Protein AF-A0A7S3FPW0-F1 (afdb_monomer_lite)

Structure (mmCIF, N/CA/C/O backbone):
data_AF-A0A7S3FPW0-F1
#
_entry.id   AF-A0A7S3FPW0-F1
#
loop_
_atom_site.group_PDB
_atom_site.id
_atom_site.type_symbol
_atom_site.label_atom_id
_atom_site.label_alt_id
_atom_site.label_comp_id
_atom_site.label_asym_id
_atom_site.label_entity_id
_atom_site.label_seq_id
_atom_site.pdbx_PDB_ins_code
_atom_site.Cartn_x
_atom_site.Cartn_y
_atom_site.Cartn_z
_atom_site.occupancy
_atom_site.B_iso_or_equiv
_atom_site.auth_seq_id
_atom_site.auth_comp_id
_atom_site.auth_asym_id
_atom_site.auth_atom_id
_atom_site.pdbx_PDB_model_num
ATOM 1 N N . TRP A 1 1 ? -40.148 29.486 -13.401 1.00 25.66 1 TRP A N 1
ATOM 2 C CA . TRP A 1 1 ? -40.413 29.882 -14.783 1.00 25.66 1 TRP A CA 1
ATOM 3 C C . TRP A 1 1 ? -39.423 30.969 -15.168 1.00 25.66 1 TRP A C 1
ATOM 5 O O . TRP A 1 1 ? -39.674 32.120 -14.858 1.00 25.66 1 TRP A O 1
ATOM 15 N N . ASP A 1 2 ? -38.256 30.747 -15.754 1.00 25.94 2 ASP A N 1
ATOM 16 C CA . ASP A 1 2 ? -37.460 29.571 -16.130 1.00 25.94 2 ASP A CA 1
ATOM 17 C C . ASP A 1 2 ? -36.086 30.147 -16.539 1.00 25.94 2 ASP A C 1
ATOM 19 O O . ASP A 1 2 ? -36.022 31.227 -17.115 1.00 25.94 2 ASP A O 1
ATOM 23 N N . ALA A 1 3 ? -34.987 29.637 -15.981 1.00 26.17 3 ALA A N 1
ATOM 24 C CA . ALA A 1 3 ? -34.073 28.662 -16.592 1.00 26.17 3 ALA A CA 1
ATOM 25 C C . ALA A 1 3 ? -32.893 29.304 -17.351 1.00 26.17 3 ALA A C 1
ATOM 27 O O . ALA A 1 3 ? -33.065 29.898 -18.405 1.00 26.17 3 ALA A O 1
ATOM 28 N N . MET A 1 4 ? -31.687 29.109 -16.806 1.00 25.75 4 MET A N 1
ATOM 29 C CA . MET A 1 4 ? -30.391 28.993 -17.502 1.00 25.75 4 MET A CA 1
ATOM 30 C C . MET A 1 4 ? -29.373 28.514 -16.446 1.00 25.75 4 MET A C 1
ATOM 32 O O . MET A 1 4 ? -28.871 29.293 -15.644 1.00 25.75 4 MET A O 1
ATOM 36 N N . VAL A 1 5 ? -29.358 27.215 -16.130 1.00 27.05 5 VAL A N 1
ATOM 37 C CA . VAL A 1 5 ? -28.437 26.193 -16.674 1.00 27.05 5 VAL A CA 1
ATOM 38 C C . VAL A 1 5 ? -26.967 26.600 -16.514 1.00 27.05 5 VAL A C 1
ATOM 40 O O . VAL A 1 5 ? -26.368 27.205 -17.394 1.00 27.05 5 VAL A O 1
ATOM 43 N N . THR A 1 6 ? -26.385 26.231 -15.370 1.00 28.00 6 THR A N 1
ATOM 44 C CA . THR A 1 6 ? -24.937 26.054 -15.203 1.00 28.00 6 THR A CA 1
ATOM 45 C C . THR A 1 6 ? -24.653 24.558 -15.155 1.00 28.00 6 THR A C 1
ATOM 47 O O . THR A 1 6 ? -25.131 23.827 -14.286 1.00 28.00 6 THR A O 1
ATOM 50 N N . GLU A 1 7 ? -23.910 24.107 -16.155 1.00 23.09 7 GLU A N 1
ATOM 51 C CA . GLU A 1 7 ? -23.507 22.730 -16.396 1.00 23.09 7 GLU A CA 1
ATOM 52 C C . GLU A 1 7 ? -22.502 22.300 -15.311 1.00 23.09 7 GLU A C 1
ATOM 54 O O . GLU A 1 7 ? -21.325 22.660 -15.324 1.00 23.09 7 GLU A O 1
ATOM 59 N N . ARG A 1 8 ? -22.989 21.576 -14.297 1.00 26.23 8 ARG A N 1
ATOM 60 C CA . ARG A 1 8 ? -22.142 20.864 -13.333 1.00 26.23 8 ARG A CA 1
ATOM 61 C C . ARG A 1 8 ? -21.593 19.615 -14.010 1.00 26.23 8 ARG A C 1
ATOM 63 O O . ARG A 1 8 ? -22.368 18.787 -14.480 1.00 26.23 8 ARG A O 1
ATOM 70 N N . ALA A 1 9 ? -20.272 19.460 -13.978 1.00 23.00 9 ALA A N 1
ATOM 71 C CA . ALA A 1 9 ? -19.577 18.239 -14.361 1.00 23.00 9 ALA A CA 1
ATOM 72 C C . ALA A 1 9 ? -20.197 17.019 -13.653 1.00 23.00 9 ALA A C 1
ATOM 74 O O . ALA A 1 9 ? -20.077 16.845 -12.438 1.00 23.00 9 ALA A O 1
ATOM 75 N N . SER A 1 10 ? -20.897 16.191 -14.424 1.00 21.83 10 SER A N 1
ATOM 76 C CA . SER A 1 10 ? -21.488 14.939 -13.978 1.00 21.83 10 SER A CA 1
ATOM 77 C C . SER A 1 10 ? -20.425 13.842 -13.979 1.00 21.83 10 SER A C 1
ATOM 79 O O . SER A 1 10 ? -20.046 13.340 -15.035 1.00 21.83 10 SER A O 1
ATOM 81 N N . TYR A 1 11 ? -19.964 13.443 -12.797 1.00 25.41 11 TYR A N 1
ATOM 82 C CA . TYR A 1 11 ? -19.362 12.122 -12.614 1.00 25.41 11 TYR A CA 1
ATOM 83 C C . TYR A 1 11 ? -20.480 11.067 -12.552 1.00 25.41 11 TYR A C 1
ATOM 85 O O . TYR A 1 11 ? -21.572 11.369 -12.055 1.00 25.41 11 TYR A O 1
ATOM 93 N N . PRO A 1 12 ? -20.255 9.847 -13.072 1.00 26.66 12 PRO A N 1
ATOM 94 C CA . PRO A 1 12 ? -21.314 8.864 -13.244 1.00 26.66 12 PRO A CA 1
ATOM 95 C C . PRO A 1 12 ? -21.908 8.444 -11.895 1.00 26.66 12 PRO A C 1
ATOM 97 O O . PRO A 1 12 ? -21.265 7.802 -11.066 1.00 26.66 12 PRO A O 1
ATOM 100 N N . LYS A 1 13 ? -23.184 8.796 -11.702 1.00 32.50 13 LYS A N 1
ATOM 101 C CA . LYS A 1 13 ? -24.077 8.181 -10.718 1.00 32.50 13 LYS A CA 1
ATOM 102 C C . LYS A 1 13 ? -24.238 6.711 -11.099 1.00 32.50 13 LYS A C 1
ATOM 104 O O . LYS A 1 13 ? -24.904 6.404 -12.082 1.00 32.50 13 LYS A O 1
ATOM 109 N N . GLY A 1 14 ? -23.635 5.814 -10.326 1.00 27.70 14 GLY A N 1
ATOM 110 C CA . GLY A 1 14 ? -23.633 4.398 -10.675 1.00 27.70 14 GLY A CA 1
ATOM 111 C C . GLY A 1 14 ? -23.159 3.466 -9.571 1.00 27.70 14 GLY A C 1
ATOM 112 O O . GLY A 1 14 ? -22.265 2.671 -9.806 1.00 27.70 14 GLY A O 1
ATOM 113 N N . ARG A 1 15 ? -23.769 3.537 -8.386 1.00 30.89 15 ARG A N 1
ATOM 114 C CA . ARG A 1 15 ? -24.087 2.358 -7.561 1.00 30.89 15 ARG A CA 1
ATOM 115 C C . ARG A 1 15 ? -25.193 2.766 -6.595 1.00 30.89 15 ARG A C 1
ATOM 117 O O . ARG A 1 15 ? -24.983 3.555 -5.679 1.00 30.89 15 ARG A O 1
ATOM 124 N N . ARG A 1 16 ? -26.401 2.251 -6.841 1.00 27.38 16 ARG A N 1
ATOM 125 C CA . ARG A 1 16 ? -27.416 2.131 -5.794 1.00 27.38 16 ARG A CA 1
ATOM 126 C C . ARG A 1 16 ? -26.731 1.385 -4.646 1.00 27.38 16 ARG A C 1
ATOM 128 O O . ARG A 1 16 ? -26.335 0.241 -4.853 1.00 27.38 16 ARG A O 1
ATOM 135 N N . ARG A 1 17 ? -26.561 2.037 -3.488 1.00 31.81 17 ARG A N 1
ATOM 136 C CA . ARG A 1 17 ? -26.406 1.347 -2.201 1.00 31.81 17 ARG A CA 1
ATOM 137 C C . ARG A 1 17 ? -27.563 0.347 -2.160 1.00 31.81 17 ARG A C 1
ATOM 139 O O . ARG A 1 17 ? -28.714 0.759 -2.031 1.00 31.81 17 ARG A O 1
ATOM 146 N N . GLN A 1 18 ? -27.292 -0.932 -2.412 1.00 26.62 18 GLN A N 1
ATOM 147 C CA . GLN A 1 18 ? -28.227 -1.967 -2.005 1.00 26.62 18 GLN A CA 1
ATOM 148 C C . GLN A 1 18 ? -28.323 -1.818 -0.493 1.00 26.62 18 GLN A C 1
ATOM 150 O O . GLN A 1 18 ? -27.317 -1.822 0.211 1.00 26.62 18 GLN A O 1
ATOM 155 N N . SER A 1 19 ? -29.534 -1.518 -0.054 1.00 30.84 19 SER A N 1
ATOM 156 C CA . SER A 1 19 ? -29.924 -1.268 1.317 1.00 30.84 19 SER A CA 1
ATOM 157 C C . SER A 1 19 ? -29.624 -2.489 2.181 1.00 30.84 19 SER A C 1
ATOM 159 O O . SER A 1 19 ? -30.445 -3.396 2.287 1.00 30.84 19 SER A O 1
ATOM 161 N N . LEU A 1 20 ? -28.459 -2.486 2.812 1.00 30.64 20 LEU A N 1
ATOM 162 C CA . LEU A 1 20 ? -28.304 -3.013 4.154 1.00 30.64 20 LEU A CA 1
ATOM 163 C C . LEU A 1 20 ? -28.257 -1.775 5.048 1.00 30.64 20 LEU A C 1
ATOM 165 O O . LEU A 1 20 ? -27.231 -1.115 5.169 1.00 30.64 20 LEU A O 1
ATOM 169 N N . GLN A 1 21 ? -29.415 -1.386 5.583 1.00 33.88 21 GLN A N 1
ATOM 170 C CA . GLN A 1 21 ? -29.450 -0.586 6.803 1.00 33.88 21 GLN A CA 1
ATOM 171 C C . GLN A 1 21 ? -28.921 -1.488 7.922 1.00 33.88 21 GLN A C 1
ATOM 173 O O . GLN A 1 21 ? -29.691 -2.119 8.634 1.00 33.88 21 GLN A O 1
ATOM 178 N N . SER A 1 22 ? -27.602 -1.604 8.030 1.00 35.34 22 SER A N 1
ATOM 179 C CA . SER A 1 22 ? -26.949 -1.924 9.290 1.00 35.34 22 SER A CA 1
ATOM 180 C C . SER A 1 22 ? -26.510 -0.580 9.855 1.00 35.34 22 SER A C 1
ATOM 182 O O . SER A 1 22 ? -25.510 -0.005 9.433 1.00 35.34 22 SER A O 1
ATOM 184 N N . GLU A 1 23 ? -27.350 -0.000 10.708 1.00 46.28 23 GLU A N 1
ATOM 185 C CA . GLU A 1 23 ? -27.013 1.177 11.511 1.00 46.28 23 GLU A CA 1
ATOM 186 C C . GLU A 1 23 ? -25.737 0.847 12.319 1.00 46.28 23 GLU A C 1
ATOM 188 O O . GLU A 1 23 ? -25.793 0.116 13.311 1.00 46.28 23 GLU A O 1
ATOM 193 N N . LEU A 1 24 ? -24.586 1.315 11.824 1.00 42.94 24 LEU A N 1
ATOM 194 C CA . LEU A 1 24 ? -23.257 1.121 12.409 1.00 42.94 24 LEU A CA 1
ATOM 195 C C . LEU A 1 24 ? -23.232 1.601 13.875 1.00 42.94 24 LEU A C 1
ATOM 197 O O . LEU A 1 24 ? -23.896 2.589 14.192 1.00 42.94 24 LEU A O 1
ATOM 201 N N . PRO A 1 25 ? -22.466 0.953 14.772 1.00 53.03 25 PRO A N 1
ATOM 202 C CA . PRO A 1 25 ? -22.336 1.403 16.150 1.00 53.03 25 PRO A CA 1
ATOM 203 C C . PRO A 1 25 ? -21.715 2.801 16.201 1.00 53.03 25 PRO A C 1
ATOM 205 O O . PRO A 1 25 ? -20.728 3.102 15.523 1.00 53.03 25 PRO A O 1
ATOM 208 N N . ASN A 1 26 ? -22.305 3.655 17.030 1.00 73.12 26 ASN A N 1
ATOM 209 C CA . ASN A 1 26 ? -21.812 5.000 17.273 1.00 73.12 26 ASN A CA 1
ATOM 210 C C . ASN A 1 26 ? -20.600 4.944 18.220 1.00 73.12 26 ASN A C 1
ATOM 212 O O . ASN A 1 26 ? -20.561 4.155 19.164 1.00 73.12 26 ASN A O 1
ATOM 216 N N . ALA A 1 27 ? -19.613 5.807 18.005 1.00 82.06 27 ALA A N 1
ATOM 217 C CA . ALA A 1 27 ? -18.572 6.088 18.987 1.00 82.06 27 ALA A CA 1
ATOM 218 C C . ALA A 1 27 ? -18.856 7.448 19.637 1.00 82.06 27 ALA A C 1
ATOM 220 O O . ALA A 1 27 ? -18.855 8.478 18.970 1.00 82.06 27 ALA A O 1
ATOM 221 N N . ALA A 1 28 ? -19.115 7.477 20.935 1.00 84.62 28 ALA A N 1
ATOM 222 C CA . ALA A 1 28 ? -19.264 8.707 21.697 1.00 84.62 28 ALA A CA 1
ATOM 223 C C . ALA A 1 28 ? -17.949 9.022 22.414 1.00 84.62 28 ALA A C 1
ATOM 225 O O . ALA A 1 28 ? -17.372 8.162 23.073 1.00 84.62 28 ALA A O 1
ATOM 226 N N . PHE A 1 29 ? -17.476 10.255 22.299 1.00 85.69 29 PHE A N 1
ATOM 227 C CA . PHE A 1 29 ? -16.233 10.711 22.901 1.00 85.69 29 PHE A CA 1
ATOM 228 C C . PHE A 1 29 ? -16.508 11.862 23.858 1.00 85.69 29 PHE A C 1
ATOM 230 O O . PHE A 1 29 ? -16.897 12.954 23.433 1.00 85.69 29 PHE A O 1
ATOM 237 N N . GLN A 1 30 ? -16.248 11.628 25.140 1.00 84.69 30 GLN A N 1
ATOM 238 C CA . GLN A 1 30 ? -16.103 12.698 26.110 1.00 84.69 30 GLN A CA 1
ATOM 239 C C . GLN A 1 30 ? -14.799 13.444 25.815 1.00 84.69 30 GLN A C 1
ATOM 241 O O . GLN A 1 30 ? -13.711 12.856 25.818 1.00 84.69 30 GLN A O 1
ATOM 246 N N . LEU A 1 31 ? -14.898 14.744 25.552 1.00 78.88 31 LEU A N 1
ATOM 247 C CA . LEU A 1 31 ? -13.739 15.552 25.184 1.00 78.88 31 LEU A CA 1
ATOM 248 C C . LEU A 1 31 ? -12.719 15.659 26.314 1.00 78.88 31 LEU A C 1
ATOM 250 O O . LEU A 1 31 ? -11.527 15.602 26.043 1.00 78.88 31 LEU A O 1
ATOM 254 N N . GLU A 1 32 ? -13.171 15.709 27.561 1.00 79.25 32 GLU A N 1
ATOM 255 C CA . GLU A 1 32 ? -12.318 15.706 28.750 1.00 79.25 32 GLU A CA 1
ATOM 256 C C . GLU A 1 32 ? -11.436 14.454 28.812 1.00 79.25 32 GLU A C 1
ATOM 258 O O . GLU A 1 32 ? -10.230 14.536 29.056 1.00 79.25 32 GLU A O 1
ATOM 263 N N . GLY A 1 33 ? -12.024 13.292 28.512 1.00 78.56 33 GLY A N 1
ATOM 264 C CA . GLY A 1 33 ? -11.294 12.033 28.431 1.00 78.56 33 GLY A CA 1
ATOM 265 C C . GLY A 1 33 ? -10.232 12.072 27.334 1.00 78.56 33 GLY A C 1
ATOM 266 O O . GLY A 1 33 ? -9.105 11.640 27.557 1.00 78.56 33 GLY A O 1
ATOM 267 N N . LEU A 1 34 ? -10.555 12.638 26.166 1.00 76.50 34 LEU A N 1
ATOM 268 C CA . LEU A 1 34 ? -9.601 12.791 25.063 1.00 76.50 34 LEU A CA 1
ATOM 269 C C . LEU A 1 34 ? -8.487 13.807 25.363 1.00 76.50 34 LEU A C 1
ATOM 271 O O . LEU A 1 34 ? -7.331 13.561 25.021 1.00 76.50 34 LEU A O 1
ATOM 275 N N . GLU A 1 35 ? -8.798 14.918 26.030 1.00 73.81 35 GLU A N 1
ATOM 276 C CA . GLU A 1 35 ? -7.812 15.924 26.443 1.00 73.81 35 GLU A CA 1
ATOM 277 C C . GLU A 1 35 ? -6.754 15.325 27.374 1.00 73.81 35 GLU A C 1
ATOM 279 O O . GLU A 1 35 ? -5.568 15.605 27.200 1.00 73.81 35 GLU A O 1
ATOM 284 N N . LYS A 1 36 ? -7.147 14.429 28.290 1.00 72.56 36 LYS A N 1
ATOM 285 C CA . LYS A 1 36 ? -6.207 13.705 29.164 1.00 72.56 36 LYS A CA 1
ATOM 286 C C . LYS A 1 36 ? -5.286 12.734 28.417 1.00 72.56 36 LYS A C 1
ATOM 288 O O . LYS A 1 36 ? -4.216 12.401 28.931 1.00 72.56 36 LYS A O 1
ATOM 293 N N . LEU A 1 37 ? -5.668 12.274 27.222 1.00 68.44 37 LEU A N 1
ATOM 294 C CA . LEU A 1 37 ? -4.840 11.382 26.400 1.00 68.44 37 LEU A CA 1
ATOM 295 C C . LEU A 1 37 ? -3.744 12.126 25.631 1.00 68.44 37 LEU A C 1
ATOM 297 O O . LEU A 1 37 ? -2.717 11.536 25.286 1.00 68.44 37 LEU A O 1
ATOM 301 N N . TRP A 1 38 ? -3.943 13.412 25.343 1.00 71.69 38 TRP A N 1
ATOM 302 C CA . TRP A 1 38 ? -3.069 14.169 24.454 1.00 71.69 38 TRP A CA 1
ATOM 303 C C . TRP A 1 38 ? -2.176 15.138 25.224 1.00 71.69 38 TRP A C 1
ATOM 305 O O . TRP A 1 38 ? -2.640 16.040 25.913 1.00 71.69 38 TRP A O 1
ATOM 315 N N . LYS A 1 39 ? -0.858 14.992 25.049 1.00 64.25 39 LYS A N 1
ATOM 316 C CA . LYS A 1 39 ? 0.133 15.902 25.639 1.00 64.25 39 LYS A CA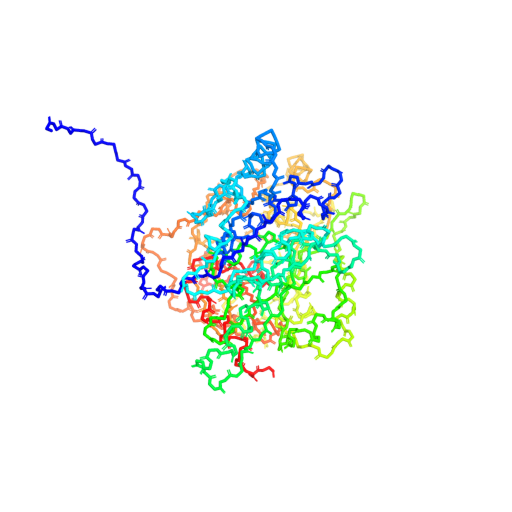 1
ATOM 317 C C . LYS A 1 39 ? -0.017 17.326 25.090 1.00 64.25 39 LYS A C 1
ATOM 319 O O . LYS A 1 39 ? -0.406 17.517 23.932 1.00 64.25 39 LYS A O 1
ATOM 324 N N . ASP A 1 40 ? 0.394 18.307 25.894 1.00 65.31 40 ASP A N 1
ATOM 325 C CA . ASP A 1 40 ? 0.388 19.724 25.525 1.00 65.31 40 ASP A CA 1
ATOM 326 C C . ASP A 1 40 ? 1.024 19.978 24.150 1.00 65.31 40 ASP A C 1
ATOM 328 O O . ASP A 1 40 ? 2.186 19.655 23.896 1.00 65.31 40 ASP A O 1
ATOM 332 N N . GLY A 1 41 ? 0.233 20.554 23.239 1.00 68.19 41 GLY A N 1
ATOM 333 C CA . GLY A 1 41 ? 0.647 20.927 21.887 1.00 68.19 41 GLY A CA 1
ATOM 334 C C . GLY A 1 41 ? 0.382 19.875 20.803 1.00 68.19 41 GLY A C 1
ATOM 335 O O . GLY A 1 41 ? 0.596 20.171 19.624 1.00 68.19 41 GLY A O 1
ATOM 336 N N . GLN A 1 42 ? -0.102 18.674 21.150 1.00 73.69 42 GLN A N 1
ATOM 337 C CA . GLN A 1 42 ? -0.410 17.605 20.183 1.00 73.69 42 GLN A CA 1
ATOM 338 C C . GLN A 1 42 ? -1.910 17.403 19.920 1.00 73.69 42 GLN A C 1
ATOM 340 O O . GLN A 1 42 ? -2.259 16.761 18.928 1.00 73.69 42 GLN A O 1
ATOM 345 N N . GLN A 1 43 ? -2.792 18.015 20.720 1.00 77.25 43 GLN A N 1
ATOM 346 C CA . GLN A 1 43 ? -4.242 17.768 20.710 1.00 77.25 43 GLN A CA 1
ATOM 347 C C . GLN A 1 43 ? -4.868 17.887 19.313 1.00 77.25 43 GLN A C 1
ATOM 349 O O . GLN A 1 43 ? -5.558 16.986 18.851 1.00 77.25 43 GLN A O 1
ATOM 354 N N . VAL A 1 44 ? -4.575 18.974 18.588 1.00 78.06 44 VAL A N 1
ATOM 355 C CA . VAL A 1 44 ? -5.140 19.208 17.244 1.00 78.06 44 VAL A CA 1
ATOM 356 C C . VAL A 1 44 ? -4.702 18.131 16.249 1.00 78.06 44 VAL A C 1
ATOM 358 O O . VAL A 1 44 ? -5.479 17.750 15.378 1.00 78.06 44 VAL A O 1
ATOM 361 N N . ARG A 1 45 ? -3.457 17.649 16.350 1.00 80.75 45 ARG A N 1
ATOM 362 C CA . ARG A 1 45 ? -2.903 16.655 15.423 1.00 80.75 45 ARG A CA 1
ATOM 363 C C . ARG A 1 45 ? -3.502 15.277 15.675 1.00 80.75 45 ARG A C 1
ATOM 365 O O . ARG A 1 45 ? -3.916 14.629 14.718 1.00 80.75 45 ARG A O 1
ATOM 372 N N . GLU A 1 46 ? -3.543 14.853 16.934 1.00 81.31 46 GLU A N 1
ATOM 373 C CA . GLU A 1 46 ? -4.102 13.554 17.312 1.00 81.31 46 GLU A CA 1
ATOM 374 C C . GLU A 1 46 ? -5.607 13.503 17.040 1.00 81.31 46 GLU A C 1
ATOM 376 O O . GLU A 1 46 ? -6.079 12.559 16.408 1.00 81.31 46 GLU A O 1
ATOM 381 N N . LEU A 1 47 ? -6.343 14.569 17.383 1.00 82.06 47 LEU A N 1
ATOM 382 C CA . LEU A 1 47 ? -7.758 14.691 17.038 1.00 82.06 47 LEU A CA 1
ATOM 383 C C . LEU A 1 47 ? -7.972 14.669 15.520 1.00 82.06 47 LEU A C 1
ATOM 385 O O . LEU A 1 47 ? -8.871 13.988 15.044 1.00 82.06 47 LEU A O 1
ATOM 389 N N . ALA A 1 48 ? -7.138 15.359 14.734 1.00 81.69 48 ALA A N 1
ATOM 390 C CA . ALA A 1 48 ? -7.247 15.314 13.275 1.00 81.69 48 ALA A CA 1
ATOM 391 C C . ALA A 1 48 ? -7.011 13.900 12.716 1.00 81.69 48 ALA A C 1
ATOM 393 O O . ALA A 1 48 ? -7.706 13.503 11.783 1.00 81.69 48 ALA A O 1
ATOM 394 N N . SER A 1 49 ? -6.070 13.137 13.289 1.00 84.56 49 SER A N 1
ATOM 395 C CA . SER A 1 49 ? -5.832 11.738 12.908 1.00 84.56 49 SER A CA 1
ATOM 396 C C . SER A 1 49 ? -7.013 10.837 13.282 1.00 84.56 49 SER A C 1
ATOM 398 O O . SER A 1 49 ? -7.460 10.037 12.461 1.00 84.56 49 SER A O 1
ATOM 400 N N . LEU A 1 50 ? -7.573 11.014 14.486 1.00 86.19 50 LEU A N 1
ATOM 401 C CA . LEU A 1 50 ? -8.769 10.302 14.936 1.00 86.19 50 LEU A CA 1
ATOM 402 C C . LEU A 1 50 ? -9.962 10.580 14.011 1.00 86.19 50 LEU A C 1
ATOM 404 O O . LEU A 1 50 ? -10.574 9.637 13.522 1.00 86.19 50 LEU A O 1
ATOM 408 N N . LEU A 1 51 ? -10.257 11.851 13.718 1.00 83.12 51 LEU A N 1
ATOM 409 C CA . LEU A 1 51 ? -11.347 12.242 12.815 1.00 83.12 51 LEU A CA 1
ATOM 410 C C . LEU A 1 51 ? -11.146 11.689 11.397 1.00 83.12 51 LEU A C 1
ATOM 412 O O . LEU A 1 51 ? -12.103 11.218 10.783 1.00 83.12 51 LEU A O 1
ATOM 416 N N . GLU A 1 52 ? -9.910 11.715 10.878 1.00 84.44 52 GLU A N 1
ATOM 417 C CA . GLU A 1 52 ? -9.596 11.113 9.578 1.00 84.44 52 GLU A CA 1
ATOM 418 C C . GLU A 1 52 ? -9.865 9.604 9.584 1.00 84.44 52 GLU A C 1
ATOM 420 O O . GLU A 1 52 ? -10.488 9.093 8.653 1.00 84.44 52 GLU A O 1
ATOM 425 N N . GLY A 1 53 ? -9.430 8.900 10.631 1.00 86.50 53 GLY A N 1
ATOM 426 C CA . GLY A 1 53 ? -9.630 7.461 10.751 1.00 86.50 53 GLY A CA 1
ATOM 427 C C . GLY A 1 53 ? -11.094 7.071 10.944 1.00 86.50 53 GLY A C 1
ATOM 428 O O . GLY A 1 53 ? -11.558 6.174 10.248 1.00 86.50 53 GLY A O 1
ATOM 429 N N . LEU A 1 54 ? -11.850 7.777 11.795 1.00 85.75 54 LEU A N 1
ATOM 430 C CA . LEU A 1 54 ? -13.294 7.561 11.970 1.00 85.75 54 LEU A CA 1
ATOM 431 C C . LEU A 1 54 ? -14.021 7.649 10.624 1.00 85.75 54 LEU A C 1
ATOM 433 O O . LEU A 1 54 ? -14.726 6.723 10.235 1.00 85.75 54 LEU A O 1
ATOM 437 N N . GLY A 1 55 ? -13.749 8.705 9.854 1.00 81.56 55 GLY A N 1
ATOM 438 C CA . GLY A 1 55 ? -14.299 8.852 8.512 1.00 81.56 55 GLY A CA 1
ATOM 439 C C . GLY A 1 55 ? -13.837 7.789 7.519 1.00 81.56 55 GLY A C 1
ATOM 440 O O . GLY A 1 55 ? -14.614 7.348 6.677 1.00 81.56 55 GLY A O 1
ATOM 441 N N . ALA A 1 56 ? -12.575 7.366 7.601 1.00 84.88 56 ALA A N 1
ATOM 442 C CA . ALA A 1 56 ? -12.023 6.352 6.712 1.00 84.88 56 ALA A CA 1
ATOM 443 C C . ALA A 1 56 ? -12.595 4.951 6.959 1.00 84.88 56 ALA A C 1
ATOM 445 O O . ALA A 1 56 ? -12.746 4.191 6.004 1.00 84.88 56 ALA A O 1
ATOM 446 N N . TYR A 1 57 ? -12.903 4.624 8.214 1.00 86.12 57 TYR A N 1
ATOM 447 C CA . TYR A 1 57 ? -13.541 3.368 8.606 1.00 86.12 57 TYR A CA 1
ATOM 448 C C . TYR A 1 57 ? -15.074 3.430 8.566 1.00 86.12 57 TYR A C 1
ATOM 450 O O . TYR A 1 57 ? -15.714 2.418 8.827 1.00 86.12 57 TYR A O 1
ATOM 458 N N . GLY A 1 58 ? -15.666 4.587 8.242 1.00 80.75 58 GLY A N 1
ATOM 459 C CA . GLY A 1 58 ? -17.120 4.767 8.214 1.00 80.75 58 GLY A CA 1
ATOM 460 C C . GLY A 1 58 ? -17.771 4.778 9.600 1.00 80.75 58 GLY A C 1
ATOM 461 O O . GLY A 1 58 ? -18.963 4.524 9.710 1.00 80.75 58 GLY A O 1
ATOM 462 N N . VAL A 1 59 ? -17.013 5.059 10.661 1.00 80.19 59 VAL A N 1
ATOM 463 C CA . VAL A 1 59 ? -17.523 5.087 12.037 1.00 80.19 59 VAL A CA 1
ATOM 464 C C . VAL A 1 59 ? -18.240 6.410 12.289 1.00 80.19 59 VAL A C 1
ATOM 466 O O . VAL A 1 59 ? -17.641 7.484 12.180 1.00 80.19 59 VAL A O 1
ATOM 469 N N . THR A 1 60 ? -19.513 6.334 12.675 1.00 77.12 60 THR A N 1
ATOM 470 C CA . THR A 1 60 ? -20.270 7.506 13.132 1.00 77.12 60 THR A CA 1
ATOM 471 C C . THR A 1 60 ? -19.821 7.866 14.543 1.00 77.12 60 THR A C 1
ATOM 473 O O . THR A 1 60 ? -19.720 6.987 15.399 1.00 77.12 60 THR A O 1
ATOM 476 N N . ALA A 1 61 ? -19.526 9.143 14.799 1.00 77.94 61 ALA A N 1
ATOM 477 C CA . ALA A 1 61 ? -18.955 9.559 16.074 1.00 77.94 61 ALA A CA 1
ATOM 478 C C . ALA A 1 61 ? -19.534 10.864 16.619 1.00 77.94 61 ALA A C 1
ATOM 480 O O . ALA A 1 61 ? -19.626 11.851 15.903 1.00 77.94 61 ALA A O 1
ATOM 481 N N . SER A 1 62 ? -19.846 10.899 17.910 1.00 77.56 62 SER A N 1
ATOM 482 C CA . SER A 1 62 ? -20.322 12.094 18.614 1.00 77.56 62 SER A CA 1
ATOM 483 C C . SER A 1 62 ? -19.276 12.581 19.604 1.00 77.56 62 SER A C 1
ATOM 485 O O . SER A 1 62 ? -18.674 11.771 20.302 1.00 77.56 62 SER A O 1
ATOM 487 N N . PHE A 1 63 ? -19.066 13.894 19.687 1.00 78.56 63 PHE A N 1
ATOM 488 C CA . PHE A 1 63 ? -18.136 14.499 20.640 1.00 78.56 63 PHE A CA 1
ATOM 489 C C . PHE A 1 63 ? -18.919 15.397 21.587 1.00 78.56 63 PHE A C 1
ATOM 491 O O . PHE A 1 63 ? -19.630 16.296 21.143 1.00 78.56 63 PHE A O 1
ATOM 498 N N . PHE A 1 64 ? -18.782 15.176 22.888 1.00 75.81 64 PHE A N 1
ATOM 499 C CA . PHE A 1 64 ? -19.555 15.918 23.874 1.00 75.81 64 PHE A CA 1
ATOM 500 C C . PHE A 1 64 ? -18.703 16.346 25.066 1.00 75.81 64 PHE A C 1
ATOM 502 O O . PHE A 1 64 ? -17.650 15.774 25.346 1.00 75.81 64 PHE A O 1
ATOM 509 N N . CYS A 1 65 ? -19.189 17.378 25.748 1.00 76.19 65 CYS A N 1
ATOM 510 C CA . CYS A 1 65 ? -18.738 17.789 27.072 1.00 76.19 65 CYS A CA 1
ATOM 511 C C . CYS A 1 65 ? -19.823 17.397 28.073 1.00 76.19 65 CYS A C 1
ATOM 513 O O . CYS A 1 65 ? -21.009 17.567 27.771 1.00 76.19 65 CYS A O 1
ATOM 515 N N . TYR A 1 66 ? -19.432 16.911 29.247 1.00 74.81 66 TYR A N 1
ATOM 516 C CA . TYR A 1 66 ? -20.369 16.527 30.302 1.00 74.81 66 TYR A CA 1
ATOM 517 C C . TYR A 1 66 ? -20.274 17.482 31.493 1.00 74.81 66 TYR A C 1
ATOM 519 O O . TYR A 1 66 ? -19.191 17.722 32.011 1.00 74.81 66 TYR A O 1
ATOM 527 N N . ASP A 1 67 ? -21.418 18.035 31.910 1.00 73.44 67 ASP A N 1
ATOM 528 C CA . ASP A 1 67 ? -21.537 18.967 33.045 1.00 73.44 67 ASP A CA 1
ATOM 529 C C . ASP A 1 67 ? -20.587 20.186 32.986 1.00 73.44 67 ASP A C 1
ATOM 531 O O . ASP A 1 67 ? -19.904 20.528 33.952 1.00 73.44 67 ASP A O 1
ATOM 535 N N . ARG A 1 68 ? -20.534 20.860 31.828 1.00 71.81 68 ARG A N 1
ATOM 536 C CA . ARG A 1 68 ? -19.634 22.002 31.580 1.00 71.81 68 ARG A CA 1
ATOM 537 C C . ARG A 1 68 ? -20.348 23.318 31.313 1.00 71.81 68 ARG A C 1
ATOM 539 O O . ARG A 1 68 ? -21.535 23.361 30.996 1.00 71.81 68 ARG A O 1
ATOM 546 N N . THR A 1 69 ? -19.582 24.403 31.420 1.00 75.38 69 THR A N 1
ATOM 547 C CA . THR A 1 69 ? -20.047 25.754 31.094 1.00 75.38 69 THR A CA 1
ATOM 548 C C . THR A 1 69 ? -20.122 25.972 29.580 1.00 75.38 69 THR A C 1
ATOM 550 O O . THR A 1 69 ? -19.413 25.327 28.808 1.00 75.38 69 THR A O 1
ATOM 553 N N . ASP A 1 70 ? -20.909 26.954 29.135 1.00 71.69 70 ASP A N 1
ATOM 554 C CA . ASP A 1 70 ? -20.979 27.326 27.713 1.00 71.69 70 ASP A CA 1
ATOM 555 C C . ASP A 1 70 ? -19.609 27.715 27.124 1.00 71.69 70 ASP A C 1
ATOM 557 O O . ASP A 1 70 ? -19.342 27.475 25.944 1.00 71.69 70 ASP A O 1
ATOM 561 N N . GLY A 1 71 ? -18.718 28.295 27.937 1.00 71.06 71 GLY A N 1
ATOM 562 C CA . GLY A 1 71 ? -17.362 28.663 27.518 1.00 71.06 71 GLY A CA 1
ATOM 563 C C . GLY A 1 71 ? -16.472 27.448 27.233 1.00 71.06 71 GLY A C 1
ATOM 564 O O . GLY A 1 71 ? -15.733 27.439 26.244 1.00 71.06 71 GLY A O 1
ATOM 565 N N . ASP A 1 72 ? -16.581 26.397 28.050 1.00 69.94 72 ASP A N 1
ATOM 566 C CA . ASP A 1 72 ? -15.898 25.120 27.810 1.00 69.94 72 ASP A CA 1
ATOM 567 C C . ASP A 1 72 ? -16.378 24.491 26.494 1.00 69.94 72 ASP A C 1
ATOM 569 O O . ASP A 1 72 ? -15.568 24.116 25.645 1.00 69.94 72 ASP A O 1
ATOM 573 N N . VAL A 1 73 ? -17.698 24.468 26.272 1.00 71.12 73 VAL A N 1
ATOM 574 C CA . VAL A 1 73 ? -18.313 23.922 25.050 1.00 71.12 73 VAL A CA 1
ATOM 575 C C . VAL A 1 73 ? -17.848 24.681 23.802 1.00 71.12 73 VAL A C 1
ATOM 577 O O . VAL A 1 73 ? -17.548 24.077 22.769 1.00 71.12 73 VAL A O 1
ATOM 580 N N . GLN A 1 74 ? -17.743 26.011 23.871 1.00 73.50 74 GLN A N 1
ATOM 581 C CA . GLN A 1 74 ? -17.209 26.816 22.765 1.00 73.50 74 GLN A CA 1
ATOM 582 C C . GLN A 1 74 ? -15.738 26.498 22.471 1.00 73.50 74 GLN A C 1
ATOM 584 O O . GLN A 1 74 ? -15.341 26.425 21.304 1.00 73.50 74 GLN A O 1
ATOM 589 N N . THR A 1 75 ? -14.939 26.268 23.512 1.00 74.56 75 THR A N 1
ATOM 590 C CA . THR A 1 75 ? -13.517 25.925 23.387 1.00 74.56 75 THR A CA 1
ATOM 591 C C . THR A 1 75 ? -13.338 24.558 22.726 1.00 74.56 75 THR A C 1
ATOM 593 O O . THR A 1 75 ? -12.597 24.428 21.747 1.00 74.56 75 THR A O 1
ATOM 596 N N . ALA A 1 76 ? -14.106 23.570 23.180 1.00 72.31 76 ALA A N 1
ATOM 597 C CA . ALA A 1 76 ? -14.229 22.243 22.585 1.00 72.31 76 ALA A CA 1
ATOM 598 C C . ALA A 1 76 ? -14.605 22.294 21.092 1.00 72.31 76 ALA A C 1
ATOM 600 O O . ALA A 1 76 ? -13.925 21.714 20.237 1.00 72.31 76 ALA A O 1
ATOM 601 N N . ARG A 1 77 ? -15.649 23.057 20.744 1.00 74.44 77 ARG A N 1
ATOM 602 C CA . ARG A 1 77 ? -16.070 23.267 19.347 1.00 74.44 77 ARG A CA 1
ATOM 603 C C . ARG A 1 77 ? -14.964 23.871 18.493 1.00 74.44 77 ARG A C 1
ATOM 605 O O . ARG A 1 77 ? -14.768 23.444 17.352 1.00 74.44 77 ARG A O 1
ATOM 612 N N . ALA A 1 78 ? -14.227 24.845 19.025 1.00 77.56 78 ALA A N 1
ATOM 613 C CA . ALA A 1 78 ? -13.110 25.460 18.318 1.00 77.56 78 ALA A CA 1
ATOM 614 C C . ALA A 1 78 ? -11.968 24.459 18.077 1.00 77.56 78 ALA A C 1
ATOM 616 O O . ALA A 1 78 ? -11.387 24.449 16.989 1.00 77.56 78 ALA A O 1
ATOM 617 N N . LEU A 1 79 ? -11.668 23.590 19.049 1.00 76.62 79 LEU A N 1
ATOM 618 C CA . LEU A 1 79 ? -10.657 22.539 18.913 1.00 76.62 79 LEU A CA 1
ATOM 619 C C . LEU A 1 79 ? -11.017 21.550 17.796 1.00 76.62 79 LEU A C 1
ATOM 621 O O . LEU A 1 79 ? -10.204 21.328 16.893 1.00 76.62 79 LEU A O 1
ATOM 625 N N . ILE A 1 80 ? -12.246 21.023 17.808 1.00 75.75 80 ILE A N 1
ATOM 626 C CA . ILE A 1 80 ? -12.730 20.104 16.768 1.00 75.75 80 ILE A CA 1
ATOM 627 C C . ILE A 1 80 ? -12.731 20.790 15.403 1.00 75.75 80 ILE A C 1
ATOM 629 O O . ILE A 1 80 ? -12.220 20.234 14.434 1.00 75.75 80 ILE A O 1
ATOM 633 N N . SER A 1 81 ? -13.222 22.029 15.324 1.00 77.06 81 SER A N 1
ATOM 634 C CA . SER A 1 81 ? -13.246 22.798 14.072 1.00 77.06 81 SER A CA 1
ATOM 635 C C . SER A 1 81 ? -11.844 22.995 13.490 1.00 77.06 81 SER A C 1
ATOM 637 O O . SER A 1 81 ? -11.647 22.884 12.280 1.00 77.06 81 SER A O 1
ATOM 639 N N . ARG A 1 82 ? -10.840 23.245 14.342 1.00 78.25 82 ARG A N 1
ATOM 640 C CA . ARG A 1 82 ? -9.434 23.353 13.924 1.00 78.25 82 ARG A CA 1
ATOM 641 C C . ARG A 1 82 ? -8.877 22.020 13.429 1.00 78.25 82 ARG A C 1
ATOM 643 O O . ARG A 1 82 ? -8.177 22.011 12.420 1.00 78.25 82 ARG A O 1
ATOM 650 N N . ALA A 1 83 ? -9.189 20.911 14.096 1.00 76.19 83 ALA A N 1
ATOM 651 C CA . ALA A 1 83 ? -8.769 19.577 13.664 1.00 76.19 83 ALA A CA 1
ATOM 652 C C . ALA A 1 83 ? -9.446 19.153 12.342 1.00 76.19 83 ALA A C 1
ATOM 654 O O . ALA A 1 83 ? -8.801 18.609 11.442 1.00 76.19 83 ALA A O 1
ATOM 655 N N . ALA A 1 84 ? -10.724 19.497 12.169 1.00 72.94 84 ALA A N 1
ATOM 656 C CA . ALA A 1 84 ? -11.508 19.255 10.959 1.00 72.94 84 ALA A CA 1
ATOM 657 C C . ALA A 1 84 ? -11.154 20.196 9.786 1.00 72.94 84 ALA A C 1
ATOM 659 O O . ALA A 1 84 ? -11.624 20.009 8.665 1.00 72.94 84 ALA A O 1
ATOM 660 N N . ALA A 1 85 ? -10.305 21.208 9.997 1.00 69.69 85 ALA A N 1
ATOM 661 C CA . ALA A 1 85 ? -9.924 22.147 8.942 1.00 69.69 85 ALA A CA 1
ATOM 662 C C . ALA A 1 85 ? -8.955 21.552 7.899 1.00 69.69 85 ALA A C 1
ATOM 664 O O . ALA A 1 85 ? -8.762 22.155 6.840 1.00 69.69 85 ALA A O 1
ATOM 665 N N . SER A 1 86 ? -8.349 20.392 8.178 1.00 66.19 86 SER A N 1
ATOM 666 C CA . SER A 1 86 ? -7.425 19.710 7.266 1.00 66.19 86 SER A CA 1
ATOM 667 C C . SER A 1 86 ? -8.128 19.258 5.973 1.00 66.19 86 SER A C 1
ATOM 669 O O . SER A 1 86 ? -9.223 18.704 6.024 1.00 66.19 86 SER A O 1
ATOM 671 N N . PRO A 1 87 ? -7.507 19.394 4.786 1.00 61.72 87 PRO A N 1
ATOM 672 C CA . PRO A 1 87 ? -8.066 18.854 3.543 1.00 61.72 87 PRO A CA 1
ATOM 673 C C . PRO A 1 87 ? -8.388 17.355 3.624 1.00 61.72 87 PRO A C 1
ATOM 675 O O . PRO A 1 87 ? -9.366 16.905 3.039 1.00 61.72 87 PRO A O 1
ATOM 678 N N . LYS A 1 88 ? -7.601 16.594 4.399 1.00 60.34 88 LYS A N 1
ATOM 679 C CA . LYS A 1 88 ? -7.792 15.148 4.581 1.00 60.34 88 LYS A CA 1
ATOM 680 C C . LYS A 1 88 ? -9.078 14.789 5.325 1.00 60.34 88 LYS A C 1
ATOM 682 O O . LYS A 1 88 ? -9.613 13.709 5.106 1.00 60.34 88 LYS A O 1
ATOM 687 N N . THR A 1 89 ? -9.569 15.683 6.182 1.00 58.56 89 THR A N 1
ATOM 688 C CA . THR A 1 89 ? -10.820 15.501 6.927 1.00 58.56 89 THR A CA 1
ATOM 689 C C . THR A 1 89 ? -12.034 16.076 6.186 1.00 58.56 89 THR A C 1
ATOM 691 O O . THR A 1 89 ? -13.160 15.694 6.478 1.00 58.56 89 THR A O 1
ATOM 694 N N . ARG A 1 90 ? -11.825 16.932 5.172 1.00 50.16 90 ARG A N 1
ATOM 695 C CA . ARG A 1 90 ? -12.893 17.534 4.345 1.00 50.16 90 ARG A CA 1
ATOM 696 C C . ARG A 1 90 ? -13.425 16.642 3.222 1.00 50.16 90 ARG A C 1
ATOM 698 O O . ARG A 1 90 ? -14.524 16.886 2.741 1.00 50.16 90 ARG A O 1
ATOM 705 N N . GLU A 1 91 ? -12.665 15.640 2.785 1.00 51.84 91 GLU A N 1
ATOM 706 C CA . GLU A 1 91 ? -13.094 14.685 1.745 1.00 51.84 91 GLU A CA 1
ATOM 707 C C . GLU A 1 91 ? -13.938 13.520 2.301 1.00 51.84 91 GLU A C 1
ATOM 709 O O . GLU A 1 91 ? -14.242 12.581 1.569 1.00 51.84 91 GLU A O 1
ATOM 714 N N . ILE A 1 92 ? -14.309 13.562 3.585 1.00 53.00 92 ILE A N 1
ATOM 715 C CA . ILE A 1 92 ? -15.066 12.510 4.268 1.00 53.00 92 ILE A CA 1
ATOM 716 C C . ILE A 1 92 ? -16.567 12.782 4.080 1.00 53.00 92 ILE A C 1
ATOM 718 O O . ILE A 1 92 ? -17.067 13.750 4.653 1.00 53.00 92 ILE A O 1
ATOM 722 N N . PRO A 1 93 ? -17.310 11.970 3.306 1.00 42.22 93 PRO A N 1
ATOM 723 C CA . PRO A 1 93 ? -18.700 12.290 2.982 1.00 42.22 93 PRO A CA 1
ATOM 724 C C . PRO A 1 93 ? -19.669 12.159 4.168 1.00 42.22 93 PRO A C 1
ATOM 726 O O . PRO A 1 93 ? -20.700 12.821 4.157 1.00 42.22 93 PRO A O 1
ATOM 729 N N . ASP A 1 94 ? -19.327 11.355 5.184 1.00 48.97 94 ASP A N 1
ATOM 730 C CA . ASP A 1 94 ? -20.276 10.871 6.202 1.00 48.97 94 ASP A CA 1
ATOM 731 C C . ASP A 1 94 ? -19.811 11.118 7.667 1.00 48.97 94 ASP A C 1
ATOM 733 O O . ASP A 1 94 ? -20.295 10.468 8.591 1.00 48.97 94 ASP A O 1
ATOM 737 N N . LEU A 1 95 ? -18.883 12.054 7.933 1.00 47.41 95 LEU A N 1
ATOM 738 C CA . LEU A 1 95 ? -18.492 12.387 9.318 1.00 47.41 95 LEU A CA 1
ATOM 739 C C . LEU A 1 95 ? -19.548 13.287 9.984 1.00 47.41 95 LEU A C 1
ATOM 741 O O . LEU A 1 95 ? -19.536 14.507 9.811 1.00 47.41 95 LEU A O 1
ATOM 745 N N . VAL A 1 96 ? -20.438 12.700 10.783 1.00 48.12 96 VAL A N 1
ATOM 746 C CA . VAL A 1 96 ? -21.412 13.451 11.590 1.00 48.12 96 VAL A CA 1
ATOM 747 C C . VAL A 1 96 ? -20.769 13.875 12.906 1.00 48.12 96 VAL A C 1
ATOM 749 O O . VAL A 1 96 ? -20.863 13.163 13.891 1.00 48.12 96 VAL A O 1
ATOM 752 N N . VAL A 1 97 ? -20.112 15.037 12.949 1.00 49.09 97 VAL A N 1
ATOM 753 C CA . VAL A 1 97 ? -19.623 15.604 14.217 1.00 49.09 97 VAL A CA 1
ATOM 754 C C . VAL A 1 97 ? -20.791 16.268 14.953 1.00 49.09 97 VAL A C 1
ATOM 756 O O . VAL A 1 97 ? -21.104 17.436 14.711 1.00 49.09 97 VAL A O 1
ATOM 759 N N . LEU A 1 98 ? -21.431 15.542 15.868 1.00 46.72 98 LEU A N 1
ATOM 760 C CA . LEU A 1 98 ? -22.342 16.160 16.832 1.00 46.72 98 LEU A CA 1
ATOM 761 C C . LEU A 1 98 ? -21.501 16.912 17.867 1.00 46.72 98 LEU A C 1
ATOM 763 O O . LEU A 1 98 ? -20.601 16.330 18.462 1.00 46.72 98 LEU A O 1
ATOM 767 N N . THR A 1 99 ? -21.760 18.213 18.019 1.00 46.97 99 THR A N 1
ATOM 768 C CA . THR A 1 99 ? -21.079 19.102 18.985 1.00 46.97 99 THR A CA 1
ATOM 769 C C . THR A 1 99 ? -22.070 19.769 19.938 1.00 46.97 99 THR A C 1
ATOM 771 O O . THR A 1 99 ? -21.786 20.827 20.514 1.00 46.97 99 THR A O 1
ATOM 774 N N . GLU A 1 100 ? -23.285 19.232 20.035 1.00 46.66 100 GLU A N 1
ATOM 775 C CA . GLU A 1 100 ? -24.268 19.735 20.986 1.00 46.66 100 GLU A CA 1
ATOM 776 C C . GLU A 1 100 ? -23.914 19.264 22.402 1.00 46.66 100 GLU A C 1
ATOM 778 O O . GLU A 1 100 ? -23.468 18.128 22.574 1.00 46.66 100 GLU A O 1
ATOM 783 N N . PRO A 1 101 ? -24.047 20.138 23.416 1.00 46.25 101 PRO A N 1
ATOM 784 C CA . PRO A 1 101 ? -23.814 19.743 24.792 1.00 46.25 101 PRO A CA 1
ATOM 785 C C . PRO A 1 101 ? -24.817 18.658 25.174 1.00 46.25 101 PRO A C 1
ATOM 787 O O . PRO A 1 101 ? -26.027 18.878 25.114 1.00 46.25 101 PRO A O 1
ATOM 790 N N . VAL A 1 102 ? -24.319 17.495 25.597 1.00 52.19 102 VAL A N 1
ATOM 791 C CA . VAL A 1 102 ? -25.165 16.502 26.256 1.00 52.19 102 VAL A CA 1
ATOM 792 C C . VAL A 1 102 ? -25.415 17.028 27.662 1.00 52.19 102 VAL A C 1
ATOM 794 O O . VAL A 1 102 ? -24.609 16.867 28.577 1.00 52.19 102 VAL A O 1
ATOM 797 N N . VAL A 1 103 ? -26.511 17.773 27.804 1.00 49.94 103 VAL A N 1
ATOM 798 C CA . VAL A 1 103 ? -26.967 18.294 29.093 1.00 49.94 103 VAL A CA 1
ATOM 799 C C . VAL A 1 103 ? -27.325 17.106 29.992 1.00 49.94 103 VAL A C 1
ATOM 801 O O . VAL A 1 103 ? -27.766 16.069 29.501 1.00 49.94 103 VAL A O 1
ATOM 804 N N . ARG A 1 104 ? -27.128 17.297 31.301 1.00 50.03 104 ARG A N 1
ATOM 805 C CA . ARG A 1 104 ? -27.223 16.406 32.480 1.00 50.03 104 ARG A CA 1
ATOM 806 C C . ARG A 1 104 ? -28.387 15.385 32.591 1.00 50.03 104 ARG A C 1
ATOM 808 O O . ARG A 1 104 ? -28.609 14.881 33.685 1.00 50.03 104 ARG A O 1
ATOM 815 N N . ALA A 1 105 ? -29.146 15.077 31.541 1.00 49.38 105 ALA A N 1
ATOM 816 C CA . ALA A 1 105 ? -30.331 14.226 31.613 1.00 49.38 105 ALA A CA 1
ATOM 817 C C . ALA A 1 105 ? -30.509 13.190 30.488 1.00 49.38 105 ALA A C 1
ATOM 819 O O . ALA A 1 105 ? -31.344 12.312 30.675 1.00 49.38 105 ALA A O 1
ATOM 820 N N . ASP A 1 106 ? -29.783 13.231 29.360 1.00 64.75 106 ASP A N 1
ATOM 821 C CA . ASP A 1 106 ? -30.124 12.315 28.255 1.00 64.75 106 ASP A CA 1
ATOM 822 C C . ASP A 1 106 ? -28.933 11.700 27.502 1.00 64.75 106 ASP A C 1
ATOM 824 O O . ASP A 1 106 ? -28.757 11.880 26.297 1.00 64.75 106 ASP A O 1
ATOM 828 N N . LEU A 1 107 ? -28.133 10.894 28.210 1.00 70.94 107 LEU A N 1
ATOM 829 C CA . LEU A 1 107 ? -27.179 9.971 27.574 1.00 70.94 107 LEU A CA 1
ATOM 830 C C . LEU A 1 107 ? -27.882 8.888 26.734 1.00 70.94 107 LEU A C 1
ATOM 832 O O . LEU A 1 107 ? -27.222 8.231 25.931 1.00 70.94 107 LEU A O 1
ATOM 836 N N . THR A 1 108 ? -29.202 8.705 26.877 1.00 69.25 108 THR A N 1
ATOM 837 C CA . THR A 1 108 ? -29.953 7.749 26.049 1.00 69.25 108 THR A CA 1
ATOM 838 C C . THR A 1 108 ? -30.005 8.195 24.589 1.00 69.25 108 THR A C 1
ATOM 840 O O . THR A 1 108 ? -29.994 7.349 23.701 1.00 69.25 108 THR A O 1
ATOM 843 N N . SER A 1 109 ? -29.897 9.505 24.328 1.00 68.56 109 SER A N 1
ATOM 844 C CA . SER A 1 109 ? -29.729 10.069 22.980 1.00 68.56 109 SER A CA 1
ATOM 845 C C . SER A 1 109 ? -28.414 9.687 22.278 1.00 68.56 109 SER A C 1
ATOM 847 O O . SER A 1 109 ? -28.337 9.757 21.052 1.00 68.56 109 SER A O 1
ATOM 849 N N . LEU A 1 110 ? -27.384 9.264 23.026 1.00 69.19 110 LEU A N 1
ATOM 850 C CA . LEU A 1 110 ? -26.138 8.724 22.460 1.00 69.19 110 LEU A CA 1
ATOM 851 C C . LEU A 1 110 ? -26.272 7.241 22.072 1.00 69.19 110 LEU A C 1
ATOM 853 O O . LEU A 1 110 ? -25.452 6.716 21.311 1.00 69.19 110 LEU A O 1
ATOM 857 N N . GLY A 1 111 ? -27.282 6.551 22.608 1.00 59.72 111 GLY A N 1
ATOM 858 C CA . GLY A 1 111 ? -27.607 5.175 22.255 1.00 59.72 111 GLY A CA 1
ATOM 859 C C . GLY A 1 111 ? -28.170 5.081 20.838 1.00 59.72 111 GLY A C 1
ATOM 860 O O . GLY A 1 111 ? -29.005 5.889 20.440 1.00 59.72 111 GLY A O 1
ATOM 861 N N . SER A 1 112 ? -27.716 4.093 20.065 1.00 60.62 112 SER A N 1
ATOM 862 C CA . SER A 1 112 ? -28.346 3.766 18.781 1.00 60.62 112 SER A CA 1
ATOM 863 C C . SER A 1 112 ? -29.554 2.850 18.989 1.00 60.62 112 SER A C 1
ATOM 865 O O . SER A 1 112 ? -29.519 1.957 19.835 1.00 60.62 112 SER A O 1
ATOM 867 N N . SER A 1 113 ? -30.593 3.005 18.164 1.00 48.88 113 SER A N 1
ATOM 868 C CA . SER A 1 113 ? -31.720 2.065 18.085 1.00 48.88 113 SER A CA 1
ATOM 869 C C . SER A 1 113 ? -31.320 0.668 17.592 1.00 48.88 113 SER A C 1
ATOM 871 O O . SER A 1 113 ? -32.037 -0.296 17.852 1.00 48.88 113 SER A O 1
ATOM 873 N N . SER A 1 114 ? -30.185 0.546 16.900 1.00 50.88 114 SER A N 1
ATOM 874 C CA . SER A 1 114 ? -29.700 -0.694 16.282 1.00 50.88 114 SER A CA 1
ATOM 875 C C . SER A 1 114 ? -28.531 -1.398 16.957 1.00 50.88 114 SER A C 1
ATOM 877 O O . SER A 1 114 ? -28.152 -2.480 16.503 1.00 50.88 114 SER A O 1
ATOM 879 N N . GLY A 1 115 ? -27.867 -0.777 17.937 1.00 60.38 115 GLY A N 1
ATOM 880 C CA . GLY A 1 115 ? -26.521 -1.210 18.303 1.00 60.38 115 GLY A CA 1
ATOM 881 C C . GLY A 1 115 ? -25.920 -0.547 19.537 1.00 60.38 115 GLY A C 1
ATOM 882 O O . GLY A 1 115 ? -26.395 0.474 20.031 1.00 60.38 115 GLY A O 1
ATOM 883 N N . ARG A 1 116 ? -24.846 -1.171 20.024 1.00 77.50 116 ARG A N 1
ATOM 884 C CA . ARG A 1 116 ? -24.056 -0.750 21.185 1.00 77.50 116 ARG A CA 1
ATOM 885 C C . ARG A 1 116 ? -23.166 0.442 20.808 1.00 77.50 116 ARG A C 1
ATOM 887 O O . ARG A 1 116 ? -22.407 0.354 19.848 1.00 77.50 116 ARG A O 1
ATOM 894 N N . THR A 1 117 ? -23.254 1.542 21.548 1.00 84.19 117 THR A N 1
ATOM 895 C CA . THR A 1 117 ? -22.418 2.740 21.383 1.00 84.19 117 THR A CA 1
ATOM 896 C C . THR A 1 117 ? -21.208 2.646 22.310 1.00 84.19 117 THR A C 1
ATOM 898 O O . THR A 1 117 ? -21.366 2.500 23.522 1.00 84.19 117 THR A O 1
ATOM 901 N N . LEU A 1 118 ? -19.995 2.784 21.772 1.00 88.50 118 LEU A N 1
ATOM 902 C CA . LEU A 1 118 ? -18.783 2.875 22.593 1.00 88.50 118 LEU A CA 1
ATOM 903 C C . LEU A 1 118 ? -18.653 4.282 23.170 1.00 88.50 118 LEU A C 1
ATOM 905 O O . LEU A 1 118 ? -18.473 5.232 22.413 1.00 88.50 118 LEU A O 1
ATOM 909 N N . LEU A 1 119 ? -18.705 4.418 24.492 1.00 89.12 119 LEU A N 1
ATOM 910 C CA . LEU A 1 119 ? -18.500 5.677 25.193 1.00 89.12 119 LEU A CA 1
ATOM 911 C C . LEU A 1 119 ? -17.062 5.770 25.721 1.00 89.12 119 LEU A C 1
ATOM 913 O O . LEU A 1 119 ? -16.728 5.213 26.764 1.00 89.12 119 LEU A O 1
ATOM 917 N N . PHE A 1 120 ? -16.224 6.513 25.005 1.00 89.31 120 PHE A N 1
ATOM 918 C CA . PHE A 1 120 ? -14.878 6.886 25.422 1.00 89.31 120 PHE A CA 1
ATOM 919 C C . PHE A 1 120 ? -14.955 8.010 26.457 1.00 89.31 120 PHE A C 1
ATOM 921 O O . PHE A 1 120 ? -15.349 9.125 26.112 1.00 89.31 120 PHE A O 1
ATOM 928 N N . HIS A 1 121 ? -14.600 7.725 27.710 1.00 88.06 121 HIS A N 1
ATOM 929 C CA . HIS A 1 121 ? -14.826 8.637 28.835 1.00 88.06 121 HIS A CA 1
ATOM 930 C C . HIS A 1 121 ? -13.600 8.816 29.730 1.00 88.06 121 HIS A C 1
ATOM 932 O O . HIS A 1 121 ? -12.725 7.959 29.796 1.00 88.06 121 HIS A O 1
ATOM 938 N N . ASP A 1 122 ? -13.557 9.921 30.461 1.00 87.12 122 ASP A N 1
ATOM 939 C CA . ASP A 1 122 ? -12.644 10.131 31.573 1.00 87.12 122 ASP A CA 1
ATOM 940 C C . ASP A 1 122 ? -13.027 9.196 32.736 1.00 87.12 122 ASP A C 1
ATOM 942 O O . ASP A 1 122 ? -14.152 9.275 33.239 1.00 87.12 122 ASP A O 1
ATOM 946 N N . PRO A 1 123 ? -12.149 8.277 33.175 1.00 87.00 123 PRO A N 1
ATOM 947 C CA . PRO A 1 123 ? -12.461 7.376 34.281 1.00 87.00 123 PRO A CA 1
ATOM 948 C C . PRO A 1 123 ? -12.621 8.091 35.629 1.00 87.00 123 PRO A C 1
ATOM 950 O O . PRO A 1 123 ? -13.171 7.491 36.547 1.00 87.00 123 PRO A O 1
ATOM 953 N N . GLU A 1 124 ? -12.153 9.337 35.753 1.00 87.88 124 GLU A N 1
ATOM 954 C CA . GLU A 1 124 ? -12.293 10.148 36.970 1.00 87.88 124 GLU A CA 1
ATOM 955 C C . GLU A 1 124 ? -13.627 10.917 37.025 1.00 87.88 124 GLU A C 1
ATOM 957 O O . GLU A 1 124 ? -13.968 11.478 38.065 1.00 87.88 124 GLU A O 1
ATOM 962 N N . ASP A 1 125 ? -14.408 10.927 35.939 1.00 87.50 125 ASP A N 1
ATOM 963 C CA . ASP A 1 125 ? -15.753 11.509 35.914 1.00 87.50 125 ASP A CA 1
ATOM 964 C C . ASP A 1 125 ? -16.785 10.507 36.459 1.00 87.50 125 ASP A C 1
ATOM 966 O O . ASP A 1 125 ? -17.528 9.855 35.719 1.00 87.50 125 ASP A O 1
ATOM 970 N N . GLU A 1 126 ? -16.803 10.348 37.786 1.00 87.81 126 GLU A N 1
ATOM 971 C CA . GLU A 1 126 ? -17.688 9.396 38.474 1.00 87.81 126 GLU A CA 1
ATOM 972 C C . GLU A 1 126 ? -19.171 9.637 38.158 1.00 87.81 126 GLU A C 1
ATOM 974 O O . GLU A 1 126 ? -19.932 8.679 38.021 1.00 87.81 126 GLU A O 1
ATOM 979 N N . ALA A 1 127 ? -19.570 10.901 37.980 1.00 85.88 127 ALA A N 1
ATOM 980 C CA . ALA A 1 127 ? -20.946 11.272 37.679 1.00 85.88 127 ALA A CA 1
ATOM 981 C C . ALA A 1 127 ? -21.368 10.807 36.278 1.00 85.88 127 ALA A C 1
ATOM 983 O O . ALA A 1 127 ? -22.458 10.257 36.122 1.00 85.88 127 ALA A O 1
ATOM 984 N N . LEU A 1 128 ? -20.524 10.992 35.256 1.00 85.88 128 LEU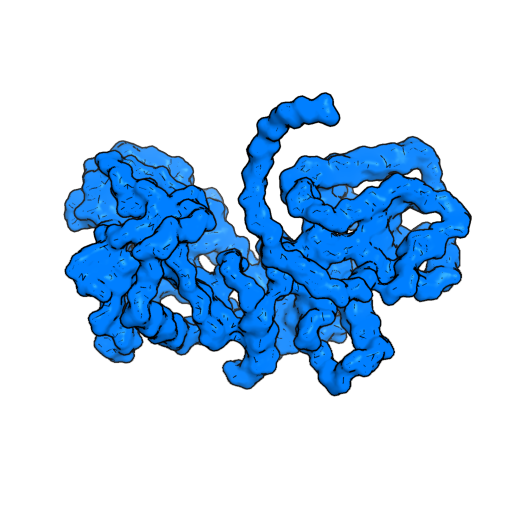 A N 1
ATOM 985 C CA . LEU A 1 128 ? -20.792 10.448 33.923 1.00 85.88 128 LEU A CA 1
ATOM 986 C C . LEU A 1 128 ? -20.833 8.919 33.957 1.00 85.88 128 LEU A C 1
ATOM 988 O O . LEU A 1 128 ? -21.735 8.315 33.379 1.00 85.88 128 LEU A O 1
ATOM 992 N N . VAL A 1 129 ? -19.867 8.294 34.637 1.00 88.25 129 VAL A N 1
ATOM 993 C CA . VAL A 1 129 ? -19.756 6.832 34.735 1.00 88.25 129 VAL A CA 1
ATOM 994 C C . VAL A 1 129 ? -20.993 6.224 35.389 1.00 88.25 129 VAL A C 1
ATOM 996 O O . VAL A 1 129 ? -21.499 5.212 34.905 1.00 88.25 129 VAL A O 1
ATOM 999 N N . GLU A 1 130 ? -21.490 6.822 36.470 1.00 87.75 130 GLU A N 1
ATOM 1000 C CA . GLU A 1 130 ? -22.690 6.356 37.165 1.00 87.75 130 GLU A CA 1
ATOM 1001 C C . GLU A 1 130 ? -23.925 6.417 36.260 1.00 87.75 130 GLU A C 1
ATOM 1003 O O . GLU A 1 130 ? -24.630 5.415 36.125 1.00 87.75 130 GLU A O 1
ATOM 1008 N N . VAL A 1 131 ? -24.151 7.545 35.577 1.00 84.75 131 VAL A N 1
ATOM 1009 C CA . VAL A 1 131 ? -25.305 7.702 34.677 1.00 84.75 131 VAL A CA 1
ATOM 1010 C C . VAL A 1 131 ? -25.189 6.767 33.471 1.00 84.75 131 VAL A C 1
ATOM 1012 O O . VAL A 1 131 ? -26.155 6.098 33.111 1.00 84.75 131 VAL A O 1
ATOM 1015 N N . ALA A 1 132 ? -24.006 6.665 32.864 1.00 85.06 132 ALA A N 1
ATOM 1016 C CA . ALA A 1 132 ? -23.788 5.846 31.677 1.00 85.06 132 ALA A CA 1
ATOM 1017 C C . ALA A 1 132 ? -23.922 4.338 31.946 1.00 85.06 132 ALA A C 1
ATOM 1019 O O . ALA A 1 132 ? -24.392 3.613 31.074 1.00 85.06 132 ALA A O 1
ATOM 1020 N N . ARG A 1 133 ? -23.583 3.857 33.154 1.00 85.50 133 ARG A N 1
ATOM 1021 C CA . ARG A 1 133 ? -23.844 2.461 33.568 1.00 85.50 133 ARG A CA 1
ATOM 1022 C C . ARG A 1 133 ? -25.331 2.109 33.590 1.00 85.50 133 ARG A C 1
ATOM 1024 O O . ARG A 1 133 ? -25.660 0.932 33.508 1.00 85.50 133 ARG A O 1
ATOM 1031 N N . GLY A 1 134 ? -26.207 3.104 33.725 1.00 82.31 134 GLY A N 1
ATOM 1032 C CA . GLY A 1 134 ? -27.658 2.931 33.664 1.00 82.31 134 GLY A CA 1
ATOM 1033 C C . GLY A 1 134 ? -28.228 2.868 32.243 1.00 82.31 134 GLY A C 1
ATOM 1034 O O . GLY A 1 134 ? -29.440 2.732 32.100 1.00 82.31 134 GLY A O 1
ATOM 1035 N N . VAL A 1 135 ? -27.394 2.990 31.202 1.00 83.19 135 VAL A N 1
ATOM 1036 C CA . VAL A 1 135 ? -27.821 2.988 29.798 1.00 83.19 135 VAL A CA 1
ATOM 1037 C C . VAL A 1 135 ? -27.286 1.736 29.101 1.00 83.19 135 VAL A C 1
ATOM 1039 O O . VAL A 1 135 ? -26.130 1.696 28.688 1.00 83.19 135 VAL A O 1
ATOM 1042 N N . ASP A 1 136 ? -28.141 0.726 28.922 1.00 80.50 136 ASP A N 1
ATOM 1043 C CA . ASP A 1 136 ? -27.763 -0.592 28.374 1.00 80.50 136 ASP A CA 1
ATOM 1044 C C . ASP A 1 136 ? -27.111 -0.531 26.982 1.00 80.50 136 ASP A C 1
ATOM 1046 O O . ASP A 1 136 ? -26.302 -1.386 26.620 1.00 80.50 136 ASP A O 1
ATOM 1050 N N . SER A 1 137 ? -27.445 0.487 26.186 1.00 80.69 137 SER A N 1
ATOM 1051 C CA . SER A 1 137 ? -26.867 0.684 24.857 1.00 80.69 137 SER A CA 1
ATOM 1052 C C . SER A 1 137 ? -25.438 1.234 24.883 1.00 80.69 137 SER A C 1
ATOM 1054 O O . SER A 1 137 ? -24.836 1.332 23.818 1.00 80.69 137 SER A O 1
ATOM 1056 N N . LEU A 1 138 ? -24.888 1.626 26.040 1.00 85.44 138 LEU A N 1
ATOM 1057 C CA . LEU A 1 138 ? -23.543 2.198 26.153 1.00 85.44 138 LEU A CA 1
ATOM 1058 C C . LEU A 1 138 ? -22.521 1.174 26.663 1.00 85.44 138 LEU A C 1
ATOM 1060 O O . LEU A 1 138 ? -22.704 0.507 27.677 1.00 85.44 138 LEU A O 1
ATOM 1064 N N . GLU A 1 139 ? -21.380 1.099 25.985 1.00 88.12 139 GLU A N 1
ATOM 1065 C CA . GLU A 1 139 ? -20.193 0.382 26.444 1.00 88.12 139 GLU A CA 1
ATOM 1066 C C . GLU A 1 139 ? -19.129 1.381 26.889 1.00 88.12 139 GLU A C 1
ATOM 1068 O O . GLU A 1 139 ? -18.598 2.139 26.080 1.00 88.12 139 GLU A O 1
ATOM 1073 N N . LEU A 1 140 ? -18.799 1.374 28.179 1.00 88.38 140 LEU A N 1
ATOM 1074 C CA . LEU A 1 140 ? -17.797 2.276 28.737 1.00 88.38 140 LEU A CA 1
ATOM 1075 C C . LEU A 1 140 ? -16.378 1.872 28.332 1.00 88.38 140 LEU A C 1
ATOM 1077 O O . LEU A 1 140 ? -15.925 0.761 28.610 1.00 88.38 140 LEU A O 1
ATOM 1081 N N . VAL A 1 141 ? -15.657 2.818 27.733 1.00 89.06 141 VAL A N 1
ATOM 1082 C CA . VAL A 1 141 ? -14.247 2.698 27.363 1.00 89.06 141 VAL A CA 1
ATOM 1083 C C . VAL A 1 141 ? -13.449 3.789 28.090 1.00 89.06 141 VAL A C 1
ATOM 1085 O O . VAL A 1 141 ? -13.508 4.954 27.697 1.00 89.06 141 VAL A O 1
ATOM 1088 N N . PRO A 1 142 ? -12.691 3.454 29.148 1.00 86.62 142 PRO A N 1
ATOM 1089 C CA . PRO A 1 142 ? -11.963 4.457 29.917 1.00 86.62 142 PRO A CA 1
ATOM 1090 C C . PRO A 1 142 ? -10.753 5.005 29.143 1.00 86.62 142 PRO A C 1
ATOM 1092 O O . PRO A 1 142 ? -9.910 4.255 28.647 1.00 86.62 142 PRO A O 1
ATOM 1095 N N . CYS A 1 143 ? -10.634 6.329 29.098 1.00 81.88 143 CYS A N 1
ATOM 1096 C CA . CYS A 1 143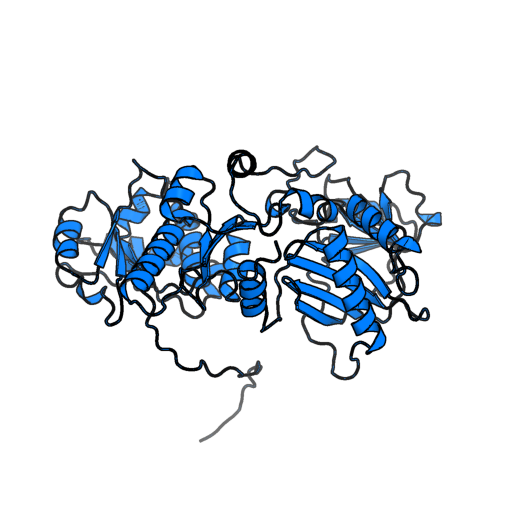 ? -9.507 7.087 28.566 1.00 81.88 143 CYS A CA 1
ATOM 1097 C C . CYS A 1 143 ? -8.526 7.410 29.703 1.00 81.88 143 CYS A C 1
ATOM 1099 O O . CYS A 1 143 ? -8.658 8.429 30.374 1.00 81.88 143 CYS A O 1
ATOM 1101 N N . SER A 1 144 ? -7.537 6.546 29.945 1.00 69.50 144 SER A N 1
ATOM 1102 C CA . SER A 1 144 ? -6.526 6.763 30.994 1.00 69.50 144 SER A CA 1
ATOM 1103 C C . SER A 1 144 ? -5.132 7.012 30.422 1.00 69.50 144 SER A C 1
ATOM 1105 O O . SER A 1 144 ? -4.699 6.294 29.522 1.00 69.50 144 SER A O 1
ATOM 1107 N N . SER A 1 145 ? -4.383 7.941 31.023 1.00 54.97 145 SER A N 1
ATOM 1108 C CA . SER A 1 145 ? -2.945 8.133 30.771 1.00 54.97 145 SER A CA 1
ATOM 1109 C C . SER A 1 145 ? -2.047 7.178 31.579 1.00 54.97 145 SER A C 1
ATOM 1111 O O . SER A 1 145 ? -0.864 7.040 31.274 1.00 54.97 145 SER A O 1
ATOM 1113 N N . THR A 1 146 ? -2.598 6.506 32.597 1.00 46.94 146 THR A N 1
ATOM 1114 C CA . THR A 1 146 ? -1.891 5.654 33.572 1.00 46.94 146 THR A CA 1
ATOM 1115 C C . THR A 1 146 ? -1.965 4.144 33.269 1.00 46.94 146 THR A C 1
ATOM 1117 O O . THR A 1 146 ? -1.627 3.329 34.126 1.00 46.94 146 THR A O 1
ATOM 1120 N N . GLY A 1 147 ? -2.360 3.758 32.047 1.00 56.06 147 GLY A N 1
ATOM 1121 C CA . GLY A 1 147 ? -2.525 2.365 31.593 1.00 56.06 147 GLY A CA 1
ATOM 1122 C C . GLY A 1 147 ? -1.969 2.095 30.184 1.00 56.06 147 GLY A C 1
ATOM 1123 O O . GLY A 1 147 ? -0.957 2.680 29.797 1.00 56.06 147 GLY A O 1
ATOM 1124 N N . GLU A 1 148 ? -2.614 1.197 29.416 1.00 52.72 148 GLU A N 1
ATOM 1125 C CA . GLU A 1 148 ? -2.341 1.020 27.974 1.00 52.72 148 GLU A CA 1
ATOM 1126 C C . GLU A 1 148 ? -2.384 2.395 27.295 1.00 52.72 148 GLU A C 1
ATOM 1128 O O . GLU A 1 148 ? -3.397 3.091 27.374 1.00 52.72 148 GLU A O 1
ATOM 1133 N N . ILE A 1 149 ? -1.283 2.802 26.658 1.00 51.94 149 ILE A N 1
ATOM 1134 C CA . ILE A 1 149 ? -1.202 4.083 25.952 1.00 51.94 149 ILE A CA 1
ATOM 1135 C C . ILE A 1 149 ? -2.323 4.111 24.915 1.00 51.94 149 ILE A C 1
ATOM 1137 O O . ILE A 1 149 ? -2.303 3.352 23.948 1.00 51.94 149 ILE A O 1
ATOM 1141 N N . MET A 1 150 ? -3.304 4.985 25.124 1.00 63.38 150 MET A N 1
ATOM 1142 C CA . MET A 1 150 ? -4.410 5.152 24.196 1.00 63.38 150 MET A CA 1
ATOM 1143 C C . MET A 1 150 ? -3.943 5.974 22.991 1.00 63.38 150 MET A C 1
ATOM 1145 O O . MET A 1 150 ? -4.032 7.202 22.969 1.00 63.38 150 MET A O 1
ATOM 1149 N N . THR A 1 151 ? -3.377 5.289 22.001 1.00 75.69 151 THR A N 1
ATOM 1150 C CA . THR A 1 151 ? -3.080 5.865 20.690 1.00 75.69 151 THR A CA 1
ATOM 1151 C C . THR A 1 151 ? -4.371 6.000 19.872 1.00 75.69 151 THR A C 1
ATOM 1153 O O . THR A 1 151 ? -5.397 5.388 20.167 1.00 75.69 151 THR A O 1
ATOM 1156 N N . SER A 1 152 ? -4.347 6.758 18.774 1.00 77.38 152 SER A N 1
ATOM 1157 C CA . SER A 1 152 ? -5.457 6.705 17.807 1.00 77.38 152 SER A CA 1
ATOM 1158 C C . SER A 1 152 ? -5.689 5.277 17.283 1.00 77.38 152 SER A C 1
ATOM 1160 O O . SER A 1 152 ? -6.829 4.886 17.046 1.00 77.38 152 SER A O 1
ATOM 1162 N N . THR A 1 153 ? -4.637 4.461 17.177 1.00 86.81 153 THR A N 1
ATOM 1163 C CA . THR A 1 153 ? -4.739 3.048 16.792 1.00 86.81 153 THR A CA 1
ATOM 1164 C C . THR A 1 153 ? -5.482 2.210 17.836 1.00 86.81 153 THR A C 1
ATOM 1166 O O . THR A 1 153 ? -6.347 1.415 17.464 1.00 86.81 153 THR A O 1
ATOM 1169 N N . SER A 1 154 ? -5.221 2.409 19.131 1.00 84.81 154 SER A N 1
ATOM 1170 C CA . SER A 1 154 ? -5.903 1.665 20.196 1.00 84.81 154 SER A CA 1
ATOM 1171 C C . SER A 1 154 ? -7.410 1.966 20.251 1.00 84.81 154 SER A C 1
ATOM 1173 O O . SER A 1 154 ? -8.200 1.075 20.571 1.00 84.81 154 SER A O 1
ATOM 1175 N N . ILE A 1 155 ? -7.838 3.182 19.881 1.00 87.31 155 ILE A N 1
ATOM 1176 C CA . ILE A 1 155 ? -9.261 3.532 19.723 1.00 87.31 155 ILE A CA 1
ATOM 1177 C C . ILE A 1 155 ? -9.906 2.640 18.656 1.00 87.31 155 ILE A C 1
ATOM 1179 O O . ILE A 1 155 ? -10.925 2.000 18.916 1.00 87.31 155 ILE A O 1
ATOM 1183 N N . PHE A 1 156 ? -9.289 2.527 17.477 1.00 90.81 156 PHE A N 1
ATOM 1184 C CA . PHE A 1 156 ? -9.803 1.673 16.401 1.00 90.81 156 PHE A CA 1
ATOM 1185 C C . PHE A 1 156 ? -9.782 0.185 16.771 1.00 90.81 156 PHE A C 1
ATOM 1187 O O . PHE A 1 156 ? -10.689 -0.553 16.396 1.00 90.81 156 PHE A O 1
ATOM 1194 N N . GLN A 1 157 ? -8.814 -0.254 17.578 1.00 91.44 157 GLN A N 1
ATOM 1195 C CA . GLN A 1 157 ? -8.809 -1.596 18.163 1.00 91.44 157 GLN A CA 1
ATOM 1196 C C . GLN A 1 157 ? -9.986 -1.839 19.118 1.00 91.44 157 GLN A C 1
ATOM 1198 O O . GLN A 1 157 ? -10.544 -2.936 19.143 1.00 91.44 157 GLN A O 1
ATOM 1203 N N . ARG A 1 158 ? -10.377 -0.841 19.924 1.00 89.31 158 ARG A N 1
ATOM 1204 C CA . ARG A 1 158 ? -11.564 -0.918 20.798 1.00 89.31 158 ARG A CA 1
ATOM 1205 C C . ARG A 1 158 ? -12.847 -0.996 19.968 1.00 89.31 158 ARG A C 1
ATOM 1207 O O . ARG A 1 158 ? -13.671 -1.858 20.250 1.00 89.31 158 ARG A O 1
ATOM 1214 N N . ILE A 1 159 ? -12.947 -0.204 18.899 1.00 89.19 159 ILE A N 1
ATOM 1215 C CA . ILE A 1 159 ? -14.059 -0.269 17.937 1.00 89.19 159 ILE A CA 1
ATOM 1216 C C . ILE A 1 159 ? -14.157 -1.663 17.299 1.00 89.19 159 ILE A C 1
ATOM 1218 O O . ILE A 1 159 ? -15.207 -2.299 17.376 1.00 89.19 159 ILE A O 1
ATOM 1222 N N . ALA A 1 160 ? -13.058 -2.193 16.755 1.00 91.19 160 ALA A N 1
ATOM 1223 C CA . ALA A 1 160 ? -13.046 -3.527 16.152 1.00 91.19 160 ALA A CA 1
ATOM 1224 C C . ALA A 1 160 ? -13.382 -4.645 17.160 1.00 91.19 160 ALA A C 1
ATOM 1226 O O . ALA A 1 160 ? -14.104 -5.583 16.829 1.00 91.19 160 ALA A O 1
ATOM 1227 N N . ALA A 1 161 ? -12.906 -4.539 18.408 1.00 90.31 161 ALA A N 1
ATOM 1228 C CA . ALA A 1 161 ? -13.240 -5.497 19.464 1.00 90.31 161 ALA A CA 1
ATOM 1229 C C . ALA A 1 161 ? -14.748 -5.537 19.757 1.00 90.31 161 ALA A C 1
ATOM 1231 O O . ALA A 1 161 ? -15.305 -6.624 19.897 1.00 90.31 161 ALA A O 1
ATOM 1232 N N . SER A 1 162 ? -15.404 -4.373 19.808 1.00 87.12 162 SER A N 1
ATOM 1233 C CA . SER A 1 162 ? -16.853 -4.292 20.028 1.00 87.12 162 SER A CA 1
ATOM 1234 C C . SER A 1 162 ? -17.627 -4.921 18.863 1.00 87.12 162 SER A C 1
ATOM 1236 O O . SER A 1 162 ? -18.530 -5.723 19.088 1.00 87.12 162 SER A O 1
ATOM 1238 N N . HIS A 1 163 ? -17.203 -4.693 17.612 1.00 84.94 163 HIS A N 1
ATOM 1239 C CA . HIS A 1 163 ? -17.787 -5.370 16.445 1.00 84.94 163 HIS A CA 1
ATOM 1240 C C . HIS A 1 163 ? -17.642 -6.896 16.490 1.00 84.94 163 HIS A C 1
ATOM 1242 O O . HIS A 1 163 ? -18.600 -7.614 16.201 1.00 84.94 163 HIS A O 1
ATOM 1248 N N . LEU A 1 164 ? -16.463 -7.404 16.863 1.00 88.25 164 LEU A N 1
ATOM 1249 C CA . LEU A 1 164 ? -16.234 -8.844 17.011 1.00 88.25 164 LEU A CA 1
ATOM 1250 C C . LEU A 1 164 ? -17.126 -9.447 18.103 1.00 88.25 164 LEU A C 1
ATOM 1252 O O . LEU A 1 164 ? -17.695 -10.523 17.909 1.00 88.25 164 LEU A O 1
ATOM 1256 N N . GLN A 1 165 ? -17.281 -8.742 19.228 1.00 85.81 165 GLN A N 1
ATOM 1257 C CA . GLN A 1 165 ? -18.165 -9.160 20.310 1.00 85.81 165 GLN A CA 1
ATOM 1258 C C . GLN A 1 165 ? -19.630 -9.195 19.853 1.00 85.81 165 GLN A C 1
ATOM 1260 O O . GLN A 1 165 ? -20.271 -10.238 19.986 1.00 85.81 165 GLN A O 1
ATOM 1265 N N . LEU A 1 166 ? -20.137 -8.112 19.256 1.00 81.50 166 LEU A N 1
ATOM 1266 C CA . LEU A 1 166 ? -21.514 -8.034 18.753 1.00 81.50 166 LEU A CA 1
ATOM 1267 C C . LEU A 1 166 ? -21.815 -9.147 17.743 1.00 81.50 166 LEU A C 1
ATOM 1269 O O . LEU A 1 166 ? -22.838 -9.822 17.851 1.00 81.50 166 LEU A O 1
ATOM 1273 N N . HIS A 1 167 ? -20.895 -9.402 16.810 1.00 82.06 167 HIS A N 1
ATOM 1274 C CA . HIS A 1 167 ? -21.053 -10.483 15.840 1.00 82.06 167 HIS A CA 1
ATOM 1275 C C . HIS A 1 167 ? -21.137 -11.863 16.519 1.00 82.06 167 HIS A C 1
ATOM 1277 O O . HIS A 1 167 ? -21.937 -12.710 16.119 1.00 82.06 167 HIS A O 1
ATOM 1283 N N . SER A 1 168 ? -20.349 -12.091 17.577 1.00 83.00 168 SER A N 1
ATOM 1284 C CA . SER A 1 168 ? -20.388 -13.345 18.343 1.00 83.00 168 SER A CA 1
ATOM 1285 C C . SER A 1 168 ? -21.708 -13.547 19.102 1.00 83.00 168 SER A C 1
ATOM 1287 O O . SER A 1 168 ? -22.192 -14.676 19.214 1.00 83.00 168 SER A O 1
ATOM 1289 N N . GLU A 1 169 ? -22.319 -12.461 19.581 1.00 81.38 169 GLU A N 1
ATOM 1290 C CA . GLU A 1 169 ? -23.589 -12.468 20.314 1.00 81.38 169 GLU A CA 1
ATOM 1291 C C . GLU A 1 169 ? -24.786 -12.705 19.379 1.00 81.38 169 GLU A C 1
ATOM 1293 O O . GLU A 1 169 ? -25.721 -13.426 19.737 1.00 81.38 169 GLU A O 1
ATOM 1298 N N . GLN A 1 170 ? -24.735 -12.162 18.158 1.00 75.31 170 GLN A N 1
ATOM 1299 C CA . GLN A 1 170 ? -25.828 -12.220 17.180 1.00 75.31 170 GLN A CA 1
ATOM 1300 C C . GLN A 1 170 ? -26.018 -13.598 16.512 1.00 75.31 170 GLN A C 1
ATOM 1302 O O . GLN A 1 170 ? -27.034 -13.815 15.854 1.00 75.31 170 GLN A O 1
ATOM 1307 N N . LYS A 1 171 ? -25.107 -14.568 16.708 1.00 61.59 171 LYS A N 1
ATOM 1308 C CA . LYS A 1 171 ? -25.187 -15.949 16.164 1.00 61.59 171 LYS A CA 1
ATOM 1309 C C . LYS A 1 171 ? -25.464 -16.034 14.649 1.00 61.59 171 LYS A C 1
ATOM 1311 O O . LYS A 1 171 ? -25.945 -17.065 14.178 1.00 61.59 171 LYS A O 1
ATOM 1316 N N . GLU A 1 172 ? -25.157 -14.990 13.877 1.00 55.72 172 GLU A N 1
ATOM 1317 C CA . GLU A 1 172 ? -25.541 -14.908 12.459 1.00 55.72 172 GLU A CA 1
ATOM 1318 C C . GLU A 1 172 ? -24.838 -15.944 11.572 1.00 55.72 172 GLU A C 1
ATOM 1320 O O . GLU A 1 172 ? -25.352 -16.285 10.507 1.00 55.72 172 GLU A O 1
ATOM 1325 N N . THR A 1 173 ? -23.714 -16.528 12.004 1.00 56.03 173 THR A N 1
ATOM 1326 C CA . THR A 1 173 ? -23.075 -17.635 11.281 1.00 56.03 173 THR A CA 1
ATOM 1327 C C . THR A 1 173 ? -22.406 -18.641 12.225 1.00 56.03 173 THR A C 1
ATOM 1329 O O . THR A 1 173 ? -21.887 -18.294 13.281 1.00 56.03 173 THR A O 1
ATOM 1332 N N . SER A 1 174 ? -22.386 -19.924 11.844 1.00 59.22 174 SER A N 1
ATOM 1333 C CA . SER A 1 174 ? -21.682 -20.989 12.579 1.00 59.22 174 SER A CA 1
ATOM 1334 C C . SER A 1 174 ? -20.168 -21.016 12.315 1.00 59.22 174 SER A C 1
ATOM 1336 O O . SER A 1 174 ? -19.502 -21.978 12.702 1.00 59.22 174 SER A O 1
ATOM 1338 N N . ARG A 1 175 ? -19.630 -20.042 11.569 1.00 70.38 175 ARG A N 1
ATOM 1339 C CA . ARG A 1 175 ? -18.218 -19.997 11.171 1.00 70.38 175 ARG A CA 1
ATOM 1340 C C . ARG A 1 175 ? -17.489 -18.938 12.000 1.00 70.38 175 ARG A C 1
ATOM 1342 O O . ARG A 1 175 ? -18.025 -17.848 12.164 1.00 70.38 175 ARG A O 1
ATOM 1349 N N . PRO A 1 176 ? -16.287 -19.240 12.521 1.00 83.25 176 PRO A N 1
ATOM 1350 C CA . PRO A 1 176 ? -15.490 -18.242 13.221 1.00 83.25 176 PRO A CA 1
ATOM 1351 C C . PRO A 1 176 ? -15.121 -17.100 12.268 1.00 83.25 176 PRO A C 1
ATOM 1353 O O . PRO A 1 176 ? -14.845 -17.339 11.090 1.00 83.25 176 PRO A O 1
ATOM 1356 N N . VAL A 1 177 ? -15.114 -15.874 12.793 1.00 91.62 177 VAL A N 1
ATOM 1357 C CA . VAL A 1 177 ? -14.629 -14.692 12.071 1.00 91.62 177 VAL A CA 1
ATOM 1358 C C . VAL A 1 177 ? -13.126 -14.820 11.858 1.00 91.62 177 VAL A C 1
ATOM 1360 O O . VAL A 1 177 ? -12.403 -15.160 12.791 1.00 91.62 177 VAL A O 1
ATOM 1363 N N . PHE A 1 178 ? -12.668 -14.521 10.647 1.00 94.62 178 PHE A N 1
ATOM 1364 C CA . PHE A 1 178 ? -11.258 -14.479 10.291 1.00 94.62 178 PHE A CA 1
ATOM 1365 C C . PHE A 1 178 ? -10.687 -13.083 10.584 1.00 94.62 178 PHE A C 1
ATOM 1367 O O . PHE A 1 178 ? -11.029 -12.107 9.909 1.00 94.62 178 PHE A O 1
ATOM 1374 N N . VAL A 1 179 ? -9.840 -12.971 11.606 1.00 96.88 179 VAL A N 1
ATOM 1375 C CA . VAL A 1 179 ? -9.334 -11.691 12.120 1.00 96.88 179 VAL A CA 1
ATOM 1376 C C . VAL A 1 179 ? -7.945 -11.396 11.561 1.00 96.88 179 VAL A C 1
ATOM 1378 O O . VAL A 1 179 ? -6.979 -12.126 11.795 1.00 96.88 179 VAL A O 1
ATOM 1381 N N . VAL A 1 180 ? -7.828 -10.280 10.847 1.00 97.69 180 VAL A N 1
ATOM 1382 C CA . VAL A 1 180 ? -6.616 -9.863 10.141 1.00 97.69 180 VAL A CA 1
ATOM 1383 C C . VAL A 1 180 ? -5.983 -8.675 10.850 1.00 97.69 180 VAL A C 1
ATOM 1385 O O . VAL A 1 180 ? -6.529 -7.572 10.843 1.00 97.69 180 VAL A O 1
ATOM 1388 N N . GLY A 1 181 ? -4.795 -8.870 11.419 1.00 97.31 181 GLY A N 1
ATOM 1389 C CA . GLY A 1 181 ? -3.991 -7.755 11.916 1.00 97.31 181 GLY A CA 1
ATOM 1390 C C . GLY A 1 181 ? -3.290 -7.047 10.756 1.00 97.31 181 GLY A C 1
ATOM 1391 O O . GLY A 1 181 ? -2.704 -7.709 9.901 1.00 97.31 181 GLY A O 1
ATOM 1392 N N . HIS A 1 182 ? -3.312 -5.715 10.698 1.00 96.81 182 HIS A N 1
ATOM 1393 C CA . HIS A 1 182 ? -2.599 -4.980 9.650 1.00 96.81 182 HIS A CA 1
ATOM 1394 C C . HIS A 1 182 ? -1.593 -3.955 10.188 1.00 96.81 182 HIS A C 1
ATOM 1396 O O . HIS A 1 182 ? -1.893 -3.183 11.098 1.00 96.81 182 HIS A O 1
ATOM 1402 N N . ILE A 1 183 ? -0.394 -3.927 9.588 1.00 95.12 183 ILE A N 1
ATOM 1403 C CA . ILE A 1 183 ? 0.740 -3.081 10.007 1.00 95.12 183 ILE A CA 1
ATOM 1404 C C . ILE A 1 183 ? 1.213 -2.209 8.836 1.00 95.12 183 ILE A C 1
ATOM 1406 O O . ILE A 1 183 ? 1.866 -2.677 7.898 1.00 95.12 183 ILE A O 1
ATOM 1410 N N . MET A 1 184 ? 0.872 -0.922 8.867 1.00 93.62 184 MET A N 1
ATOM 1411 C CA . MET A 1 184 ? 1.258 0.069 7.854 1.00 93.62 184 MET A CA 1
ATOM 1412 C C . MET A 1 184 ? 1.076 1.489 8.390 1.00 93.62 184 MET A C 1
ATOM 1414 O O . MET A 1 184 ? 0.365 1.688 9.373 1.00 93.62 184 MET A O 1
ATOM 1418 N N . LYS A 1 185 ? 1.634 2.499 7.709 1.00 90.12 185 LYS A N 1
ATOM 1419 C CA . LYS A 1 185 ? 1.388 3.901 8.087 1.00 90.12 185 LYS A CA 1
ATOM 1420 C C . LYS A 1 185 ? -0.114 4.208 8.098 1.00 90.12 185 LYS A C 1
ATOM 1422 O O . LYS A 1 185 ? -0.832 3.836 7.168 1.00 90.12 185 LYS A O 1
ATOM 1427 N N . GLN A 1 186 ? -0.577 4.974 9.089 1.00 88.94 186 GLN A N 1
ATOM 1428 C CA . GLN A 1 186 ? -2.000 5.322 9.253 1.00 88.94 186 GLN A CA 1
ATOM 1429 C C . GLN A 1 186 ? -2.628 5.918 7.986 1.00 88.94 186 GLN A C 1
ATOM 1431 O O . GLN A 1 186 ? -3.703 5.500 7.569 1.00 88.94 186 GLN A O 1
ATOM 1436 N N . SER A 1 187 ? -1.919 6.818 7.297 1.00 87.25 187 SER A N 1
ATOM 1437 C CA . SER A 1 187 ? -2.393 7.411 6.039 1.00 87.25 187 SER A CA 1
ATOM 1438 C C . SER A 1 187 ? -2.703 6.373 4.956 1.00 87.25 187 SER A C 1
ATOM 1440 O O . SER A 1 187 ? -3.619 6.567 4.156 1.00 87.25 187 SER A O 1
ATOM 1442 N N . ARG A 1 188 ? -1.943 5.273 4.923 1.00 90.88 188 ARG A N 1
ATOM 1443 C CA . ARG A 1 188 ? -2.161 4.157 4.007 1.00 90.88 188 ARG A CA 1
ATOM 1444 C C . ARG A 1 188 ? -3.345 3.315 4.450 1.00 90.88 188 ARG A C 1
ATOM 1446 O O . ARG A 1 188 ? -4.186 3.006 3.610 1.00 90.88 188 ARG A O 1
ATOM 1453 N N . SER A 1 189 ? -3.412 2.997 5.742 1.00 93.44 189 SER A N 1
ATOM 1454 C CA . SER A 1 189 ? -4.542 2.276 6.325 1.00 93.44 189 SER A CA 1
ATOM 1455 C C . SER A 1 189 ? -5.853 2.962 5.958 1.00 93.44 189 SER A C 1
ATOM 1457 O O . SER A 1 189 ? -6.679 2.383 5.264 1.00 93.44 189 SER A O 1
ATOM 1459 N N . PHE A 1 190 ? -5.967 4.257 6.263 1.00 91.12 190 PHE A N 1
ATOM 1460 C CA . PHE A 1 190 ? -7.154 5.057 5.969 1.00 91.12 190 PHE A CA 1
ATOM 1461 C C . PHE A 1 190 ? -7.470 5.116 4.468 1.00 91.12 190 PHE A C 1
ATOM 1463 O O . PHE A 1 190 ? -8.630 5.067 4.067 1.00 91.12 190 PHE A O 1
ATOM 1470 N N . ALA A 1 191 ? -6.455 5.192 3.602 1.00 89.69 191 ALA A N 1
ATOM 1471 C CA . ALA A 1 191 ? -6.667 5.178 2.156 1.00 89.69 191 ALA A CA 1
ATOM 1472 C C . ALA A 1 191 ? -7.210 3.840 1.624 1.00 89.69 191 ALA A C 1
ATOM 1474 O O . ALA A 1 191 ? -7.942 3.851 0.635 1.00 89.69 191 ALA A O 1
ATOM 1475 N N . LEU A 1 192 ? -6.856 2.712 2.242 1.00 93.62 192 LEU A N 1
ATOM 1476 C CA . LEU A 1 192 ? -7.384 1.391 1.889 1.00 93.62 192 LEU A CA 1
ATOM 1477 C C . LEU A 1 192 ? -8.758 1.146 2.533 1.00 93.62 192 LEU A C 1
ATOM 1479 O O . LEU A 1 192 ? -9.644 0.606 1.874 1.00 93.62 192 LEU A O 1
ATOM 1483 N N . SER A 1 193 ? -8.983 1.615 3.762 1.00 92.31 193 SER A N 1
ATOM 1484 C CA . SER A 1 193 ? -10.291 1.577 4.434 1.00 92.31 193 SER A CA 1
ATOM 1485 C C . SER A 1 193 ? -11.354 2.356 3.665 1.00 92.31 193 SER A C 1
ATOM 1487 O O . SER A 1 193 ? -12.426 1.820 3.412 1.00 92.31 193 SER A O 1
ATOM 1489 N N . ARG A 1 194 ? -11.023 3.548 3.140 1.00 88.00 194 ARG A N 1
ATOM 1490 C CA . ARG A 1 194 ? -11.921 4.319 2.253 1.00 88.00 194 ARG A CA 1
ATOM 1491 C C . ARG A 1 194 ? -12.301 3.583 0.964 1.00 88.00 194 ARG A C 1
ATOM 1493 O O . ARG A 1 194 ? -13.301 3.919 0.341 1.00 88.00 194 ARG A O 1
ATOM 1500 N N . GLN A 1 195 ? -11.499 2.606 0.543 1.00 88.69 195 GLN A N 1
ATOM 1501 C CA . GLN A 1 195 ? -11.796 1.740 -0.603 1.00 88.69 195 GLN A CA 1
ATOM 1502 C C . GLN A 1 195 ? -12.573 0.476 -0.202 1.00 88.69 195 GLN A C 1
ATOM 1504 O O . GLN A 1 195 ? -12.873 -0.348 -1.060 1.00 88.69 195 GLN A O 1
ATOM 1509 N N . GLY A 1 196 ? -12.888 0.311 1.086 1.00 90.44 196 GLY A N 1
ATOM 1510 C CA . GLY A 1 196 ? -13.548 -0.867 1.642 1.00 90.44 196 GLY A CA 1
ATOM 1511 C C . GLY A 1 196 ? -12.627 -2.075 1.817 1.00 90.44 196 GLY A C 1
ATOM 1512 O O . GLY A 1 196 ? -13.129 -3.180 1.978 1.00 90.44 196 GLY A O 1
ATOM 1513 N N . LEU A 1 197 ? -11.299 -1.897 1.755 1.00 94.38 197 LEU A N 1
ATOM 1514 C CA . LEU A 1 197 ? -10.338 -3.009 1.806 1.00 94.38 197 LEU A CA 1
ATOM 1515 C C . LEU A 1 197 ? -9.886 -3.375 3.223 1.00 94.38 197 LEU A C 1
ATOM 1517 O O . LEU A 1 197 ? -9.474 -4.506 3.435 1.00 94.38 197 LEU A O 1
ATOM 1521 N N . LEU A 1 198 ? -9.916 -2.424 4.163 1.00 95.81 198 LEU A N 1
ATOM 1522 C CA . LEU A 1 198 ? -9.508 -2.610 5.562 1.00 95.81 198 LEU A CA 1
ATOM 1523 C C . LEU A 1 198 ? -10.614 -2.083 6.489 1.00 95.81 198 LEU A C 1
ATOM 1525 O O . LEU A 1 198 ? -10.502 -0.979 7.026 1.00 95.81 198 LEU A O 1
ATOM 1529 N N . HIS A 1 199 ? -11.721 -2.815 6.596 1.00 92.94 199 HIS A N 1
ATOM 1530 C CA . HIS A 1 199 ? -12.872 -2.452 7.433 1.00 92.94 199 HIS A CA 1
ATOM 1531 C C . HIS A 1 199 ? -12.732 -3.009 8.862 1.00 92.94 199 HIS A C 1
ATOM 1533 O O . HIS A 1 199 ? -12.252 -4.126 9.045 1.00 92.94 199 HIS A O 1
ATOM 1539 N N . LEU A 1 200 ? -13.168 -2.240 9.869 1.00 92.31 200 LEU A N 1
ATOM 1540 C CA . LEU A 1 200 ? -13.148 -2.674 11.280 1.00 92.31 200 LEU A CA 1
ATOM 1541 C C . LEU A 1 200 ? -14.333 -3.576 11.645 1.00 92.31 200 LEU A C 1
ATOM 1543 O O . LEU A 1 200 ? -14.261 -4.340 12.604 1.00 92.31 200 LEU A O 1
ATOM 1547 N N . GLU A 1 201 ? -15.437 -3.452 10.913 1.00 88.44 201 GLU A N 1
ATOM 1548 C CA . GLU A 1 201 ? -16.609 -4.306 11.078 1.00 88.44 201 GLU A CA 1
ATOM 1549 C C . GLU A 1 201 ? -16.368 -5.706 10.499 1.00 88.44 201 GLU A C 1
ATOM 1551 O O . GLU A 1 201 ? -15.443 -5.926 9.713 1.00 88.44 201 GLU A O 1
ATOM 1556 N N . VAL A 1 202 ? -17.213 -6.663 10.880 1.00 89.88 202 VAL A N 1
ATOM 1557 C CA . VAL A 1 202 ? -17.187 -8.002 10.289 1.00 89.88 202 VAL A CA 1
ATOM 1558 C C . VAL A 1 202 ? -17.929 -7.962 8.953 1.00 89.88 202 VAL A C 1
ATOM 1560 O O . VAL A 1 202 ? -19.154 -7.882 8.933 1.00 89.88 202 VAL A O 1
ATOM 1563 N N . CYS A 1 203 ? -17.202 -8.070 7.842 1.00 88.81 203 CYS A N 1
ATOM 1564 C CA . CYS A 1 203 ? -17.784 -8.201 6.504 1.00 88.81 203 CYS A CA 1
ATOM 1565 C C . CYS A 1 203 ? -17.412 -9.551 5.908 1.00 88.81 203 CYS A C 1
ATOM 1567 O O . CYS A 1 203 ? -16.233 -9.900 5.850 1.00 88.81 203 CYS A O 1
ATOM 1569 N N . ASP A 1 204 ? -18.408 -10.295 5.424 1.00 87.88 204 ASP A N 1
ATOM 1570 C CA . ASP A 1 204 ? -18.203 -11.578 4.740 1.00 87.88 204 ASP A CA 1
ATOM 1571 C C . ASP A 1 204 ? -17.342 -12.566 5.568 1.00 87.88 204 ASP A C 1
ATOM 1573 O O . ASP A 1 204 ? -16.549 -13.340 5.037 1.00 87.88 204 ASP A O 1
ATOM 1577 N N . GLY A 1 205 ? -17.485 -12.516 6.900 1.00 89.81 205 GLY A N 1
ATOM 1578 C CA . GLY A 1 205 ? -16.739 -13.347 7.851 1.00 89.81 205 GLY A CA 1
ATOM 1579 C C . GLY A 1 205 ? -15.288 -12.920 8.100 1.00 89.81 205 GLY A C 1
ATOM 1580 O O . GLY A 1 205 ? -14.558 -13.665 8.748 1.00 89.81 205 GLY A O 1
ATOM 1581 N N . VAL A 1 206 ? -14.858 -11.751 7.619 1.00 94.06 206 VAL A N 1
ATOM 1582 C CA . VAL A 1 206 ? -13.513 -11.188 7.824 1.00 94.06 206 VAL A CA 1
ATOM 1583 C C . VAL A 1 206 ? -13.610 -9.905 8.651 1.00 94.06 206 VAL A C 1
ATOM 1585 O O . VAL A 1 206 ? -14.577 -9.159 8.527 1.00 94.06 206 VAL A O 1
ATOM 1588 N N . CYS A 1 207 ? -12.612 -9.628 9.486 1.00 95.00 207 CYS A N 1
ATOM 1589 C CA . CYS A 1 207 ? -12.475 -8.368 10.220 1.00 95.00 207 CYS A CA 1
ATOM 1590 C C . CYS A 1 207 ? -11.016 -7.906 10.185 1.00 95.00 207 CYS A C 1
ATOM 1592 O O . CYS A 1 207 ? -10.114 -8.713 10.418 1.00 95.00 207 CYS A O 1
ATOM 1594 N N . PHE A 1 208 ? -10.772 -6.623 9.906 1.00 97.62 208 PHE A N 1
ATOM 1595 C CA . PHE A 1 208 ? -9.430 -6.046 9.938 1.00 97.62 208 PHE A CA 1
ATOM 1596 C C . PHE A 1 208 ? -9.225 -5.227 11.206 1.00 97.62 208 PHE A C 1
ATOM 1598 O O . PHE A 1 208 ? -10.061 -4.418 11.596 1.00 97.62 208 PHE A O 1
ATOM 1605 N N . VAL A 1 209 ? -8.064 -5.402 11.828 1.00 97.06 209 VAL A N 1
ATOM 1606 C CA . VAL A 1 209 ? -7.693 -4.712 13.061 1.00 97.06 209 VAL A CA 1
ATOM 1607 C C . VAL A 1 209 ? -6.323 -4.062 12.869 1.00 97.06 209 VAL A C 1
ATOM 1609 O O . VAL A 1 209 ? -5.356 -4.761 12.540 1.00 97.06 209 VAL A O 1
ATOM 1612 N N . PRO A 1 210 ? -6.185 -2.743 13.082 1.00 95.88 210 PRO A N 1
ATOM 1613 C CA . PRO A 1 210 ? -4.880 -2.105 13.037 1.00 95.88 210 PRO A CA 1
ATOM 1614 C C . PRO A 1 210 ? -4.042 -2.588 14.219 1.00 95.88 210 PRO A C 1
ATOM 1616 O O . PRO A 1 210 ? -4.494 -2.548 15.363 1.00 95.88 210 PRO A O 1
ATOM 1619 N N . VAL A 1 211 ? -2.821 -3.047 13.960 1.00 94.00 211 VAL A N 1
ATOM 1620 C CA . VAL A 1 211 ? -1.890 -3.438 15.026 1.00 94.00 211 VAL A CA 1
ATOM 1621 C C . VAL A 1 211 ? -1.240 -2.179 15.591 1.00 94.00 211 VAL A C 1
ATOM 1623 O O . VAL A 1 211 ? -0.725 -1.350 14.840 1.00 94.00 211 VAL A O 1
ATOM 1626 N N . ASP A 1 212 ? -1.268 -2.030 16.912 1.00 89.50 212 ASP A N 1
ATOM 1627 C CA . ASP A 1 212 ? -0.648 -0.899 17.594 1.00 89.50 212 ASP A CA 1
ATOM 1628 C C . ASP A 1 212 ? 0.848 -1.164 17.795 1.00 89.50 212 ASP A C 1
ATOM 1630 O O . ASP A 1 212 ? 1.246 -2.075 18.522 1.00 89.50 212 ASP A O 1
ATOM 1634 N N . GLU A 1 213 ? 1.686 -0.358 17.150 1.00 85.94 213 GLU A N 1
ATOM 1635 C CA . GLU A 1 213 ? 3.146 -0.417 17.275 1.00 85.94 213 GLU A CA 1
ATOM 1636 C C . GLU A 1 213 ? 3.646 -0.016 18.667 1.00 85.94 213 GLU A C 1
ATOM 1638 O O . GLU A 1 213 ? 4.761 -0.385 19.037 1.00 85.94 213 GLU A O 1
ATOM 1643 N N . ALA A 1 214 ? 2.839 0.714 19.443 1.00 82.56 214 ALA A N 1
ATOM 1644 C CA . ALA A 1 214 ? 3.181 1.143 20.795 1.00 82.56 214 ALA A CA 1
ATOM 1645 C C . ALA A 1 214 ? 2.876 0.082 21.868 1.00 82.56 214 ALA A C 1
ATOM 1647 O O . ALA A 1 214 ? 3.311 0.239 23.010 1.00 82.56 214 ALA A O 1
ATOM 1648 N N . ALA A 1 215 ? 2.152 -0.992 21.527 1.00 83.94 215 ALA A N 1
ATOM 1649 C CA . ALA A 1 215 ? 1.724 -2.019 22.474 1.00 83.94 215 ALA A CA 1
ATOM 1650 C C . ALA A 1 215 ? 2.387 -3.387 22.204 1.00 83.94 215 ALA A C 1
ATOM 1652 O O . ALA A 1 215 ? 2.619 -3.756 21.049 1.00 83.94 215 ALA A O 1
ATOM 1653 N N . PRO A 1 216 ? 2.652 -4.211 23.239 1.00 87.31 216 PRO A N 1
ATOM 1654 C CA . PRO A 1 216 ? 3.200 -5.553 23.053 1.00 87.31 216 PRO A CA 1
ATOM 1655 C C . PRO A 1 216 ? 2.302 -6.439 22.182 1.00 87.31 216 PRO A C 1
ATOM 1657 O O . PRO A 1 216 ? 1.126 -6.648 22.486 1.00 87.31 216 PRO A O 1
ATOM 1660 N N . ILE A 1 217 ? 2.872 -7.054 21.140 1.00 88.88 217 ILE A N 1
ATOM 1661 C CA . ILE A 1 217 ? 2.108 -7.919 20.228 1.00 88.88 217 ILE A CA 1
ATOM 1662 C C . ILE A 1 217 ? 1.420 -9.086 20.942 1.00 88.88 217 ILE A C 1
ATOM 1664 O O . ILE A 1 217 ? 0.326 -9.479 20.556 1.00 88.88 217 ILE A O 1
ATOM 1668 N N . ARG A 1 218 ? 2.025 -9.628 22.008 1.00 89.00 218 ARG A N 1
ATOM 1669 C CA . ARG A 1 218 ? 1.447 -10.745 22.770 1.00 89.00 218 ARG A CA 1
ATOM 1670 C C . ARG A 1 218 ? 0.069 -10.392 23.332 1.00 89.00 218 ARG A C 1
ATOM 1672 O O . ARG A 1 218 ? -0.849 -11.188 23.185 1.00 89.00 218 ARG A O 1
ATOM 1679 N N . GLN A 1 219 ? -0.079 -9.206 23.918 1.00 88.81 219 GLN A N 1
ATOM 1680 C CA . GLN A 1 219 ? -1.350 -8.750 24.492 1.00 88.81 219 GLN A CA 1
ATOM 1681 C C . GLN A 1 219 ? -2.406 -8.566 23.397 1.00 88.81 219 GLN A C 1
ATOM 1683 O O . GLN A 1 219 ? -3.541 -9.019 23.530 1.00 88.81 219 GLN A O 1
ATOM 1688 N N . GLN A 1 220 ? -2.006 -7.977 22.268 1.00 91.50 220 GLN A N 1
ATOM 1689 C CA . GLN A 1 220 ? -2.883 -7.814 21.110 1.00 91.50 220 GLN A CA 1
ATOM 1690 C C . GLN A 1 220 ? -3.304 -9.175 20.531 1.00 91.50 220 GLN A C 1
ATOM 1692 O O . GLN A 1 220 ? -4.479 -9.380 20.246 1.00 91.50 220 GLN A O 1
ATOM 1697 N N . GLN A 1 221 ? -2.388 -10.144 20.439 1.00 92.38 221 GLN A N 1
ATOM 1698 C CA . GLN A 1 221 ? -2.706 -11.503 19.998 1.00 92.38 221 GLN A CA 1
ATOM 1699 C C . GLN A 1 221 ? -3.613 -12.235 20.987 1.00 92.38 221 GLN A C 1
ATOM 1701 O O . GLN A 1 221 ? -4.493 -12.985 20.575 1.00 92.38 221 GLN A O 1
ATOM 1706 N N . GLU A 1 222 ? -3.421 -12.048 22.291 1.00 91.12 222 GLU A N 1
ATOM 1707 C CA . GLU A 1 222 ? -4.299 -12.623 23.309 1.00 91.12 222 GLU A CA 1
ATOM 1708 C C . GLU A 1 222 ? -5.728 -12.095 23.181 1.00 91.12 222 GLU A C 1
ATOM 1710 O O . GLU A 1 222 ? -6.662 -12.889 23.305 1.00 91.12 222 GLU A O 1
ATOM 1715 N N . ARG A 1 223 ? -5.872 -10.803 22.868 1.00 89.88 223 ARG A N 1
ATOM 1716 C CA . ARG A 1 223 ? -7.149 -10.104 22.717 1.00 89.88 223 ARG A CA 1
ATOM 1717 C C . ARG A 1 223 ? -7.868 -10.402 21.403 1.00 89.88 223 ARG A C 1
ATOM 1719 O O . ARG A 1 223 ? -9.058 -10.689 21.426 1.00 89.88 223 ARG A O 1
ATOM 1726 N N . PHE A 1 224 ? -7.170 -10.309 20.275 1.00 92.81 224 PHE A N 1
ATOM 1727 C CA . PHE A 1 224 ? -7.781 -10.369 18.943 1.00 92.81 224 PHE A CA 1
ATOM 1728 C C . PHE A 1 224 ? -7.650 -11.725 18.261 1.00 92.81 224 PHE A C 1
ATOM 1730 O O . PHE A 1 224 ? -8.364 -11.971 17.297 1.00 92.81 224 PHE A O 1
ATOM 1737 N N . LYS A 1 225 ? -6.751 -12.594 18.747 1.00 93.19 225 LYS A N 1
ATOM 1738 C CA . LYS A 1 225 ? -6.480 -13.912 18.159 1.00 93.19 225 LYS A CA 1
ATOM 1739 C C . LYS A 1 225 ? -6.266 -13.821 16.642 1.00 93.19 225 LYS A C 1
ATOM 1741 O O . LYS A 1 225 ? -6.917 -14.542 15.899 1.00 93.19 225 LYS A O 1
ATOM 1746 N N . PHE A 1 226 ? -5.361 -12.944 16.188 1.00 95.50 226 PHE A N 1
ATOM 1747 C CA . PHE A 1 226 ? -5.121 -12.739 14.757 1.00 95.50 226 PHE A CA 1
ATOM 1748 C C . PHE A 1 226 ? -4.844 -14.072 14.051 1.00 95.50 226 PHE A C 1
ATOM 1750 O O . PHE A 1 226 ? -3.963 -14.831 14.471 1.00 95.50 226 PHE A O 1
ATOM 1757 N N . ASP A 1 227 ? -5.575 -14.326 12.966 1.00 95.25 227 ASP A N 1
ATOM 1758 C CA . ASP A 1 227 ? -5.408 -15.499 12.109 1.00 95.25 227 ASP A CA 1
ATOM 1759 C C . ASP A 1 227 ? -4.233 -15.331 11.142 1.00 95.25 227 ASP A C 1
ATOM 1761 O O . ASP A 1 227 ? -3.550 -16.307 10.792 1.00 95.25 227 ASP A O 1
ATOM 1765 N N . VAL A 1 228 ? -4.022 -14.089 10.697 1.00 95.62 228 VAL A N 1
ATOM 1766 C CA . VAL A 1 228 ? -2.956 -13.668 9.788 1.00 95.62 228 VAL A CA 1
ATOM 1767 C C . VAL A 1 228 ? -2.647 -12.183 9.974 1.00 95.62 228 VAL A C 1
ATOM 1769 O O . VAL A 1 228 ? -3.504 -11.389 10.372 1.00 95.62 228 VAL A O 1
ATOM 1772 N N . LEU A 1 229 ? -1.415 -11.807 9.650 1.00 96.06 229 LEU A N 1
ATOM 1773 C CA . LEU A 1 229 ? -0.956 -10.432 9.582 1.00 96.06 229 LEU A CA 1
ATOM 1774 C C . LEU A 1 229 ? -0.688 -10.019 8.137 1.00 96.06 229 LEU A C 1
ATOM 1776 O O . LEU A 1 229 ? -0.028 -10.740 7.390 1.00 96.06 229 LEU A O 1
ATOM 1780 N N . ILE A 1 230 ? -1.132 -8.825 7.764 1.00 96.75 230 ILE A N 1
ATOM 1781 C CA . ILE A 1 230 ? -0.743 -8.163 6.516 1.00 96.75 230 ILE A CA 1
ATOM 1782 C C . ILE A 1 230 ? 0.071 -6.913 6.830 1.00 96.75 230 ILE A C 1
ATOM 1784 O O . ILE A 1 230 ? -0.111 -6.277 7.870 1.00 96.75 230 ILE A O 1
ATOM 1788 N N . HIS A 1 231 ? 0.973 -6.517 5.935 1.00 95.31 231 HIS A N 1
ATOM 1789 C CA . HIS A 1 231 ? 1.831 -5.371 6.218 1.00 95.31 231 HIS A CA 1
ATOM 1790 C C . HIS A 1 231 ? 2.248 -4.583 4.984 1.00 95.31 231 HIS A C 1
ATOM 1792 O O . HIS A 1 231 ? 2.171 -5.052 3.851 1.00 95.31 231 HIS A O 1
ATOM 1798 N N . LYS A 1 232 ? 2.763 -3.377 5.226 1.00 94.19 232 LYS A N 1
ATOM 1799 C CA . LYS A 1 232 ? 3.489 -2.575 4.240 1.00 94.19 232 LYS A CA 1
ATOM 1800 C C . LYS A 1 232 ? 4.827 -2.114 4.818 1.00 94.19 232 LYS A C 1
ATOM 1802 O O . LYS A 1 232 ? 5.050 -0.930 5.027 1.00 94.19 232 LYS A O 1
ATOM 1807 N N . ALA A 1 233 ? 5.743 -3.058 5.050 1.00 89.06 233 ALA A N 1
ATOM 1808 C CA . ALA A 1 233 ? 7.067 -2.797 5.649 1.00 89.06 233 ALA A CA 1
ATOM 1809 C C . ALA A 1 233 ? 7.863 -1.703 4.910 1.00 89.06 233 ALA A C 1
ATOM 1811 O O . ALA A 1 233 ? 8.591 -0.928 5.521 1.00 89.06 233 ALA A O 1
ATOM 1812 N N . SER A 1 234 ? 7.660 -1.580 3.596 1.00 86.75 234 SER A N 1
ATOM 1813 C CA . SER A 1 234 ? 8.255 -0.518 2.782 1.00 86.75 234 SER A CA 1
ATOM 1814 C C . SER A 1 234 ? 7.942 0.903 3.255 1.00 86.75 234 SER A C 1
ATOM 1816 O O . SER A 1 234 ? 8.656 1.834 2.896 1.00 86.75 234 SER A O 1
ATOM 1818 N N . ASP A 1 235 ? 6.868 1.096 4.024 1.00 86.25 235 ASP A N 1
ATOM 1819 C CA . ASP A 1 235 ? 6.510 2.402 4.568 1.00 86.25 235 ASP A CA 1
ATOM 1820 C C . ASP A 1 235 ? 7.596 2.949 5.512 1.00 86.25 235 ASP A C 1
ATOM 1822 O O . ASP A 1 235 ? 7.679 4.163 5.689 1.00 86.25 235 ASP A O 1
ATOM 1826 N N . TRP A 1 236 ? 8.461 2.089 6.054 1.00 87.81 236 TRP A N 1
ATOM 1827 C CA . TRP A 1 236 ? 9.570 2.447 6.942 1.00 87.81 236 TRP A CA 1
ATOM 1828 C C . TRP A 1 236 ? 10.936 2.483 6.254 1.00 87.81 236 TRP A C 1
ATOM 1830 O O . TRP A 1 236 ? 11.974 2.446 6.913 1.00 87.81 236 TRP A O 1
ATOM 1840 N N . ILE A 1 237 ? 10.967 2.579 4.925 1.00 84.62 237 ILE A N 1
ATOM 1841 C CA . ILE A 1 237 ? 12.199 2.961 4.233 1.00 84.62 237 ILE A CA 1
ATOM 1842 C C . ILE A 1 237 ? 12.442 4.447 4.502 1.00 84.62 237 ILE A C 1
ATOM 1844 O O . ILE A 1 237 ? 11.611 5.296 4.171 1.00 84.62 237 ILE A O 1
ATOM 1848 N N . VAL A 1 238 ? 13.585 4.754 5.106 1.00 84.31 238 VAL A N 1
ATOM 1849 C CA . VAL A 1 238 ? 13.984 6.108 5.493 1.00 84.31 238 VAL A CA 1
ATOM 1850 C C . VAL A 1 238 ? 15.287 6.504 4.813 1.00 84.31 238 VAL A C 1
ATOM 1852 O O . VAL A 1 238 ? 16.116 5.666 4.463 1.00 84.31 238 VAL A O 1
ATOM 1855 N N . HIS A 1 239 ? 15.460 7.809 4.626 1.00 83.75 239 HIS A N 1
ATOM 1856 C CA . HIS A 1 239 ? 16.696 8.422 4.154 1.00 83.75 239 HIS A CA 1
ATOM 1857 C C . HIS A 1 239 ? 17.069 9.545 5.116 1.00 83.75 239 HIS A C 1
ATOM 1859 O O . HIS A 1 239 ? 16.254 10.437 5.358 1.00 83.75 239 HIS A O 1
ATOM 1865 N N . SER A 1 240 ? 18.281 9.482 5.658 1.00 80.31 240 SER A N 1
ATOM 1866 C CA . SER A 1 240 ? 18.825 10.486 6.572 1.00 80.31 240 SER A CA 1
ATOM 1867 C C . SER A 1 240 ? 19.849 11.342 5.838 1.00 80.31 240 SER A C 1
ATOM 1869 O O . SER A 1 240 ? 20.688 10.810 5.109 1.00 80.31 240 SER A O 1
ATOM 1871 N N . THR A 1 241 ? 19.810 12.656 6.062 1.00 76.62 241 THR A N 1
ATOM 1872 C CA . THR A 1 241 ? 20.752 13.607 5.459 1.00 76.62 241 THR A CA 1
ATOM 1873 C C . THR A 1 241 ? 22.199 13.175 5.706 1.00 76.62 241 THR A C 1
ATOM 1875 O O . THR A 1 241 ? 22.564 12.833 6.831 1.00 76.62 241 THR A O 1
ATOM 1878 N N . GLY A 1 242 ? 23.026 13.186 4.661 1.00 70.31 242 GLY A N 1
ATOM 1879 C CA . GLY A 1 242 ? 24.432 12.773 4.723 1.00 70.31 242 GLY A CA 1
ATOM 1880 C C . GLY A 1 242 ? 24.685 11.271 4.544 1.00 70.31 242 GLY A C 1
ATOM 1881 O O . GLY A 1 242 ? 25.845 10.865 4.468 1.00 70.31 242 GLY A O 1
ATOM 1882 N N . HIS A 1 243 ? 23.645 10.441 4.417 1.00 75.06 243 HIS A N 1
ATOM 1883 C CA . HIS A 1 243 ? 23.794 9.032 4.051 1.00 75.06 243 HIS A CA 1
ATOM 1884 C C . HIS A 1 243 ? 23.503 8.832 2.560 1.00 75.06 243 HIS A C 1
ATOM 1886 O O . HIS A 1 243 ? 22.491 9.306 2.072 1.00 75.06 243 HIS A O 1
ATOM 1892 N N . PRO A 1 244 ? 24.329 8.098 1.798 1.00 77.25 244 PRO A N 1
ATOM 1893 C CA . PRO A 1 244 ? 24.125 7.970 0.353 1.00 77.25 244 PRO A CA 1
ATOM 1894 C C . PRO A 1 244 ? 22.952 7.051 -0.031 1.00 77.25 244 PRO A C 1
ATOM 1896 O O . PRO A 1 244 ? 22.507 7.094 -1.178 1.00 77.25 244 PRO A O 1
ATOM 1899 N N . LYS A 1 245 ? 22.475 6.210 0.900 1.00 84.25 245 LYS A N 1
ATOM 1900 C CA . LYS A 1 245 ? 21.483 5.148 0.676 1.00 84.25 245 LYS A CA 1
ATOM 1901 C C . LYS A 1 245 ? 20.321 5.263 1.655 1.00 84.25 245 LYS A C 1
ATOM 1903 O O . LYS A 1 245 ? 20.519 5.602 2.818 1.00 84.25 245 LYS A O 1
ATOM 1908 N N . ALA A 1 246 ? 19.142 4.878 1.182 1.00 84.94 246 ALA A N 1
ATOM 1909 C CA . ALA A 1 246 ? 17.982 4.666 2.028 1.00 84.94 246 ALA A CA 1
ATOM 1910 C C . ALA A 1 246 ? 18.086 3.282 2.676 1.00 84.94 246 ALA A C 1
ATOM 1912 O O . ALA A 1 246 ? 18.633 2.351 2.078 1.00 84.94 246 ALA A O 1
ATOM 1913 N N . SER A 1 247 ? 17.551 3.140 3.881 1.00 85.38 247 SER A N 1
ATOM 1914 C CA . SER A 1 247 ? 17.543 1.880 4.617 1.00 85.38 247 SER A CA 1
ATOM 1915 C C . SER A 1 247 ? 16.156 1.580 5.163 1.00 85.38 247 SER A C 1
ATOM 1917 O O . SER A 1 247 ? 15.342 2.475 5.392 1.00 85.38 247 SER A O 1
ATOM 1919 N N . LEU A 1 248 ? 15.876 0.292 5.341 1.00 85.94 248 LEU A N 1
ATOM 1920 C CA . LEU A 1 248 ? 14.663 -0.164 5.999 1.00 85.94 248 LEU A CA 1
ATOM 1921 C C . LEU A 1 248 ? 14.851 -0.036 7.517 1.00 85.94 248 LEU A C 1
ATOM 1923 O O . LEU A 1 248 ? 15.715 -0.701 8.083 1.00 85.94 248 LEU A O 1
ATOM 1927 N N . ALA A 1 249 ? 14.056 0.816 8.163 1.00 88.31 249 ALA A N 1
ATOM 1928 C CA . ALA A 1 249 ? 14.100 1.064 9.603 1.00 88.31 249 ALA A CA 1
ATOM 1929 C C . ALA A 1 249 ? 12.786 0.613 10.255 1.00 88.31 249 ALA A C 1
ATOM 1931 O O . ALA A 1 249 ? 11.935 1.433 10.599 1.00 88.31 249 ALA A O 1
ATOM 1932 N N . LEU A 1 250 ? 12.598 -0.706 10.360 1.00 87.06 250 LEU A N 1
ATOM 1933 C CA . LEU A 1 250 ? 11.365 -1.277 10.902 1.00 87.06 250 LEU A CA 1
ATOM 1934 C C . LEU A 1 250 ? 11.158 -0.887 12.379 1.00 87.06 250 LEU A C 1
ATOM 1936 O O . LEU A 1 250 ? 12.124 -0.847 13.141 1.00 87.06 250 LEU A O 1
ATOM 1940 N N . PRO A 1 251 ? 9.907 -0.649 12.806 1.00 86.81 251 PRO A N 1
ATOM 1941 C CA . PRO A 1 251 ? 9.559 -0.501 14.214 1.00 86.81 251 PRO A CA 1
ATOM 1942 C C . PRO A 1 251 ? 9.978 -1.721 15.054 1.00 86.81 251 PRO A C 1
ATOM 1944 O O . PRO A 1 251 ? 9.913 -2.843 14.541 1.00 86.81 251 PRO A O 1
ATOM 1947 N N . PRO A 1 252 ? 10.271 -1.552 16.361 1.00 86.31 252 PRO A N 1
ATOM 1948 C CA . PRO A 1 252 ? 10.599 -2.661 17.273 1.00 86.31 252 PRO A CA 1
ATOM 1949 C C . PRO A 1 252 ? 9.552 -3.787 17.301 1.00 86.31 252 PRO A C 1
ATOM 1951 O O . PRO A 1 252 ? 9.868 -4.950 17.563 1.00 86.31 252 PRO A O 1
ATOM 1954 N N . LEU A 1 253 ? 8.295 -3.461 16.981 1.00 87.62 253 LEU A N 1
ATOM 1955 C CA . LEU A 1 253 ? 7.214 -4.431 16.821 1.00 87.62 253 LEU A CA 1
ATOM 1956 C C . LEU A 1 253 ? 7.580 -5.558 15.834 1.00 87.62 253 LEU A C 1
ATOM 1958 O O . LEU A 1 253 ? 7.254 -6.717 16.090 1.00 87.62 253 LEU A O 1
ATOM 1962 N N . PHE A 1 254 ? 8.271 -5.253 14.730 1.00 87.56 254 PHE A N 1
ATOM 1963 C CA . PHE A 1 254 ? 8.636 -6.254 13.722 1.00 87.56 254 PHE A CA 1
ATOM 1964 C C . PHE A 1 254 ? 9.645 -7.280 14.245 1.00 87.56 254 PHE A C 1
ATOM 1966 O O . PHE A 1 254 ? 9.546 -8.449 13.882 1.00 87.56 254 PHE A O 1
ATOM 1973 N N . GLU A 1 255 ? 10.562 -6.888 15.131 1.00 84.88 255 GLU A N 1
ATOM 1974 C CA . GLU A 1 255 ? 11.490 -7.826 15.779 1.00 84.88 255 GLU A CA 1
ATOM 1975 C C . GLU A 1 255 ? 10.729 -8.801 16.685 1.00 84.88 255 GLU A C 1
ATOM 1977 O O . GLU A 1 255 ? 10.931 -10.015 16.630 1.00 84.88 255 GLU A O 1
ATOM 1982 N N . SER A 1 256 ? 9.776 -8.276 17.462 1.00 84.75 256 SER A N 1
ATOM 1983 C CA . SER A 1 256 ? 8.900 -9.101 18.300 1.00 84.75 256 SER A CA 1
ATOM 1984 C C . SER A 1 256 ? 8.084 -10.081 17.453 1.00 84.75 256 SER A C 1
ATOM 1986 O O . SER A 1 256 ? 7.952 -11.254 17.800 1.00 84.75 256 SER A O 1
ATOM 1988 N N . LEU A 1 257 ? 7.577 -9.624 16.309 1.00 86.56 257 LEU A N 1
ATOM 1989 C CA . LEU A 1 257 ? 6.797 -10.439 15.388 1.00 86.56 257 LEU A CA 1
ATOM 1990 C C . LEU A 1 257 ? 7.616 -11.498 14.644 1.00 86.56 257 LEU A C 1
ATOM 1992 O O . LEU A 1 257 ? 7.090 -12.581 14.395 1.00 86.56 257 LEU A O 1
ATOM 1996 N N . ALA A 1 258 ? 8.882 -11.224 14.326 1.00 82.50 258 ALA A N 1
ATOM 1997 C CA . ALA A 1 258 ? 9.772 -12.188 13.678 1.00 82.50 258 ALA A CA 1
ATOM 1998 C C . ALA A 1 258 ? 9.979 -13.453 14.531 1.00 82.50 258 ALA A C 1
ATOM 2000 O O . ALA A 1 258 ? 10.164 -14.540 13.994 1.00 82.50 258 ALA A O 1
ATOM 2001 N N . SER A 1 259 ? 9.898 -13.318 15.859 1.00 80.38 259 SER A N 1
ATOM 2002 C CA . SER A 1 259 ? 9.953 -14.442 16.806 1.00 80.38 259 SER A CA 1
ATOM 2003 C C . SER A 1 259 ? 8.586 -15.062 17.136 1.00 80.38 259 SER A C 1
ATOM 2005 O O . SER A 1 259 ? 8.510 -16.035 17.887 1.00 80.38 259 SER A O 1
ATOM 2007 N N . SER A 1 260 ? 7.494 -14.511 16.599 1.00 82.38 260 SER A N 1
ATOM 2008 C CA . SER A 1 260 ? 6.137 -15.004 16.843 1.00 82.38 260 SER A CA 1
ATOM 2009 C C . SER A 1 260 ? 5.760 -16.135 15.880 1.00 82.38 260 SER A C 1
ATOM 2011 O O . SER A 1 260 ? 6.251 -16.204 14.758 1.00 82.38 260 SER A O 1
ATOM 2013 N N . ALA A 1 261 ? 4.825 -16.997 16.287 1.00 86.00 261 ALA A N 1
ATOM 2014 C CA . ALA A 1 261 ? 4.242 -18.020 15.412 1.00 86.00 261 ALA A CA 1
ATOM 2015 C C . ALA A 1 261 ? 3.119 -17.473 14.499 1.00 86.00 261 ALA A C 1
ATOM 2017 O O . ALA A 1 261 ? 2.358 -18.252 13.924 1.00 86.00 261 ALA A O 1
ATOM 2018 N N . LEU A 1 262 ? 2.963 -16.145 14.406 1.00 89.44 262 LEU A N 1
ATOM 2019 C CA . LEU A 1 262 ? 1.896 -15.523 13.625 1.00 89.44 262 LEU A CA 1
ATOM 2020 C C . LEU A 1 262 ? 2.173 -15.646 12.130 1.00 89.44 262 LEU A C 1
ATOM 2022 O O . LEU A 1 262 ? 3.294 -15.457 11.658 1.00 89.44 262 LEU A O 1
ATOM 2026 N N . ARG A 1 263 ? 1.119 -15.968 11.379 1.00 91.31 263 ARG A N 1
ATOM 2027 C CA . ARG A 1 263 ? 1.187 -16.114 9.925 1.00 91.31 263 ARG A CA 1
ATOM 2028 C C . ARG A 1 263 ? 1.173 -14.749 9.254 1.00 91.31 263 ARG A C 1
ATOM 2030 O O . ARG A 1 263 ? 0.502 -13.836 9.727 1.00 91.31 263 ARG A O 1
ATOM 2037 N N . TRP A 1 264 ? 1.848 -14.648 8.115 1.00 92.06 264 TRP A N 1
ATOM 2038 C CA . TRP A 1 264 ? 1.948 -13.424 7.327 1.00 92.06 264 TRP A CA 1
ATOM 2039 C C . TRP A 1 264 ? 1.394 -13.609 5.917 1.00 92.06 264 TRP A C 1
ATOM 2041 O O . TRP A 1 264 ? 1.582 -14.660 5.305 1.00 92.06 264 TRP A O 1
ATOM 2051 N N . LEU A 1 265 ? 0.773 -12.558 5.391 1.00 93.06 265 LEU A N 1
ATOM 2052 C CA . LEU A 1 265 ? 0.406 -12.421 3.989 1.00 93.06 265 LEU A CA 1
ATOM 2053 C C . LEU A 1 265 ? 0.782 -11.004 3.517 1.00 93.06 265 LEU A C 1
ATOM 2055 O O . LEU A 1 265 ? 0.067 -10.036 3.759 1.00 93.06 265 LEU A O 1
ATOM 2059 N N . ASP A 1 266 ? 1.920 -10.797 2.866 1.00 93.25 266 ASP A N 1
ATOM 2060 C CA . ASP A 1 266 ? 3.045 -11.719 2.643 1.00 93.25 266 ASP A CA 1
ATOM 2061 C C . ASP A 1 266 ? 4.108 -11.578 3.752 1.00 93.25 266 ASP A C 1
ATOM 2063 O O . ASP A 1 266 ? 3.979 -10.712 4.614 1.00 93.25 266 ASP A O 1
ATOM 2067 N N . SER A 1 267 ? 5.143 -12.428 3.781 1.00 90.75 267 SER A N 1
ATOM 2068 C CA . SER A 1 267 ? 6.251 -12.252 4.737 1.00 90.75 267 SER A CA 1
ATOM 2069 C C . SER A 1 267 ? 7.110 -11.040 4.371 1.00 90.75 267 SER A C 1
ATOM 2071 O O . SER A 1 267 ? 7.277 -10.719 3.194 1.00 90.75 267 SER A O 1
ATOM 2073 N N . VAL A 1 268 ? 7.728 -10.396 5.368 1.00 89.50 268 VAL A N 1
ATOM 2074 C CA . VAL A 1 268 ? 8.615 -9.242 5.133 1.00 89.50 268 VAL A CA 1
ATOM 2075 C C . VAL A 1 268 ? 9.751 -9.600 4.171 1.00 89.50 268 VAL A C 1
ATOM 2077 O O . VAL A 1 268 ? 10.005 -8.849 3.229 1.00 89.50 268 VAL A O 1
ATOM 2080 N N . ASP A 1 269 ? 10.362 -10.773 4.343 1.00 89.81 269 ASP A N 1
ATOM 2081 C CA . ASP A 1 269 ? 11.471 -11.249 3.510 1.00 89.81 269 ASP A CA 1
ATOM 2082 C C . ASP A 1 269 ? 11.082 -11.390 2.033 1.00 89.81 269 ASP A C 1
ATOM 2084 O O . ASP A 1 269 ? 11.839 -10.977 1.153 1.00 89.81 269 ASP A O 1
ATOM 2088 N N . ALA A 1 270 ? 9.873 -11.886 1.747 1.00 92.75 270 ALA A N 1
ATOM 2089 C CA . ALA A 1 270 ? 9.366 -12.017 0.380 1.00 92.75 270 ALA A CA 1
ATOM 2090 C C . ALA A 1 270 ? 9.221 -10.656 -0.329 1.00 92.75 270 ALA A C 1
ATOM 2092 O O . ALA A 1 270 ? 9.262 -10.574 -1.558 1.00 92.75 270 ALA A O 1
ATOM 2093 N N . THR A 1 271 ? 9.088 -9.563 0.430 1.00 92.88 271 THR A N 1
ATOM 2094 C CA . THR A 1 271 ? 8.981 -8.206 -0.127 1.00 92.88 271 THR A CA 1
ATOM 2095 C C . THR A 1 271 ? 10.333 -7.591 -0.479 1.00 92.88 271 THR A C 1
ATOM 2097 O O . THR A 1 271 ? 10.386 -6.692 -1.318 1.00 92.88 271 THR A O 1
ATOM 2100 N N . MET A 1 272 ? 11.431 -8.075 0.112 1.00 91.62 272 MET A N 1
ATOM 2101 C CA . MET A 1 272 ? 12.761 -7.469 -0.015 1.00 91.62 272 MET A CA 1
ATOM 2102 C C . MET A 1 272 ? 13.230 -7.280 -1.468 1.00 91.62 272 MET A C 1
ATOM 2104 O O . MET A 1 272 ? 13.722 -6.189 -1.779 1.00 91.62 272 MET A O 1
ATOM 2108 N N . PRO A 1 273 ? 13.027 -8.242 -2.396 1.00 93.62 273 PRO A N 1
ATOM 2109 C CA . PRO A 1 273 ? 13.457 -8.087 -3.786 1.00 93.62 273 PRO A CA 1
ATOM 2110 C C . PRO A 1 273 ? 12.788 -6.924 -4.527 1.00 93.62 273 PRO A C 1
ATOM 2112 O O . PRO A 1 273 ? 13.337 -6.436 -5.508 1.00 93.62 273 PRO A O 1
ATOM 2115 N N . VAL A 1 274 ? 11.615 -6.459 -4.079 1.00 93.88 274 VAL A N 1
ATOM 2116 C CA . VAL A 1 274 ? 10.868 -5.370 -4.735 1.00 93.88 274 VAL A CA 1
ATOM 2117 C C . VAL A 1 274 ? 11.004 -4.023 -4.017 1.00 93.88 274 VAL A C 1
ATOM 2119 O O . VAL A 1 274 ? 10.368 -3.048 -4.411 1.00 93.88 274 VAL A O 1
ATOM 2122 N N . LEU A 1 275 ? 11.849 -3.932 -2.982 1.00 91.94 275 LEU A N 1
ATOM 2123 C CA . LEU A 1 275 ? 12.156 -2.664 -2.302 1.00 91.94 275 LEU A CA 1
ATOM 2124 C C . LEU A 1 275 ? 13.291 -1.883 -2.981 1.00 91.94 275 LEU A C 1
ATOM 2126 O O . LEU A 1 275 ? 13.359 -0.659 -2.846 1.00 91.94 275 LEU A O 1
ATOM 2130 N N . SER A 1 276 ? 14.159 -2.573 -3.726 1.00 92.12 276 SER A N 1
ATOM 2131 C CA . SER A 1 276 ? 15.261 -1.991 -4.498 1.00 92.12 276 SER A CA 1
ATOM 2132 C C . SER A 1 276 ? 15.080 -2.285 -5.981 1.00 92.12 276 SER A C 1
ATOM 2134 O O . SER A 1 276 ? 14.863 -3.430 -6.370 1.00 92.12 276 SER A O 1
ATOM 2136 N N . ARG A 1 277 ? 15.225 -1.262 -6.829 1.00 94.88 277 ARG A N 1
ATOM 2137 C CA . ARG A 1 277 ? 15.161 -1.429 -8.289 1.00 94.88 277 ARG A CA 1
ATOM 2138 C C . ARG A 1 277 ? 16.300 -2.289 -8.827 1.00 94.88 277 ARG A C 1
ATOM 2140 O O . ARG A 1 277 ? 16.088 -3.017 -9.791 1.00 94.88 277 ARG A O 1
ATOM 2147 N N . THR A 1 278 ? 17.466 -2.268 -8.185 1.00 94.50 278 THR A N 1
ATOM 2148 C CA . THR A 1 278 ? 18.585 -3.161 -8.516 1.00 94.50 278 THR A CA 1
ATOM 2149 C C . THR A 1 278 ? 18.234 -4.631 -8.281 1.00 94.50 278 THR A C 1
ATOM 2151 O O . THR A 1 278 ? 18.387 -5.444 -9.191 1.00 94.50 278 THR A O 1
ATOM 2154 N N . GLU A 1 279 ? 17.732 -4.989 -7.095 1.00 94.56 279 GLU A N 1
ATOM 2155 C CA . GLU A 1 279 ? 17.350 -6.382 -6.799 1.00 94.56 279 GLU A CA 1
ATOM 2156 C C . GLU A 1 279 ? 16.141 -6.829 -7.629 1.00 94.56 279 GLU A C 1
ATOM 2158 O O . GLU A 1 279 ? 16.127 -7.934 -8.173 1.00 94.56 279 GLU A O 1
ATOM 2163 N N . MET A 1 280 ? 15.177 -5.931 -7.833 1.00 95.81 280 MET A N 1
ATOM 2164 C CA . MET A 1 280 ? 14.038 -6.160 -8.716 1.00 95.81 280 MET A CA 1
ATOM 2165 C C . MET A 1 280 ? 14.495 -6.449 -10.149 1.00 95.81 280 MET A C 1
ATOM 2167 O O . MET A 1 280 ? 13.998 -7.382 -10.777 1.00 95.81 280 MET A O 1
ATOM 2171 N N . HIS A 1 281 ? 15.464 -5.691 -10.671 1.00 95.81 281 HIS A N 1
ATOM 2172 C CA . HIS A 1 281 ? 15.995 -5.922 -12.010 1.00 95.81 281 HIS A CA 1
ATOM 2173 C C . HIS A 1 281 ? 16.705 -7.275 -12.122 1.00 95.81 281 HIS A C 1
ATOM 2175 O O . HIS A 1 281 ? 16.469 -7.995 -13.090 1.00 95.81 281 HIS A O 1
ATOM 2181 N N . LYS A 1 282 ? 17.507 -7.673 -11.123 1.00 95.06 282 LYS A N 1
ATOM 2182 C CA . LYS A 1 282 ? 18.131 -9.011 -11.085 1.00 95.06 282 LYS A CA 1
ATOM 2183 C C . LYS A 1 282 ? 17.087 -10.126 -11.137 1.00 95.06 282 LYS A C 1
ATOM 2185 O O . LYS A 1 282 ? 17.231 -11.061 -11.919 1.00 95.06 282 LYS A O 1
ATOM 2190 N N . LEU A 1 283 ? 16.013 -9.995 -10.359 1.00 94.69 283 LEU A N 1
ATOM 2191 C CA . LEU A 1 283 ? 14.904 -10.947 -10.362 1.00 94.69 283 LEU A CA 1
ATOM 2192 C C . LEU A 1 283 ? 14.221 -11.024 -11.735 1.00 94.69 283 LEU A C 1
ATOM 2194 O O . LEU A 1 283 ? 13.961 -12.117 -12.236 1.00 94.69 283 LEU A O 1
ATOM 2198 N N . LEU A 1 284 ? 13.965 -9.878 -12.368 1.00 95.44 284 LEU A N 1
ATOM 2199 C CA . LEU A 1 284 ? 13.388 -9.842 -13.711 1.00 95.44 284 LEU A CA 1
ATOM 2200 C C . LEU A 1 284 ? 14.322 -10.487 -14.743 1.00 95.44 284 LEU A C 1
ATOM 2202 O O . LEU A 1 284 ? 13.846 -11.261 -15.572 1.00 95.44 284 LEU A O 1
ATOM 2206 N N . LEU A 1 285 ? 15.635 -10.234 -14.672 1.00 94.56 285 LEU A N 1
ATOM 2207 C CA . LEU A 1 285 ? 16.623 -10.855 -15.560 1.00 94.56 285 LEU A CA 1
ATOM 2208 C C . LEU A 1 285 ? 16.560 -12.382 -15.497 1.00 94.56 285 LEU A C 1
ATOM 2210 O O . LEU A 1 285 ? 16.642 -13.027 -16.537 1.00 94.56 285 LEU A O 1
ATOM 2214 N N . GLU A 1 286 ? 16.375 -12.969 -14.314 1.00 92.75 286 GLU A N 1
ATOM 2215 C CA . GLU A 1 286 ? 16.211 -14.419 -14.171 1.00 92.75 286 GLU A CA 1
ATOM 2216 C C . GLU A 1 286 ? 14.935 -14.937 -14.846 1.00 92.75 286 GLU A C 1
ATOM 2218 O O . GLU A 1 286 ? 14.971 -15.981 -15.493 1.00 92.75 286 GLU A O 1
ATOM 2223 N N . LEU A 1 287 ? 13.826 -14.199 -14.750 1.00 90.94 287 LEU A N 1
ATOM 2224 C CA . LEU A 1 287 ? 12.564 -14.561 -15.406 1.00 90.94 287 LEU A CA 1
ATOM 2225 C C . LEU A 1 287 ? 12.621 -14.412 -16.935 1.00 90.94 287 LEU A C 1
ATOM 2227 O O . LEU A 1 287 ? 11.945 -15.147 -17.654 1.00 90.94 287 LEU A O 1
ATOM 2231 N N . ALA A 1 288 ? 13.436 -13.482 -17.436 1.00 92.06 288 ALA A N 1
ATOM 2232 C CA . ALA A 1 288 ? 13.639 -13.254 -18.865 1.00 92.06 288 ALA A CA 1
ATOM 2233 C C . ALA A 1 288 ? 14.623 -14.238 -19.522 1.00 92.06 288 ALA A C 1
ATOM 2235 O O . ALA A 1 288 ? 14.767 -14.217 -20.745 1.00 92.06 288 ALA A O 1
ATOM 2236 N N . ARG A 1 289 ? 15.300 -15.102 -18.753 1.00 91.00 289 ARG A N 1
ATOM 2237 C CA . ARG A 1 289 ? 16.117 -16.192 -19.310 1.00 91.00 289 ARG A CA 1
ATOM 2238 C C . ARG A 1 289 ? 15.232 -17.279 -19.940 1.00 91.00 289 ARG A C 1
ATOM 2240 O O . ARG A 1 289 ? 14.059 -17.388 -19.572 1.00 91.00 289 ARG A O 1
ATOM 2247 N N . PRO A 1 290 ? 15.758 -18.106 -20.864 1.00 87.94 290 PRO A N 1
ATOM 2248 C CA . PRO A 1 290 ? 15.013 -19.227 -21.442 1.00 87.94 290 PRO A CA 1
ATOM 2249 C C . PRO A 1 290 ? 14.362 -20.132 -20.387 1.00 87.94 290 PRO A C 1
ATOM 2251 O O . PRO A 1 290 ? 13.200 -20.501 -20.528 1.00 87.94 290 PRO A O 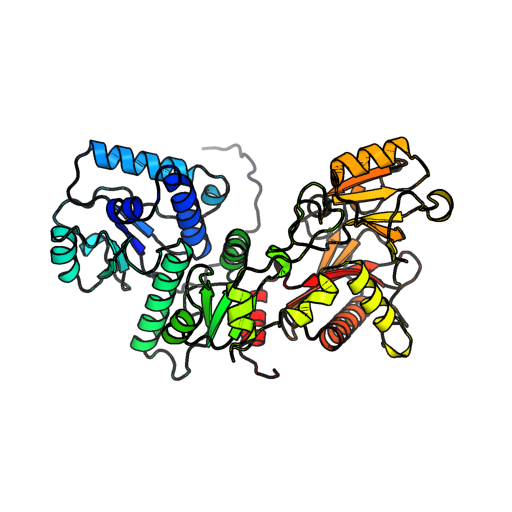1
ATOM 2254 N N . GLU A 1 291 ? 15.065 -20.404 -19.286 1.00 87.69 291 GLU A N 1
ATOM 2255 C CA . GLU A 1 291 ? 14.586 -21.237 -18.177 1.00 87.69 291 GLU A CA 1
ATOM 2256 C C . GLU A 1 291 ? 13.513 -20.539 -17.321 1.00 87.69 291 GLU A C 1
ATOM 2258 O O . GLU A 1 291 ? 12.744 -21.201 -16.626 1.00 87.69 291 GLU A O 1
ATOM 2263 N N . GLY A 1 292 ? 13.448 -19.204 -17.371 1.00 79.94 292 GLY A N 1
ATOM 2264 C CA . GLY A 1 292 ? 12.478 -18.385 -16.640 1.00 79.94 292 GLY A CA 1
ATOM 2265 C C . GLY A 1 292 ? 11.084 -18.347 -17.276 1.00 79.94 292 GLY A C 1
ATOM 2266 O O . GLY A 1 292 ? 10.132 -17.882 -16.651 1.00 79.94 292 GLY A O 1
ATOM 2267 N N . GLY A 1 293 ? 10.941 -18.853 -18.505 1.00 84.56 293 GLY A N 1
ATOM 2268 C CA . GLY A 1 293 ? 9.664 -18.997 -19.214 1.00 84.56 293 GLY A CA 1
ATOM 2269 C C . GLY A 1 293 ? 9.161 -17.737 -19.928 1.00 84.56 293 GLY A C 1
ATOM 2270 O O . GLY A 1 293 ? 8.409 -17.852 -20.890 1.00 84.56 293 GLY A O 1
ATOM 2271 N N . LEU A 1 294 ? 9.625 -16.535 -19.563 1.00 93.00 294 LEU A N 1
ATOM 2272 C CA . LEU A 1 294 ? 9.107 -15.282 -20.142 1.00 93.00 294 LEU A CA 1
ATOM 2273 C C . LEU A 1 294 ? 9.918 -14.744 -21.336 1.00 93.00 294 LEU A C 1
ATOM 2275 O O . LEU A 1 294 ? 9.494 -13.789 -21.987 1.00 93.00 294 LEU A O 1
ATOM 2279 N N . SER A 1 295 ? 11.062 -15.355 -21.664 1.00 92.62 295 SER A N 1
ATOM 2280 C CA . SER A 1 295 ? 12.004 -14.883 -22.705 1.00 92.62 295 SER A CA 1
ATOM 2281 C C . SER A 1 295 ? 11.390 -14.681 -24.102 1.00 92.62 295 SER A C 1
ATOM 2283 O O . SER A 1 295 ? 11.880 -13.882 -24.905 1.00 92.62 295 SER A O 1
ATOM 2285 N N . HIS A 1 296 ? 10.296 -15.382 -24.401 1.00 92.25 296 HIS A N 1
ATOM 2286 C CA . HIS A 1 296 ? 9.656 -15.364 -25.711 1.00 92.25 296 HIS A CA 1
ATOM 2287 C C . HIS A 1 296 ? 8.987 -14.011 -26.034 1.00 92.25 296 HIS A C 1
ATOM 2289 O O . HIS A 1 296 ? 8.987 -13.587 -27.193 1.00 92.25 296 HIS A O 1
ATOM 2295 N N . ARG A 1 297 ? 8.478 -13.291 -25.021 1.00 94.62 297 ARG A N 1
ATOM 2296 C CA . ARG A 1 297 ? 7.756 -12.011 -25.187 1.00 94.62 297 ARG A CA 1
ATOM 2297 C C . ARG A 1 297 ? 8.147 -10.909 -24.198 1.00 94.62 297 ARG A C 1
ATOM 2299 O O . ARG A 1 297 ? 7.648 -9.792 -24.339 1.00 94.62 297 ARG A O 1
ATOM 2306 N N . LEU A 1 298 ? 9.057 -11.173 -23.259 1.00 94.88 298 LEU A N 1
ATOM 2307 C CA . LEU A 1 298 ? 9.592 -10.170 -22.336 1.00 94.88 298 LEU A CA 1
ATOM 2308 C C . LEU A 1 298 ? 10.870 -9.529 -22.892 1.00 94.88 298 LEU A C 1
ATOM 2310 O O . LEU A 1 298 ? 11.821 -10.219 -23.251 1.00 94.88 298 LEU A O 1
ATOM 2314 N N . ILE A 1 299 ? 10.904 -8.200 -22.922 1.00 93.94 299 ILE A N 1
ATOM 2315 C CA . ILE A 1 299 ? 12.121 -7.396 -23.073 1.00 93.94 299 ILE A CA 1
ATOM 2316 C C . ILE A 1 299 ? 12.373 -6.697 -21.742 1.00 93.94 299 ILE A C 1
ATOM 2318 O O . ILE A 1 299 ? 11.445 -6.166 -21.140 1.00 93.94 299 ILE A O 1
ATOM 2322 N N . LEU A 1 300 ? 13.621 -6.657 -21.286 1.00 92.56 300 LEU A N 1
ATOM 2323 C CA . LEU A 1 300 ? 13.987 -5.879 -20.107 1.00 92.56 300 LEU A CA 1
ATOM 2324 C C . LEU A 1 300 ? 14.884 -4.712 -20.506 1.00 92.56 300 LEU A C 1
ATOM 2326 O O . LEU A 1 300 ? 15.862 -4.938 -21.220 1.00 92.56 300 LEU A O 1
ATOM 2330 N N . PRO A 1 301 ? 14.583 -3.485 -20.049 1.00 91.56 301 PRO A N 1
ATOM 2331 C CA . PRO A 1 301 ? 15.497 -2.369 -20.231 1.00 91.56 301 PRO A CA 1
ATOM 2332 C C . PRO A 1 301 ? 16.748 -2.601 -19.381 1.00 91.56 301 PRO A C 1
ATOM 2334 O O . PRO A 1 301 ? 16.639 -2.986 -18.208 1.00 91.56 301 PRO A O 1
ATOM 2337 N N . VAL A 1 302 ? 17.934 -2.360 -19.947 1.00 91.94 302 VAL A N 1
ATOM 2338 C CA . VAL A 1 302 ? 19.184 -2.507 -19.193 1.00 91.94 302 VAL A CA 1
ATOM 2339 C C . VAL A 1 302 ? 19.154 -1.520 -18.036 1.00 91.94 302 VAL A C 1
ATOM 2341 O O . VAL A 1 302 ? 18.876 -0.337 -18.231 1.00 91.94 302 VAL A O 1
ATOM 2344 N N . THR A 1 303 ? 19.380 -2.017 -16.820 1.00 94.06 303 THR A N 1
ATOM 2345 C CA . THR A 1 303 ? 19.341 -1.204 -15.603 1.00 94.06 303 THR A CA 1
ATOM 2346 C C . THR A 1 303 ? 20.632 -1.379 -14.819 1.00 94.06 303 THR A C 1
ATOM 2348 O O . THR A 1 303 ? 20.972 -2.489 -14.420 1.00 94.06 303 THR A O 1
ATOM 2351 N N . ASP A 1 304 ? 21.317 -0.271 -14.557 1.00 93.69 304 ASP A N 1
ATOM 2352 C CA . ASP A 1 304 ? 22.599 -0.236 -13.855 1.00 93.69 304 ASP A CA 1
ATOM 2353 C C . ASP A 1 304 ? 22.599 0.840 -12.770 1.00 93.69 304 ASP A C 1
ATOM 2355 O O . ASP A 1 304 ? 21.791 1.774 -12.785 1.00 93.69 304 ASP A O 1
ATOM 2359 N N . SER A 1 305 ? 23.555 0.753 -11.848 1.00 93.81 305 SER A N 1
ATOM 2360 C CA . SER A 1 305 ? 23.812 1.826 -10.889 1.00 93.81 305 SER A CA 1
ATOM 2361 C C . SER A 1 305 ? 24.239 3.102 -11.615 1.00 93.81 305 SER A C 1
ATOM 2363 O O . SER A 1 305 ? 25.165 3.095 -12.429 1.00 93.81 305 SER A O 1
ATOM 2365 N N . PHE A 1 306 ? 23.596 4.218 -11.287 1.00 94.12 306 PHE A N 1
ATOM 2366 C CA . PHE A 1 306 ? 23.988 5.530 -11.778 1.00 94.12 306 PHE A CA 1
ATOM 2367 C C . PHE A 1 306 ? 25.036 6.148 -10.845 1.00 94.12 306 PHE A C 1
ATOM 2369 O O . PHE A 1 306 ? 24.855 6.180 -9.629 1.00 94.12 306 PHE A O 1
ATOM 2376 N N . THR A 1 307 ? 26.138 6.643 -11.411 1.00 89.62 307 THR A N 1
ATOM 2377 C CA . THR A 1 307 ? 27.222 7.300 -10.663 1.00 89.62 307 THR A CA 1
ATOM 2378 C C . THR A 1 307 ? 27.751 8.498 -11.445 1.00 89.62 307 THR A C 1
ATOM 2380 O O . THR A 1 307 ? 27.559 8.583 -12.656 1.00 89.62 307 THR A O 1
ATOM 2383 N N . ASP A 1 308 ? 28.529 9.370 -10.802 1.00 83.31 308 ASP A N 1
ATOM 2384 C CA . ASP A 1 308 ? 29.185 10.500 -11.485 1.00 83.31 308 ASP A CA 1
ATOM 2385 C C . ASP A 1 308 ? 30.168 10.063 -12.592 1.00 83.31 308 ASP A C 1
ATOM 2387 O O . AS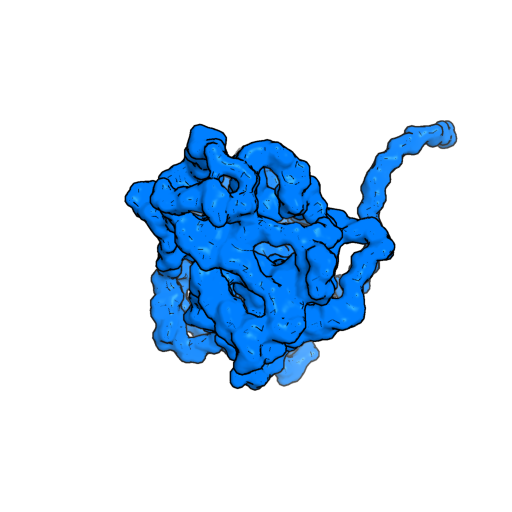P A 1 308 ? 30.582 10.870 -13.426 1.00 83.31 308 ASP A O 1
ATOM 2391 N N . ARG A 1 309 ? 30.549 8.776 -12.618 1.00 84.50 309 ARG A N 1
ATOM 2392 C CA . ARG A 1 309 ? 31.415 8.168 -13.642 1.00 84.50 309 ARG A CA 1
ATOM 2393 C C . ARG A 1 309 ? 30.644 7.589 -14.829 1.00 84.50 309 ARG A C 1
ATOM 2395 O O . ARG A 1 309 ? 31.272 7.095 -15.763 1.00 84.50 309 ARG A O 1
ATOM 2402 N N . THR A 1 310 ? 29.312 7.611 -14.803 1.00 86.62 310 THR A N 1
ATOM 2403 C CA . THR A 1 310 ? 28.482 7.105 -15.898 1.00 86.62 310 THR A CA 1
ATOM 2404 C C . THR A 1 310 ? 28.818 7.835 -17.203 1.00 86.62 310 THR A C 1
ATOM 2406 O O . THR A 1 310 ? 28.751 9.063 -17.280 1.00 86.62 310 THR A O 1
ATOM 2409 N N . ASN A 1 311 ? 29.151 7.077 -18.253 1.00 87.75 311 ASN A N 1
ATOM 2410 C CA . ASN A 1 311 ? 29.338 7.631 -19.592 1.00 87.75 311 ASN A CA 1
ATOM 2411 C C . ASN A 1 311 ? 27.969 7.967 -20.203 1.00 87.75 311 ASN A C 1
ATOM 2413 O O . ASN A 1 311 ? 27.300 7.098 -20.760 1.00 87.75 311 ASN A O 1
ATOM 2417 N N . LEU A 1 312 ? 27.559 9.231 -20.059 1.00 87.31 312 LEU A N 1
ATOM 2418 C CA . LEU A 1 312 ? 26.256 9.721 -20.511 1.00 87.31 312 LEU A CA 1
ATOM 2419 C C . LEU A 1 312 ? 26.074 9.536 -22.024 1.00 87.31 312 LEU A C 1
ATOM 2421 O O . LEU A 1 312 ? 25.041 9.032 -22.446 1.00 87.31 312 LEU A O 1
ATOM 2425 N N . GLU A 1 313 ? 27.079 9.888 -22.829 1.00 86.25 313 GLU A N 1
ATOM 2426 C CA . GLU A 1 313 ? 26.988 9.852 -24.298 1.00 86.25 313 GLU A CA 1
ATOM 2427 C C . GLU A 1 313 ? 26.793 8.433 -24.836 1.00 86.25 313 GLU A C 1
ATOM 2429 O O . GLU A 1 313 ? 26.012 8.220 -25.758 1.00 86.25 313 GLU A O 1
ATOM 2434 N N . ALA A 1 314 ? 27.454 7.446 -24.227 1.00 87.38 314 ALA A N 1
ATOM 2435 C CA . ALA A 1 314 ? 27.356 6.053 -24.655 1.00 87.38 314 ALA A CA 1
ATOM 2436 C C . ALA A 1 314 ? 26.046 5.363 -24.232 1.00 87.38 314 ALA A C 1
ATOM 2438 O O . ALA A 1 314 ? 25.771 4.255 -24.688 1.00 87.38 314 ALA A O 1
ATOM 2439 N N . ARG A 1 315 ? 25.265 5.971 -23.328 1.00 86.12 315 ARG A N 1
ATOM 2440 C CA . ARG A 1 315 ? 24.081 5.352 -22.708 1.00 86.12 315 ARG A CA 1
ATOM 2441 C C . ARG A 1 315 ? 22.771 6.085 -22.989 1.00 86.12 315 ARG A C 1
ATOM 2443 O O . ARG A 1 315 ? 21.722 5.567 -22.624 1.00 86.12 315 ARG A O 1
ATOM 2450 N N . THR A 1 316 ? 22.788 7.270 -23.600 1.00 89.06 316 THR A N 1
ATOM 2451 C CA . THR A 1 316 ? 21.550 7.998 -23.925 1.00 89.06 316 THR A CA 1
ATOM 2452 C C . THR A 1 316 ? 20.741 7.336 -25.052 1.00 89.06 316 THR A C 1
ATOM 2454 O O . THR A 1 316 ? 21.340 6.902 -26.034 1.00 89.06 316 THR A O 1
ATOM 2457 N N . PRO A 1 317 ? 19.391 7.348 -24.984 1.00 93.12 317 PRO A N 1
ATOM 2458 C CA . PRO A 1 317 ? 18.572 7.926 -23.918 1.00 93.12 317 PRO A CA 1
ATOM 2459 C C . PRO A 1 317 ? 18.295 6.946 -22.763 1.00 93.12 317 PRO A C 1
ATOM 2461 O O . PRO A 1 317 ? 18.039 5.763 -22.975 1.00 93.12 317 PRO A O 1
ATOM 2464 N N . PHE A 1 318 ? 18.255 7.460 -21.534 1.00 94.56 318 PHE A N 1
ATOM 2465 C CA . PHE A 1 318 ? 17.931 6.673 -20.341 1.00 94.56 318 PHE A CA 1
ATOM 2466 C C . PHE A 1 318 ? 17.093 7.471 -19.339 1.00 94.56 318 PHE A C 1
ATOM 2468 O O . PHE A 1 318 ? 16.992 8.698 -19.408 1.00 94.56 318 PHE A O 1
ATOM 2475 N N . ILE A 1 319 ? 16.477 6.762 -18.399 1.00 95.31 319 ILE A N 1
ATOM 2476 C CA . ILE A 1 319 ? 15.732 7.312 -17.273 1.00 95.31 319 ILE A CA 1
ATOM 2477 C C . ILE A 1 319 ? 16.457 6.999 -15.963 1.00 95.31 319 ILE A C 1
ATOM 2479 O O . ILE A 1 319 ? 16.844 5.861 -15.702 1.00 95.31 319 ILE A O 1
ATOM 2483 N N . ILE A 1 320 ? 16.639 8.015 -15.127 1.00 96.44 320 ILE A N 1
ATOM 2484 C CA . ILE A 1 320 ? 17.157 7.898 -13.767 1.00 96.44 320 ILE A CA 1
ATOM 2485 C C . ILE A 1 320 ? 15.983 7.762 -12.806 1.00 96.44 320 ILE A C 1
ATOM 2487 O O . ILE A 1 320 ? 15.001 8.508 -12.888 1.00 96.44 320 ILE A O 1
ATOM 2491 N N . LYS A 1 321 ? 16.112 6.813 -11.882 1.00 96.38 321 LYS A N 1
ATOM 2492 C CA . LYS A 1 321 ? 15.172 6.555 -10.789 1.00 96.38 321 LYS A CA 1
ATOM 2493 C C . LYS A 1 321 ? 15.958 6.410 -9.485 1.00 96.38 321 LYS A C 1
ATOM 2495 O O . LYS A 1 321 ? 17.129 6.032 -9.502 1.00 96.38 321 LYS A O 1
ATOM 2500 N N . SER A 1 322 ? 15.315 6.636 -8.341 1.00 95.06 322 SER A N 1
ATOM 2501 C CA . SER A 1 322 ? 15.884 6.196 -7.063 1.00 95.06 322 SER A CA 1
ATOM 2502 C C . SER A 1 322 ? 16.016 4.676 -7.039 1.00 95.06 322 SER A C 1
ATOM 2504 O O . SER A 1 322 ? 15.134 3.970 -7.536 1.00 95.06 322 SER A O 1
ATOM 2506 N N . ASN A 1 323 ? 17.077 4.147 -6.434 1.00 94.12 323 ASN A N 1
ATOM 2507 C CA . ASN A 1 323 ? 17.171 2.710 -6.220 1.00 94.12 323 ASN A CA 1
ATOM 2508 C C . ASN A 1 323 ? 16.133 2.241 -5.188 1.00 94.12 323 ASN A C 1
ATOM 2510 O O . ASN A 1 323 ? 15.515 1.198 -5.384 1.00 94.12 323 ASN A O 1
ATOM 2514 N N . ALA A 1 324 ? 15.860 3.038 -4.147 1.00 91.94 324 ALA A N 1
ATOM 2515 C CA . ALA A 1 324 ? 14.710 2.823 -3.269 1.00 91.94 324 ALA A CA 1
ATOM 2516 C C . ALA A 1 324 ? 13.410 2.912 -4.085 1.00 91.94 324 ALA A C 1
ATOM 2518 O O . ALA A 1 324 ? 13.059 3.981 -4.595 1.00 91.94 324 ALA A O 1
ATOM 2519 N N . ALA A 1 325 ? 12.709 1.787 -4.236 1.00 87.75 325 ALA A N 1
ATOM 2520 C CA . ALA A 1 325 ? 11.537 1.677 -5.102 1.00 87.75 325 ALA A CA 1
ATOM 2521 C C . ALA A 1 325 ? 10.278 2.312 -4.487 1.00 87.75 325 ALA A C 1
ATOM 2523 O O . ALA A 1 325 ? 9.352 2.677 -5.208 1.00 87.75 325 ALA A O 1
ATOM 2524 N N . CYS A 1 326 ? 10.242 2.462 -3.161 1.00 85.88 326 CYS A N 1
ATOM 2525 C CA . CYS A 1 326 ? 9.103 2.993 -2.416 1.00 85.88 326 CYS A CA 1
ATOM 2526 C C . CYS A 1 326 ? 9.529 3.564 -1.046 1.00 85.88 326 CYS A C 1
ATOM 2528 O O . CYS A 1 326 ? 10.711 3.585 -0.708 1.00 85.88 326 CYS A O 1
ATOM 2530 N N . GLY A 1 327 ? 8.562 4.077 -0.276 1.00 80.19 327 GLY A N 1
ATOM 2531 C CA . GLY A 1 327 ? 8.736 4.512 1.120 1.00 80.19 327 GLY A CA 1
ATOM 2532 C C . GLY A 1 327 ? 9.293 5.926 1.319 1.00 80.19 327 GLY A C 1
ATOM 2533 O O . GLY A 1 327 ? 8.937 6.587 2.293 1.00 80.19 327 GLY A O 1
ATOM 2534 N N . VAL A 1 328 ? 10.069 6.437 0.358 1.00 82.19 328 VAL A N 1
ATOM 2535 C CA . VAL A 1 328 ? 10.625 7.804 0.362 1.00 82.19 328 VAL A CA 1
ATOM 2536 C C . VAL A 1 328 ? 9.864 8.742 -0.579 1.00 82.19 328 VAL A C 1
ATOM 2538 O O . VAL A 1 328 ? 9.385 8.327 -1.637 1.00 82.19 328 VAL A O 1
ATOM 2541 N N . SER A 1 329 ? 9.770 10.026 -0.220 1.00 84.75 329 SER A N 1
ATOM 2542 C CA . SER A 1 329 ? 8.985 11.035 -0.958 1.00 84.75 329 SER A CA 1
ATOM 2543 C C . SER A 1 329 ? 9.448 11.236 -2.404 1.00 84.75 329 SER A C 1
ATOM 2545 O O . SER A 1 329 ? 8.632 11.517 -3.276 1.00 84.75 329 SER A O 1
ATOM 2547 N N . PHE A 1 330 ? 10.741 11.047 -2.670 1.00 86.81 330 PHE A N 1
ATOM 2548 C CA . PHE A 1 330 ? 11.338 11.176 -3.998 1.00 86.81 330 PHE A CA 1
ATOM 2549 C C . PHE A 1 330 ? 11.317 9.881 -4.824 1.00 86.81 330 PHE A C 1
ATOM 2551 O O . PHE A 1 330 ? 11.786 9.891 -5.959 1.00 86.81 330 PHE A O 1
ATOM 2558 N N . SER A 1 331 ? 10.770 8.767 -4.312 1.00 86.62 331 SER A N 1
ATOM 2559 C CA . SER A 1 331 ? 10.791 7.467 -5.020 1.00 86.62 331 SER A CA 1
ATOM 2560 C C . SER A 1 331 ? 10.037 7.461 -6.356 1.00 86.62 331 SER A C 1
ATOM 2562 O O . SER A 1 331 ? 10.270 6.601 -7.211 1.00 86.62 331 SER A O 1
ATOM 2564 N N . HIS A 1 332 ? 9.157 8.448 -6.533 1.00 88.81 332 HIS A N 1
ATOM 2565 C CA . HIS A 1 332 ? 8.372 8.682 -7.738 1.00 88.81 332 HIS A CA 1
ATOM 2566 C C . HIS A 1 332 ? 8.957 9.766 -8.652 1.00 88.81 332 HIS A C 1
ATOM 2568 O O . HIS A 1 332 ? 8.465 9.913 -9.775 1.00 88.81 332 HIS A O 1
ATOM 2574 N N . ASN A 1 333 ? 9.988 10.495 -8.207 1.00 94.31 333 ASN A N 1
ATOM 2575 C CA . ASN A 1 333 ? 10.710 11.452 -9.037 1.00 94.31 333 ASN A CA 1
ATOM 2576 C C . ASN A 1 333 ? 11.590 10.689 -10.025 1.00 94.31 333 ASN A C 1
ATOM 2578 O O . ASN A 1 333 ? 12.311 9.763 -9.644 1.00 94.31 333 ASN A O 1
ATOM 2582 N N . MET A 1 334 ? 11.535 11.089 -11.289 1.00 95.19 334 MET A N 1
ATOM 2583 C CA . MET A 1 334 ? 12.296 10.490 -12.377 1.00 95.19 334 MET A CA 1
ATOM 2584 C C . MET A 1 334 ? 12.922 11.582 -13.237 1.00 95.19 334 MET A C 1
ATOM 2586 O O . MET A 1 334 ? 12.353 12.667 -13.384 1.00 95.19 334 MET A O 1
ATOM 2590 N N . ILE A 1 335 ? 14.079 11.286 -13.824 1.00 95.69 335 ILE A N 1
ATOM 2591 C CA . ILE A 1 335 ? 14.780 12.197 -14.734 1.00 95.69 335 ILE A CA 1
ATOM 2592 C C . ILE A 1 335 ? 15.044 11.459 -16.037 1.00 95.69 335 ILE A C 1
ATOM 2594 O O . ILE A 1 335 ? 15.706 10.430 -16.027 1.00 95.69 335 ILE A O 1
ATOM 2598 N N . ILE A 1 336 ? 14.562 11.976 -17.160 1.00 95.00 336 ILE A N 1
ATOM 2599 C CA . ILE A 1 336 ? 14.928 11.459 -18.480 1.00 95.00 336 ILE A CA 1
ATOM 2600 C C . ILE A 1 336 ? 16.114 12.258 -19.014 1.00 95.00 336 ILE A C 1
ATOM 2602 O O . ILE A 1 336 ? 16.099 13.489 -18.999 1.00 95.00 336 ILE A O 1
ATOM 2606 N N . VAL A 1 337 ? 17.133 11.537 -19.482 1.00 94.81 337 VAL A N 1
ATOM 2607 C CA . VAL A 1 337 ? 18.372 12.064 -20.057 1.00 94.81 337 VAL A CA 1
ATOM 2608 C C . VAL A 1 337 ? 18.440 11.626 -21.516 1.00 94.81 337 VAL A C 1
ATOM 2610 O O . VAL A 1 337 ? 18.532 10.437 -21.818 1.00 94.81 337 VAL A O 1
ATOM 2613 N N . ARG A 1 338 ? 18.368 12.593 -22.433 1.00 91.56 338 ARG A N 1
ATOM 2614 C CA . ARG A 1 338 ? 18.394 12.381 -23.889 1.00 91.56 338 ARG A CA 1
ATOM 2615 C C . ARG A 1 338 ? 19.743 12.706 -24.517 1.00 91.56 338 ARG A C 1
ATOM 2617 O O . ARG A 1 338 ? 20.067 12.141 -25.554 1.00 91.56 338 ARG A O 1
ATOM 2624 N N . SER A 1 339 ? 20.512 13.599 -23.906 1.00 89.44 339 SER A N 1
ATOM 2625 C CA . SER A 1 339 ? 21.857 13.965 -24.352 1.00 89.44 339 SER A CA 1
ATOM 2626 C C . SER A 1 339 ? 22.737 14.343 -23.162 1.00 89.44 339 SER A C 1
ATOM 2628 O O . SER A 1 339 ? 22.238 14.632 -22.073 1.00 89.44 339 SER A O 1
ATOM 2630 N N . ALA A 1 340 ? 24.054 14.351 -23.368 1.00 87.69 340 ALA A N 1
ATOM 2631 C CA . ALA A 1 340 ? 25.039 14.645 -22.332 1.00 87.69 340 ALA A CA 1
ATOM 2632 C C . ALA A 1 340 ? 25.091 16.143 -21.965 1.00 87.69 340 ALA A C 1
ATOM 2634 O O . ALA A 1 340 ? 26.026 16.855 -22.314 1.00 87.69 340 ALA A O 1
ATOM 2635 N N . ASP A 1 341 ? 24.090 16.621 -21.223 1.00 92.00 341 ASP A N 1
ATOM 2636 C CA . ASP A 1 341 ? 24.092 17.941 -20.582 1.00 92.00 341 ASP A CA 1
ATOM 2637 C C . ASP A 1 341 ? 24.288 17.786 -19.068 1.00 92.00 341 ASP A C 1
ATOM 2639 O O . ASP A 1 341 ? 23.347 17.545 -18.307 1.00 92.00 341 ASP A O 1
ATOM 2643 N N . LYS A 1 342 ? 25.545 17.906 -18.624 1.00 91.19 342 LYS A N 1
ATOM 2644 C CA . LYS A 1 342 ? 25.913 17.732 -17.211 1.00 91.19 342 LYS A CA 1
ATOM 2645 C C . LYS A 1 342 ? 25.342 18.823 -16.307 1.00 91.19 342 LYS A C 1
ATOM 2647 O O . LYS A 1 342 ? 25.038 18.540 -15.151 1.00 91.19 342 LYS A O 1
ATOM 2652 N N . VAL A 1 343 ? 25.201 20.053 -16.804 1.00 93.50 343 VAL A N 1
ATOM 2653 C CA . VAL A 1 343 ? 24.702 21.173 -15.992 1.00 93.50 343 VAL A CA 1
ATOM 2654 C C . VAL A 1 343 ? 23.217 20.969 -15.719 1.00 93.50 343 VAL A C 1
ATOM 2656 O O . VAL A 1 343 ? 22.810 20.954 -14.557 1.00 93.50 343 VAL A O 1
ATOM 2659 N N . ALA A 1 344 ? 22.428 20.709 -16.766 1.00 94.25 344 ALA A N 1
ATOM 2660 C CA . ALA A 1 344 ? 21.006 20.419 -16.617 1.00 94.25 344 ALA A CA 1
ATOM 2661 C C . ALA A 1 344 ? 20.761 19.162 -15.766 1.00 94.25 344 ALA A C 1
ATOM 2663 O O . ALA A 1 344 ? 19.840 19.142 -14.944 1.00 94.25 344 ALA A O 1
ATOM 2664 N N . LEU A 1 345 ? 21.605 18.133 -15.917 1.00 95.06 345 LEU A N 1
ATOM 2665 C CA . LEU A 1 345 ? 21.527 16.913 -15.116 1.00 95.06 345 LEU A CA 1
ATOM 2666 C C . LEU A 1 345 ? 21.765 17.177 -13.628 1.00 95.06 345 LEU A C 1
ATOM 2668 O O . LEU A 1 345 ? 20.954 16.752 -12.809 1.00 95.06 345 LEU A O 1
ATOM 2672 N N . ASN A 1 346 ? 22.816 17.918 -13.275 1.00 94.44 346 ASN A N 1
ATOM 2673 C CA . ASN A 1 346 ? 23.118 18.241 -11.881 1.00 94.44 346 ASN A CA 1
ATOM 2674 C C . ASN A 1 346 ? 21.983 19.035 -11.223 1.00 94.44 346 ASN A C 1
ATOM 2676 O O . ASN A 1 346 ? 21.556 18.691 -10.122 1.00 94.44 346 ASN A O 1
ATOM 2680 N N . THR A 1 347 ? 21.424 20.027 -11.924 1.00 95.56 347 THR A N 1
ATOM 2681 C CA . THR A 1 347 ? 20.258 20.779 -11.436 1.00 95.56 347 THR A CA 1
ATOM 2682 C C . THR A 1 347 ? 19.038 19.876 -11.228 1.00 95.56 347 THR A C 1
ATOM 2684 O O . THR A 1 347 ? 18.319 20.012 -10.236 1.00 95.56 347 THR A O 1
ATOM 2687 N N . ALA A 1 348 ? 18.784 18.936 -12.144 1.00 95.38 348 ALA A N 1
ATOM 2688 C CA . ALA A 1 348 ? 17.674 17.996 -12.014 1.00 95.38 348 ALA A CA 1
ATOM 2689 C C . ALA A 1 348 ? 17.874 17.018 -10.843 1.00 95.38 348 ALA A C 1
ATOM 2691 O O . ALA A 1 348 ? 16.922 16.769 -10.102 1.00 95.38 348 ALA A O 1
ATOM 2692 N N . LEU A 1 349 ? 19.094 16.503 -10.649 1.00 95.62 349 LEU A N 1
ATOM 2693 C CA . LEU A 1 349 ? 19.454 15.606 -9.547 1.00 95.62 349 LEU A CA 1
ATOM 2694 C C . LEU A 1 349 ? 19.273 16.284 -8.186 1.00 95.62 349 LEU A C 1
ATOM 2696 O O . LEU A 1 349 ? 18.625 15.716 -7.310 1.00 95.62 349 LEU A O 1
ATOM 2700 N N . GLU A 1 350 ? 19.780 17.508 -8.029 1.00 94.25 350 GLU A N 1
ATOM 2701 C CA . GLU A 1 350 ? 19.623 18.293 -6.800 1.00 94.25 350 GLU A CA 1
ATOM 2702 C C . GLU A 1 350 ? 18.142 18.537 -6.489 1.00 94.25 350 GLU A C 1
ATOM 2704 O O . GLU A 1 350 ? 17.682 18.278 -5.378 1.00 94.25 350 GLU A O 1
ATOM 2709 N N . LYS A 1 351 ? 17.358 18.931 -7.497 1.00 94.12 351 LYS A N 1
ATOM 2710 C CA . LYS A 1 351 ? 15.922 19.175 -7.333 1.00 94.12 351 LYS A CA 1
ATOM 2711 C C . LYS A 1 351 ? 15.125 17.911 -6.991 1.00 94.12 351 LYS A C 1
ATOM 2713 O O . LYS A 1 351 ? 14.163 17.991 -6.232 1.00 94.12 351 LYS A O 1
ATOM 2718 N N . CYS A 1 352 ? 15.459 16.769 -7.594 1.00 94.19 352 CYS A N 1
ATOM 2719 C CA . CYS A 1 352 ? 14.678 15.537 -7.443 1.00 94.19 352 CYS A CA 1
ATOM 2720 C C . CYS A 1 352 ? 15.064 14.723 -6.214 1.00 94.19 352 CYS A C 1
ATOM 2722 O O . CYS A 1 352 ? 14.188 14.103 -5.611 1.00 94.19 352 CYS A O 1
ATOM 2724 N N . TYR A 1 353 ? 16.355 14.692 -5.889 1.00 92.88 353 TYR A N 1
ATOM 2725 C CA . TYR A 1 353 ? 16.930 13.747 -4.935 1.00 92.88 353 TYR A CA 1
ATOM 2726 C C . TYR A 1 353 ? 17.760 14.425 -3.839 1.00 92.88 353 TYR A C 1
ATOM 2728 O O . TYR A 1 353 ? 18.152 13.752 -2.891 1.00 92.88 353 TYR A O 1
ATOM 2736 N N . GLY A 1 354 ? 18.024 15.735 -3.917 1.00 90.75 354 GLY A N 1
ATOM 2737 C CA . GLY A 1 354 ? 18.804 16.446 -2.903 1.00 90.75 354 GLY A CA 1
ATOM 2738 C C . GLY A 1 354 ? 20.214 15.870 -2.777 1.00 90.75 354 GLY A C 1
ATOM 2739 O O . GLY A 1 354 ? 20.992 15.917 -3.732 1.00 90.75 354 GLY A O 1
ATOM 2740 N N . ASP A 1 355 ? 20.531 15.294 -1.618 1.00 88.31 355 ASP A N 1
ATOM 2741 C CA . ASP A 1 355 ? 21.800 14.625 -1.305 1.00 88.31 355 ASP A CA 1
ATOM 2742 C C . ASP A 1 355 ? 21.787 13.101 -1.548 1.00 88.31 355 ASP A C 1
ATOM 2744 O O . ASP A 1 355 ? 22.835 12.460 -1.495 1.00 88.31 355 ASP A O 1
ATOM 2748 N N . TYR A 1 356 ? 20.633 12.510 -1.871 1.00 90.12 356 TYR A N 1
ATOM 2749 C CA . TYR A 1 356 ? 20.506 11.077 -2.142 1.00 90.12 356 TYR A CA 1
ATOM 2750 C C . TYR A 1 356 ? 21.196 10.689 -3.457 1.00 90.12 356 TYR A C 1
ATOM 2752 O O . TYR A 1 356 ? 20.964 11.307 -4.501 1.00 90.12 356 TYR A O 1
ATOM 2760 N N . ARG A 1 357 ? 22.054 9.661 -3.428 1.00 91.31 357 ARG A N 1
ATOM 2761 C CA . ARG A 1 357 ? 22.876 9.251 -4.587 1.00 91.31 357 ARG A CA 1
ATOM 2762 C C . ARG A 1 357 ? 22.818 7.760 -4.922 1.00 91.31 357 ARG A C 1
ATOM 2764 O O . ARG A 1 357 ? 23.490 7.330 -5.853 1.00 91.31 357 ARG A O 1
ATOM 2771 N N . ASP A 1 358 ? 21.987 6.977 -4.239 1.00 93.44 358 ASP A N 1
ATOM 2772 C CA . ASP A 1 358 ? 21.713 5.585 -4.615 1.00 93.44 358 ASP A CA 1
ATOM 2773 C C . ASP A 1 358 ? 20.668 5.532 -5.735 1.00 93.44 358 ASP A C 1
ATOM 2775 O O . ASP A 1 358 ? 19.471 5.351 -5.516 1.00 93.44 358 ASP A O 1
ATOM 2779 N N . LEU A 1 359 ? 21.123 5.785 -6.958 1.00 95.69 359 LEU A N 1
ATOM 2780 C CA . LEU A 1 359 ? 20.283 5.934 -8.141 1.00 95.69 359 LEU A CA 1
ATOM 2781 C C . LEU A 1 359 ? 20.529 4.791 -9.126 1.00 95.69 359 LEU A C 1
ATOM 2783 O O . LEU A 1 359 ? 21.628 4.243 -9.208 1.00 95.69 359 LEU A O 1
ATOM 2787 N N . VAL A 1 360 ? 19.511 4.469 -9.916 1.00 96.25 360 VAL A N 1
ATOM 2788 C CA . VAL A 1 360 ? 19.630 3.568 -11.065 1.00 96.25 360 VAL A CA 1
ATOM 2789 C C . VAL A 1 360 ? 19.406 4.350 -12.349 1.00 96.25 360 VAL A C 1
ATOM 2791 O O . VAL A 1 360 ? 18.562 5.246 -12.393 1.00 96.25 360 VAL A O 1
ATOM 2794 N N . MET A 1 361 ? 20.147 3.998 -13.393 1.00 95.75 361 MET A N 1
ATOM 2795 C CA . MET A 1 361 ? 19.852 4.387 -14.766 1.00 95.75 361 MET A CA 1
ATOM 2796 C C . MET A 1 361 ? 19.276 3.182 -15.496 1.00 95.75 361 MET A C 1
ATOM 2798 O O . MET A 1 361 ? 19.806 2.079 -15.392 1.00 95.75 361 MET A O 1
ATOM 2802 N N . GLN A 1 362 ? 18.184 3.395 -16.212 1.00 95.62 362 GLN A N 1
ATOM 2803 C CA . GLN A 1 362 ? 17.488 2.370 -16.972 1.00 95.62 362 GLN A CA 1
ATOM 2804 C C . GLN A 1 362 ? 17.275 2.863 -18.400 1.00 95.62 362 GLN A C 1
ATOM 2806 O O . GLN A 1 362 ? 16.922 4.026 -18.585 1.00 95.62 362 GLN A O 1
ATOM 2811 N N . ASP A 1 363 ? 17.464 2.008 -19.401 1.00 93.62 363 ASP A N 1
ATOM 2812 C CA . ASP A 1 363 ? 17.247 2.390 -20.800 1.00 93.62 363 ASP A CA 1
ATOM 2813 C C . ASP A 1 363 ? 15.839 2.968 -21.019 1.00 93.62 363 ASP A C 1
ATOM 2815 O O . ASP A 1 363 ? 14.838 2.445 -20.512 1.00 93.62 363 ASP A O 1
ATOM 2819 N N . LEU A 1 364 ? 15.754 4.062 -21.783 1.00 92.25 364 LEU A N 1
ATOM 2820 C CA . LEU A 1 364 ? 14.473 4.659 -22.145 1.00 92.25 364 LEU A CA 1
ATOM 2821 C C . LEU A 1 364 ? 13.905 3.933 -23.369 1.00 92.25 364 LEU A C 1
ATOM 2823 O O . LEU A 1 364 ? 14.347 4.147 -24.496 1.00 92.25 364 LEU A O 1
ATOM 2827 N N . MET A 1 365 ? 12.906 3.088 -23.138 1.00 89.62 365 MET A N 1
ATOM 2828 C CA . MET A 1 365 ? 12.267 2.288 -24.185 1.00 89.62 365 MET A CA 1
ATOM 2829 C C . MET A 1 365 ? 11.270 3.122 -24.998 1.00 89.62 365 MET A C 1
ATOM 2831 O O . MET A 1 365 ? 10.420 3.788 -24.414 1.00 89.62 365 MET A O 1
ATOM 2835 N N . ASP A 1 366 ? 11.309 3.035 -26.332 1.00 90.12 366 ASP A N 1
ATOM 2836 C CA . ASP A 1 366 ? 10.213 3.537 -27.176 1.00 90.12 366 ASP A CA 1
ATOM 2837 C C . ASP A 1 366 ? 9.002 2.592 -27.064 1.00 90.12 366 ASP A C 1
ATOM 2839 O O . ASP A 1 366 ? 9.132 1.363 -27.128 1.00 90.12 366 ASP A O 1
ATOM 2843 N N . HIS A 1 367 ? 7.813 3.155 -26.868 1.00 90.50 367 HIS A N 1
ATOM 2844 C CA . HIS A 1 367 ? 6.607 2.403 -26.532 1.00 90.50 367 HIS A CA 1
ATOM 2845 C C . HIS A 1 367 ? 5.352 3.003 -27.175 1.00 90.50 367 HIS A C 1
ATOM 2847 O O . HIS A 1 367 ? 5.322 4.155 -27.602 1.00 90.50 367 HIS A O 1
ATOM 2853 N N . GLU A 1 368 ? 4.262 2.237 -27.214 1.00 85.25 368 GLU A N 1
ATOM 2854 C CA . GLU A 1 368 ? 3.005 2.621 -27.888 1.00 85.25 368 GLU A CA 1
ATOM 2855 C C . GLU A 1 368 ? 2.173 3.692 -27.145 1.00 85.25 368 GLU A C 1
ATOM 2857 O O . GLU A 1 368 ? 0.976 3.849 -27.368 1.00 85.25 368 GLU A O 1
ATOM 2862 N N . GLY A 1 369 ? 2.789 4.450 -26.233 1.00 81.06 369 GLY A N 1
ATOM 2863 C CA . GLY A 1 369 ? 2.129 5.539 -25.501 1.00 81.06 369 GLY A CA 1
ATOM 2864 C C . GLY A 1 369 ? 1.218 5.127 -24.334 1.00 81.06 369 GLY A C 1
ATOM 2865 O O . GLY A 1 369 ? 0.579 5.999 -23.739 1.00 81.06 369 GLY A O 1
ATOM 2866 N N . TYR A 1 370 ? 1.174 3.842 -23.961 1.00 85.38 370 TYR A N 1
ATOM 2867 C CA . TYR A 1 370 ? 0.402 3.356 -22.812 1.00 85.38 370 TYR A CA 1
ATOM 2868 C C . TYR A 1 370 ? 1.205 2.446 -21.869 1.00 85.38 370 TYR A C 1
ATOM 2870 O O . TYR A 1 370 ? 2.179 1.813 -22.270 1.00 85.38 370 TYR A O 1
ATOM 2878 N N . GLU A 1 371 ? 0.740 2.370 -20.622 1.00 90.00 371 GLU A N 1
ATOM 2879 C CA . GLU A 1 371 ? 1.187 1.458 -19.565 1.00 90.00 371 GLU A CA 1
ATOM 2880 C C . GLU A 1 371 ? 0.080 0.432 -19.283 1.00 90.00 371 GLU A C 1
ATOM 2882 O O . GLU A 1 371 ? -1.074 0.801 -19.052 1.00 90.00 371 GLU A O 1
ATOM 2887 N N . ALA A 1 372 ? 0.414 -0.856 -19.306 1.00 93.50 372 ALA A N 1
ATOM 2888 C CA . ALA A 1 372 ? -0.421 -1.916 -18.760 1.00 93.50 372 ALA A CA 1
ATOM 2889 C C . ALA A 1 372 ? -0.084 -2.070 -17.275 1.00 93.50 372 ALA A C 1
ATOM 2891 O O . ALA A 1 372 ? 1.015 -2.494 -16.916 1.00 93.50 372 ALA A O 1
ATOM 2892 N N . LYS A 1 373 ? -1.025 -1.700 -16.410 1.00 93.25 373 LYS A N 1
ATOM 2893 C CA . LYS A 1 373 ? -0.895 -1.846 -14.966 1.00 93.25 373 LYS A CA 1
ATOM 2894 C C . LYS A 1 373 ? -1.592 -3.113 -14.514 1.00 93.25 373 LYS A C 1
ATOM 2896 O O . LYS A 1 373 ? -2.808 -3.227 -14.645 1.00 93.25 373 LYS A O 1
ATOM 2901 N N . VAL A 1 374 ? -0.819 -4.029 -13.953 1.00 96.81 374 VAL A N 1
ATOM 2902 C CA . VAL A 1 374 ? -1.304 -5.320 -13.478 1.00 96.81 374 VAL A CA 1
ATOM 2903 C C . VAL A 1 374 ? -1.363 -5.312 -11.958 1.00 96.81 374 VAL A C 1
ATOM 2905 O O . VAL A 1 374 ? -0.395 -4.946 -11.291 1.00 96.81 374 VAL A O 1
ATOM 2908 N N . TYR A 1 375 ? -2.492 -5.729 -11.402 1.00 97.62 375 TYR A N 1
ATOM 2909 C CA . TYR A 1 375 ? -2.710 -5.914 -9.976 1.00 97.62 375 TYR A CA 1
ATOM 2910 C C . TYR A 1 375 ? -2.976 -7.383 -9.685 1.00 97.62 375 TYR A C 1
ATOM 2912 O O . TYR A 1 375 ? -3.839 -7.995 -10.305 1.00 97.62 375 TYR A O 1
ATOM 2920 N N . CYS A 1 376 ? -2.243 -7.938 -8.732 1.00 98.12 376 CYS A N 1
ATOM 2921 C CA . CYS A 1 376 ? -2.364 -9.315 -8.288 1.00 98.12 376 CYS A CA 1
ATOM 2922 C C . CYS A 1 376 ? -2.855 -9.327 -6.840 1.00 98.12 376 CYS A C 1
ATOM 2924 O O . CYS A 1 376 ? -2.193 -8.771 -5.962 1.00 98.12 376 CYS A O 1
ATOM 2926 N N . ILE A 1 377 ? -4.004 -9.964 -6.609 1.00 97.62 377 ILE A N 1
ATOM 2927 C CA . ILE A 1 377 ? -4.601 -10.141 -5.282 1.00 97.62 377 ILE A CA 1
ATOM 2928 C C . ILE A 1 377 ? -4.850 -11.637 -5.096 1.00 97.62 377 ILE A C 1
ATOM 2930 O O . ILE A 1 377 ? -5.770 -12.221 -5.670 1.00 97.62 377 ILE A O 1
ATOM 2934 N N . GLY A 1 378 ? -3.947 -12.303 -4.379 1.00 95.44 378 GLY A N 1
ATOM 2935 C CA . GLY A 1 378 ? -3.931 -13.761 -4.324 1.00 95.44 378 GLY A CA 1
ATOM 2936 C C . GLY A 1 378 ? -3.738 -14.356 -5.720 1.00 95.44 378 GLY A C 1
ATOM 2937 O O . GLY A 1 378 ? -2.692 -14.178 -6.351 1.00 95.44 378 GLY A O 1
ATOM 2938 N N . ARG A 1 379 ? -4.745 -15.090 -6.206 1.00 94.00 379 ARG A N 1
ATOM 2939 C CA . ARG A 1 379 ? -4.748 -15.669 -7.560 1.00 94.00 379 ARG A CA 1
ATOM 2940 C C . ARG A 1 379 ? -5.343 -14.738 -8.612 1.00 94.00 379 ARG A C 1
ATOM 2942 O O . ARG A 1 379 ? -4.975 -14.889 -9.778 1.00 94.00 379 ARG A O 1
ATOM 2949 N N . ALA A 1 380 ? -6.201 -13.801 -8.209 1.00 97.00 380 ALA A N 1
ATOM 2950 C CA . ALA A 1 380 ? -6.834 -12.852 -9.110 1.00 97.00 380 ALA A CA 1
ATOM 2951 C C . ALA A 1 380 ? -5.785 -11.923 -9.730 1.00 97.00 380 ALA A C 1
ATOM 2953 O O . ALA A 1 380 ? -4.804 -11.537 -9.083 1.00 97.00 380 ALA A O 1
ATOM 2954 N N . VAL A 1 381 ? -5.983 -11.603 -11.006 1.00 97.75 381 VAL A N 1
ATOM 2955 C CA . VAL A 1 381 ? -5.114 -10.720 -11.783 1.00 97.75 381 VAL A CA 1
ATOM 2956 C C . VAL A 1 381 ? -6.005 -9.750 -12.539 1.00 97.75 381 VAL A C 1
ATOM 2958 O O . VAL A 1 381 ? -6.818 -10.166 -13.360 1.00 97.75 381 VAL A O 1
ATOM 2961 N N . HIS A 1 382 ? -5.821 -8.465 -12.269 1.00 96.38 382 HIS A N 1
ATOM 2962 C CA . HIS A 1 382 ? -6.558 -7.373 -12.892 1.00 96.38 382 HIS A CA 1
ATOM 2963 C C . HIS A 1 382 ? -5.609 -6.528 -13.719 1.00 96.38 382 HIS A C 1
ATOM 2965 O O . HIS A 1 382 ? -4.565 -6.108 -13.222 1.00 96.38 382 HIS A O 1
ATOM 2971 N N . ILE A 1 383 ? -5.966 -6.254 -14.970 1.00 94.81 383 ILE A N 1
ATOM 2972 C CA . ILE A 1 383 ? -5.111 -5.519 -15.901 1.00 94.81 383 ILE A CA 1
ATOM 2973 C C . ILE A 1 383 ? -5.850 -4.263 -16.349 1.00 94.81 383 ILE A C 1
ATOM 2975 O O . ILE A 1 383 ? -6.941 -4.330 -16.907 1.00 94.81 383 ILE A O 1
ATOM 2979 N N . ALA A 1 384 ? -5.236 -3.106 -16.118 1.00 90.00 384 ALA A N 1
ATOM 2980 C CA . ALA A 1 384 ? -5.766 -1.812 -16.512 1.00 90.00 384 ALA A CA 1
ATOM 2981 C C . ALA A 1 384 ? -4.806 -1.111 -17.472 1.00 90.00 384 ALA A C 1
ATOM 2983 O O . ALA A 1 384 ? -3.613 -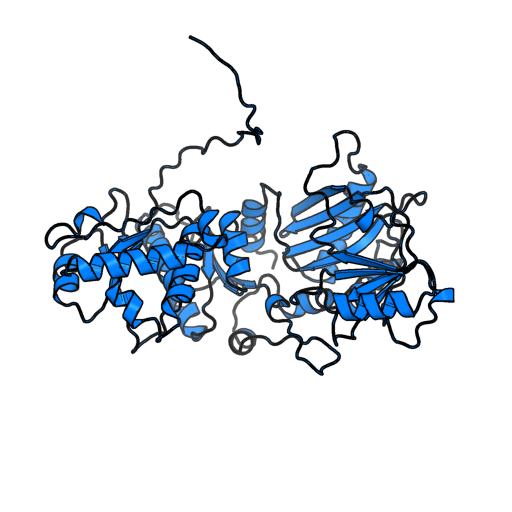0.975 -17.195 1.00 90.00 384 ALA A O 1
ATOM 2984 N N . LYS A 1 385 ? -5.336 -0.594 -18.579 1.00 88.06 385 LYS A N 1
ATOM 2985 C CA . LYS A 1 385 ? -4.580 0.262 -19.491 1.00 88.06 385 LYS A CA 1
ATOM 2986 C C . LYS A 1 385 ? -4.581 1.705 -18.992 1.00 88.06 385 LYS A C 1
ATOM 2988 O O . LYS A 1 385 ? -5.635 2.254 -18.677 1.00 88.06 385 LYS A O 1
ATOM 2993 N N . ARG A 1 386 ? -3.411 2.340 -18.958 1.00 84.75 386 ARG A N 1
ATOM 2994 C CA . ARG A 1 386 ? -3.240 3.751 -18.590 1.00 84.75 386 ARG A CA 1
ATOM 2995 C C . ARG A 1 386 ? -2.525 4.511 -19.689 1.00 84.75 386 ARG A C 1
ATOM 2997 O O . ARG A 1 386 ? -1.411 4.161 -20.071 1.00 84.75 386 ARG A O 1
ATOM 3004 N N . THR A 1 387 ? -3.144 5.584 -20.166 1.00 82.31 387 THR A N 1
ATOM 3005 C CA . THR A 1 387 ? -2.487 6.493 -21.106 1.00 82.31 387 THR A CA 1
ATOM 3006 C C . THR A 1 387 ? -1.431 7.312 -20.376 1.00 82.31 387 THR A C 1
ATOM 3008 O O . THR A 1 387 ? -1.688 7.914 -19.328 1.00 82.31 387 THR A O 1
ATOM 3011 N N . LEU A 1 388 ? -0.234 7.353 -20.948 1.00 82.31 388 LEU A N 1
ATOM 3012 C CA . LEU A 1 388 ? 0.869 8.131 -20.410 1.00 82.31 388 LEU A CA 1
ATOM 3013 C C . LEU A 1 388 ? 0.793 9.569 -20.939 1.00 82.31 388 LEU A C 1
ATOM 3015 O O . LEU A 1 388 ? 0.493 9.797 -22.112 1.00 82.31 388 LEU A O 1
ATOM 3019 N N . SER A 1 389 ? 1.055 10.553 -20.073 1.00 81.31 389 SER A N 1
ATOM 3020 C CA . SER A 1 389 ? 1.212 11.944 -20.521 1.00 81.31 389 SER A CA 1
ATOM 3021 C C . SER A 1 389 ? 2.443 12.085 -21.421 1.00 81.31 389 SER A C 1
ATOM 3023 O O . SER A 1 389 ? 3.354 11.263 -21.347 1.00 81.31 389 SER A O 1
ATOM 3025 N N . SER A 1 390 ? 2.528 13.162 -22.208 1.00 81.31 390 SER A N 1
ATOM 3026 C CA . SER A 1 390 ? 3.712 13.457 -23.034 1.00 81.31 390 SER A CA 1
ATOM 3027 C C . SER A 1 390 ? 5.020 13.408 -22.231 1.00 81.31 390 SER A C 1
ATOM 3029 O O . SER A 1 390 ? 6.010 12.839 -22.681 1.00 81.31 390 SER A O 1
ATOM 3031 N N . LYS A 1 391 ? 5.004 13.901 -20.985 1.00 80.69 391 LYS A N 1
ATOM 3032 C CA . LYS A 1 391 ? 6.150 13.825 -20.065 1.00 80.69 391 LYS A CA 1
ATOM 3033 C C . LYS A 1 391 ? 6.517 12.393 -19.691 1.00 80.69 391 LYS A C 1
ATOM 3035 O O . LYS A 1 391 ? 7.693 12.058 -19.687 1.00 80.69 391 LYS A O 1
ATOM 3040 N N . ALA A 1 392 ? 5.537 11.551 -19.374 1.00 77.56 392 ALA A N 1
ATOM 3041 C CA . ALA A 1 392 ? 5.799 10.155 -19.022 1.00 77.56 392 ALA A CA 1
ATOM 3042 C C . ALA A 1 392 ? 6.192 9.302 -20.240 1.00 77.56 392 ALA A C 1
ATOM 3044 O O . ALA A 1 392 ? 6.900 8.316 -20.076 1.00 77.56 392 ALA A O 1
ATOM 3045 N N . ARG A 1 393 ? 5.763 9.694 -21.446 1.00 78.88 393 ARG A N 1
ATOM 3046 C CA . ARG A 1 393 ? 6.113 9.038 -22.714 1.00 78.88 393 ARG A CA 1
ATOM 3047 C C . ARG A 1 393 ? 7.536 9.308 -23.193 1.00 78.88 393 ARG A C 1
ATOM 3049 O O . ARG A 1 393 ? 8.003 8.631 -24.099 1.00 78.88 393 ARG A O 1
ATOM 3056 N N . GLY A 1 394 ? 8.211 10.320 -22.652 1.00 76.38 394 GLY A N 1
ATOM 3057 C CA . GLY A 1 394 ? 9.474 10.769 -23.230 1.00 76.38 394 GLY A CA 1
ATOM 3058 C C . GLY A 1 394 ? 9.343 11.950 -24.188 1.00 76.38 394 GLY A C 1
ATOM 3059 O O . GLY A 1 394 ? 10.370 12.482 -24.587 1.00 76.38 394 GLY A O 1
ATOM 3060 N N . ASP A 1 395 ? 8.146 12.380 -24.589 1.00 79.00 395 ASP A N 1
ATOM 3061 C CA . ASP A 1 395 ? 7.951 13.269 -25.751 1.00 79.00 395 ASP A CA 1
ATOM 3062 C C . ASP A 1 395 ? 8.555 14.680 -25.564 1.00 79.00 395 ASP A C 1
ATOM 3064 O O . ASP A 1 395 ? 8.654 15.463 -26.507 1.00 79.00 395 ASP A O 1
ATOM 3068 N N . GLU A 1 396 ? 8.982 15.033 -24.350 1.00 79.25 396 GLU A N 1
ATOM 3069 C CA . GLU A 1 396 ? 9.704 16.274 -24.097 1.00 79.25 396 GLU A CA 1
ATOM 3070 C C . GLU A 1 396 ? 11.138 16.191 -24.660 1.00 79.25 396 GLU A C 1
ATOM 3072 O O . GLU A 1 396 ? 11.998 15.462 -24.168 1.00 79.25 396 GLU A O 1
ATOM 3077 N N . HIS A 1 397 ? 11.406 16.974 -25.709 1.00 81.81 397 HIS A N 1
ATOM 3078 C CA . HIS A 1 397 ? 12.679 16.979 -26.446 1.00 81.81 397 HIS A CA 1
ATOM 3079 C C . HIS A 1 397 ? 13.821 17.747 -25.754 1.00 81.81 397 HIS A C 1
ATOM 3081 O O . HIS A 1 397 ? 14.814 18.093 -26.392 1.00 81.81 397 HIS A O 1
ATOM 3087 N N . ARG A 1 398 ? 13.702 18.038 -24.454 1.00 89.12 398 ARG A N 1
ATOM 3088 C CA . ARG A 1 398 ? 14.788 18.683 -23.702 1.00 89.12 398 ARG A CA 1
ATOM 3089 C C . ARG A 1 398 ? 15.934 17.686 -23.464 1.00 89.12 398 ARG A C 1
ATOM 3091 O O . ARG A 1 398 ? 15.649 16.505 -23.261 1.00 89.12 398 ARG A O 1
ATOM 3098 N N . PRO A 1 399 ? 17.202 18.146 -23.416 1.00 90.50 399 PRO A N 1
ATOM 3099 C CA . PRO A 1 399 ? 18.358 17.309 -23.074 1.00 90.50 399 PRO A CA 1
ATOM 3100 C C . PRO A 1 399 ? 18.164 16.494 -21.795 1.00 90.50 399 PRO A C 1
ATOM 3102 O O . PRO A 1 399 ? 18.471 15.303 -21.752 1.00 90.50 399 PRO A O 1
ATOM 3105 N N . VAL A 1 400 ? 17.617 17.146 -20.768 1.00 93.62 400 VAL A N 1
ATOM 3106 C CA . VAL A 1 400 ? 17.294 16.571 -19.466 1.00 93.62 400 VAL A CA 1
ATOM 3107 C C . VAL A 1 400 ? 15.961 17.144 -19.006 1.00 93.62 400 VAL A C 1
ATOM 3109 O O . VAL A 1 400 ? 15.750 18.359 -19.073 1.00 93.62 400 VAL A O 1
ATOM 3112 N N . TYR A 1 401 ? 15.065 16.300 -18.500 1.00 93.56 401 TYR A N 1
ATOM 3113 C CA . TYR A 1 401 ? 13.869 16.779 -17.813 1.00 93.56 401 TYR A CA 1
ATOM 3114 C C . TYR A 1 401 ? 13.450 15.863 -16.665 1.00 93.56 401 TYR A C 1
ATOM 3116 O O . TYR A 1 401 ? 13.588 14.644 -16.722 1.00 93.56 401 TYR A O 1
ATOM 3124 N N . ALA A 1 402 ? 12.915 16.484 -15.618 1.00 93.69 402 ALA A N 1
ATOM 3125 C CA . ALA A 1 402 ? 12.439 15.815 -14.418 1.00 93.69 402 ALA A CA 1
ATOM 3126 C C . ALA A 1 402 ? 10.910 15.810 -14.354 1.00 93.69 402 ALA A C 1
ATOM 3128 O O . ALA A 1 402 ? 10.259 16.803 -14.698 1.00 93.69 402 ALA A O 1
ATOM 3129 N N . PHE A 1 403 ? 10.334 14.720 -13.858 1.00 92.25 403 PHE A N 1
ATOM 3130 C CA . PHE A 1 403 ? 8.899 14.600 -13.633 1.00 92.25 403 PHE A CA 1
ATOM 3131 C C . PHE A 1 403 ? 8.581 13.680 -12.450 1.00 92.25 403 PHE A C 1
ATOM 3133 O O . PHE A 1 403 ? 9.389 12.854 -12.037 1.00 92.25 403 PHE A O 1
ATOM 3140 N N . ASP A 1 404 ? 7.372 13.833 -11.915 1.00 90.25 404 ASP A N 1
ATOM 3141 C CA . ASP A 1 404 ? 6.807 12.950 -10.897 1.00 90.25 404 ASP A CA 1
ATOM 3142 C C . ASP A 1 404 ? 5.905 11.921 -11.592 1.00 90.25 404 ASP A C 1
ATOM 3144 O O . ASP A 1 404 ? 4.899 12.275 -12.217 1.00 90.25 404 ASP A O 1
ATOM 3148 N N . SER A 1 405 ? 6.270 10.646 -11.488 1.00 85.12 405 SER A N 1
ATOM 3149 C CA . SER A 1 405 ? 5.562 9.527 -12.116 1.00 85.12 405 SER A CA 1
ATOM 3150 C C . SER A 1 405 ? 4.142 9.298 -11.588 1.00 85.12 405 SER A C 1
ATOM 3152 O O . SER A 1 405 ? 3.320 8.747 -12.318 1.00 85.12 405 SER A O 1
ATOM 3154 N N . LEU A 1 406 ? 3.797 9.741 -10.373 1.00 78.69 406 LEU A N 1
ATOM 3155 C CA . LEU A 1 406 ? 2.418 9.686 -9.873 1.00 78.69 406 LEU A CA 1
ATOM 3156 C C . LEU A 1 406 ? 1.541 10.765 -10.511 1.00 78.69 406 LEU A C 1
ATOM 3158 O O . LEU A 1 406 ? 0.346 10.549 -10.721 1.00 78.69 406 LEU A O 1
ATOM 3162 N N . ARG A 1 407 ? 2.127 11.929 -10.810 1.00 78.88 407 ARG A N 1
ATOM 3163 C CA . ARG A 1 407 ? 1.433 13.080 -11.411 1.00 78.88 407 ARG A CA 1
ATOM 3164 C C . ARG A 1 407 ? 1.416 13.046 -12.936 1.00 78.88 407 ARG A C 1
ATOM 3166 O O . ARG A 1 407 ? 0.525 13.627 -13.542 1.00 78.88 407 ARG A O 1
ATOM 3173 N N . ALA A 1 408 ? 2.380 12.370 -13.555 1.00 70.69 408 ALA A N 1
ATOM 3174 C CA . ALA A 1 408 ? 2.522 12.276 -15.007 1.00 70.69 408 ALA A CA 1
ATOM 3175 C C . ALA A 1 408 ? 1.670 11.162 -15.652 1.00 70.69 408 ALA A C 1
ATOM 3177 O O . ALA A 1 408 ? 1.777 10.924 -16.858 1.00 70.69 408 ALA A O 1
ATOM 3178 N N . LYS A 1 409 ? 0.819 10.482 -14.876 1.00 68.44 409 LYS A N 1
ATOM 3179 C CA . LYS A 1 409 ? -0.146 9.490 -15.367 1.00 68.44 409 LYS A CA 1
ATOM 3180 C C . LYS A 1 409 ? -1.517 10.156 -15.502 1.00 68.44 409 LYS A C 1
ATOM 3182 O O . LYS A 1 409 ? -2.031 10.703 -14.525 1.00 68.44 409 LYS A O 1
ATOM 3187 N N . ASN A 1 410 ? -2.123 10.103 -16.690 1.00 56.25 410 ASN A N 1
ATOM 3188 C CA . ASN A 1 410 ? -3.504 10.551 -16.847 1.00 56.25 410 ASN A CA 1
ATOM 3189 C C . ASN A 1 410 ? -4.401 9.544 -16.117 1.00 56.25 410 ASN A C 1
ATOM 3191 O O . ASN A 1 410 ? -4.357 8.349 -16.396 1.00 56.25 410 ASN A O 1
ATOM 3195 N N . ARG A 1 411 ? -5.176 10.015 -15.132 1.00 50.78 411 ARG A N 1
ATOM 3196 C CA . ARG A 1 411 ? -6.092 9.163 -14.347 1.00 50.78 411 ARG A CA 1
ATOM 3197 C C . ARG A 1 411 ? -7.342 8.748 -15.128 1.00 50.78 411 ARG A C 1
ATOM 3199 O O . ARG A 1 411 ? -8.124 7.950 -14.624 1.00 50.78 411 ARG A O 1
ATOM 3206 N N . SER A 1 412 ? -7.530 9.290 -16.326 1.00 45.84 412 SER A N 1
ATOM 3207 C CA . SER A 1 412 ? -8.623 8.933 -17.219 1.00 45.84 412 SER A CA 1
ATOM 3208 C C . SER A 1 412 ? -8.332 7.582 -17.885 1.00 45.84 412 SER A C 1
ATOM 3210 O O . SER A 1 412 ? -7.194 7.372 -18.322 1.00 45.84 412 SER A O 1
ATOM 3212 N N . PRO A 1 413 ? -9.327 6.684 -18.010 1.00 49.66 413 PRO A N 1
ATOM 3213 C CA . PRO A 1 413 ? -9.247 5.564 -18.942 1.00 49.66 413 PRO A CA 1
ATOM 3214 C C . PRO A 1 413 ? -8.797 6.077 -20.313 1.00 49.66 413 PRO A C 1
ATOM 3216 O O . PRO A 1 413 ? -9.161 7.192 -20.704 1.00 49.66 413 PRO A O 1
ATOM 3219 N N . ALA A 1 414 ? -7.983 5.300 -21.029 1.00 51.53 414 ALA A N 1
ATOM 3220 C CA . ALA A 1 414 ? -7.708 5.601 -22.429 1.00 51.53 414 ALA A CA 1
ATOM 3221 C C . ALA A 1 414 ? -9.050 5.806 -23.155 1.00 51.53 414 ALA A C 1
ATOM 3223 O O . ALA A 1 414 ? -9.978 5.031 -22.922 1.00 51.53 414 ALA A O 1
ATOM 3224 N N . GLN A 1 415 ? -9.169 6.851 -23.983 1.00 45.78 415 GLN A N 1
ATOM 3225 C CA . GLN A 1 415 ? -10.328 6.980 -24.871 1.00 45.78 415 GLN A CA 1
ATOM 3226 C C . GLN A 1 415 ? -10.505 5.666 -25.655 1.00 45.78 415 GLN A C 1
ATOM 3228 O O . GLN A 1 415 ? -9.517 5.020 -26.011 1.00 45.78 415 GLN A O 1
ATOM 3233 N N . GLU A 1 416 ? -11.767 5.285 -25.840 1.00 43.84 416 GLU A N 1
ATOM 3234 C CA . GLU A 1 416 ? -12.332 3.928 -25.955 1.00 43.84 416 GLU A CA 1
ATOM 3235 C C . GLU A 1 416 ? -11.781 2.984 -27.049 1.00 43.84 416 GLU A C 1
ATOM 3237 O O . GLU A 1 416 ? -12.191 1.831 -27.095 1.00 43.84 416 GLU A O 1
ATOM 3242 N N . ASP A 1 417 ? -10.801 3.373 -27.863 1.00 44.94 417 ASP A N 1
ATOM 3243 C CA . ASP A 1 417 ? -10.422 2.623 -29.076 1.00 44.94 417 ASP A CA 1
ATOM 3244 C C . ASP A 1 417 ? -9.166 1.747 -28.971 1.00 44.94 417 ASP A C 1
ATOM 3246 O O . ASP A 1 417 ? -8.660 1.242 -29.973 1.00 44.94 417 ASP A O 1
ATOM 3250 N N . SER A 1 418 ? -8.607 1.532 -27.779 1.00 54.84 418 SER A N 1
ATOM 3251 C CA . SER A 1 418 ? -7.415 0.683 -27.678 1.00 54.84 418 SER A CA 1
ATOM 3252 C C . SER A 1 418 ? -7.430 -0.218 -26.450 1.00 54.84 418 SER A C 1
ATOM 3254 O O . SER A 1 418 ? -6.795 0.050 -25.432 1.00 54.84 418 SER A O 1
ATOM 3256 N N . THR A 1 419 ? -8.135 -1.338 -26.552 1.00 74.81 419 THR A N 1
ATOM 3257 C CA . THR A 1 419 ? -8.004 -2.454 -25.611 1.00 74.81 419 THR A CA 1
ATOM 3258 C C . THR A 1 419 ? -6.590 -3.043 -25.679 1.00 74.81 419 THR A C 1
ATOM 3260 O O . THR A 1 419 ? -5.915 -2.961 -26.706 1.00 74.81 419 THR A O 1
ATOM 3263 N N . ILE A 1 420 ? -6.098 -3.609 -24.575 1.00 85.44 420 ILE A N 1
ATOM 3264 C CA . ILE A 1 420 ? -4.885 -4.440 -24.614 1.00 85.44 420 ILE A CA 1
ATOM 3265 C C . ILE A 1 420 ? -5.228 -5.690 -25.439 1.00 85.44 420 ILE A C 1
ATOM 3267 O O . ILE A 1 420 ? -6.327 -6.225 -25.300 1.00 85.44 420 ILE A O 1
ATOM 3271 N N . SER A 1 421 ? -4.333 -6.116 -26.337 1.00 90.75 421 SER A N 1
ATOM 3272 C CA . SER A 1 421 ? -4.585 -7.286 -27.188 1.00 90.75 421 SER A CA 1
ATOM 3273 C C . SER A 1 421 ? -4.763 -8.559 -26.349 1.00 90.75 421 SER A C 1
ATOM 3275 O O . SER A 1 421 ? -4.182 -8.666 -25.269 1.00 90.75 421 SER A O 1
ATOM 3277 N N . GLY A 1 422 ? -5.536 -9.535 -26.842 1.00 92.44 422 GLY A N 1
ATOM 3278 C CA . GLY A 1 422 ? -5.747 -10.808 -26.136 1.00 92.44 422 GLY A CA 1
ATOM 3279 C C . GLY A 1 422 ? -4.433 -11.529 -25.817 1.00 92.44 422 GLY A C 1
ATOM 3280 O O . GLY A 1 422 ? -4.203 -11.909 -24.677 1.00 92.44 422 GLY A O 1
ATOM 3281 N N . GLU A 1 423 ? -3.509 -11.587 -26.781 1.00 93.25 423 GLU A N 1
ATOM 3282 C CA . GLU A 1 423 ? -2.185 -12.187 -26.568 1.00 93.25 423 GLU A CA 1
ATOM 3283 C C . GLU A 1 423 ? -1.360 -11.470 -25.489 1.00 93.25 423 GLU A C 1
ATOM 3285 O O . GLU A 1 423 ? -0.616 -12.103 -24.741 1.00 93.25 423 GLU A O 1
ATOM 3290 N N . ASP A 1 424 ? -1.449 -10.138 -25.416 1.00 94.56 424 ASP A N 1
ATOM 3291 C CA . ASP A 1 424 ? -0.745 -9.374 -24.388 1.00 94.56 424 ASP A CA 1
ATOM 3292 C C . ASP A 1 424 ? -1.390 -9.564 -23.016 1.00 94.56 424 ASP A C 1
ATOM 3294 O O . ASP A 1 424 ? -0.672 -9.636 -22.023 1.00 94.56 424 ASP A O 1
ATOM 3298 N N . MET A 1 425 ? -2.719 -9.689 -22.945 1.00 95.50 425 MET A N 1
ATOM 3299 C CA . MET A 1 425 ? -3.418 -10.037 -21.706 1.00 95.50 425 MET A CA 1
ATOM 3300 C C . MET A 1 425 ? -2.963 -11.407 -21.195 1.00 95.50 425 MET A C 1
ATOM 3302 O O . MET A 1 425 ? -2.540 -11.508 -20.042 1.00 95.50 425 MET A O 1
ATOM 3306 N N . ASP A 1 426 ? -2.963 -12.429 -22.052 1.00 95.94 426 ASP A N 1
ATOM 3307 C CA . ASP A 1 426 ? -2.522 -13.784 -21.703 1.00 95.94 426 ASP A CA 1
ATOM 3308 C C . ASP A 1 426 ? -1.070 -13.788 -21.205 1.00 95.94 426 ASP A C 1
ATOM 3310 O O . ASP A 1 426 ? -0.756 -14.363 -20.159 1.00 95.94 426 ASP A O 1
ATOM 3314 N N . PHE A 1 427 ? -0.185 -13.060 -21.892 1.00 97.06 427 PHE A N 1
ATOM 3315 C CA . PHE A 1 427 ? 1.210 -12.943 -21.477 1.00 97.06 427 PHE A CA 1
ATOM 3316 C C . PHE A 1 427 ? 1.380 -12.181 -20.153 1.00 97.06 427 PHE A C 1
ATOM 3318 O O . PHE A 1 427 ? 2.229 -12.537 -19.335 1.00 97.06 427 PHE A O 1
ATOM 3325 N N . LEU A 1 428 ? 0.571 -11.152 -19.885 1.00 97.69 428 LEU A N 1
ATOM 3326 C CA . LEU A 1 428 ? 0.578 -10.448 -18.598 1.00 97.69 428 LEU A CA 1
ATOM 3327 C C . LEU A 1 428 ? 0.068 -11.348 -17.459 1.00 97.69 428 LEU A C 1
ATOM 3329 O O . LEU A 1 428 ? 0.606 -11.283 -16.350 1.00 97.69 428 LEU A O 1
ATOM 3333 N N . HIS A 1 429 ? -0.901 -12.231 -17.718 1.00 97.81 429 HIS A N 1
ATOM 3334 C CA . HIS A 1 429 ? -1.305 -13.271 -16.767 1.00 97.81 429 HIS A CA 1
ATOM 3335 C C . HIS A 1 429 ? -0.174 -14.275 -16.497 1.00 97.81 429 HIS A C 1
ATOM 3337 O O . HIS A 1 429 ? 0.058 -14.643 -15.341 1.00 97.81 429 HIS A O 1
ATOM 3343 N N . GLU A 1 430 ? 0.576 -14.677 -17.525 1.00 97.12 430 GLU A N 1
ATOM 3344 C CA . GLU A 1 430 ? 1.756 -15.531 -17.358 1.00 97.12 430 GLU A CA 1
ATOM 3345 C C . GLU A 1 430 ? 2.847 -14.833 -16.530 1.00 97.12 430 GLU A C 1
ATOM 3347 O O . GLU A 1 430 ? 3.362 -15.411 -15.568 1.00 97.12 430 GLU A O 1
ATOM 3352 N N . CYS A 1 431 ? 3.139 -13.562 -16.831 1.00 97.62 431 CYS A N 1
ATOM 3353 C CA . CYS A 1 431 ? 4.053 -12.726 -16.049 1.00 97.62 431 CYS A CA 1
ATOM 3354 C C . CYS A 1 431 ? 3.642 -12.682 -14.573 1.00 97.62 431 CYS A C 1
ATOM 3356 O O . CYS A 1 431 ? 4.475 -12.897 -13.691 1.00 97.62 431 CYS A O 1
ATOM 3358 N N . ALA A 1 432 ? 2.353 -12.459 -14.296 1.00 98.00 432 ALA A N 1
ATOM 3359 C CA . ALA A 1 432 ? 1.812 -12.459 -12.941 1.00 98.00 432 ALA A CA 1
ATOM 3360 C C . ALA A 1 432 ? 2.032 -13.808 -12.237 1.00 98.00 432 ALA A C 1
ATOM 3362 O O . ALA A 1 432 ? 2.470 -13.842 -11.087 1.00 98.00 432 ALA A O 1
ATOM 3363 N N . ALA A 1 433 ? 1.782 -14.930 -12.916 1.00 96.69 433 ALA A N 1
ATOM 3364 C CA . ALA A 1 433 ? 1.987 -16.260 -12.348 1.00 96.69 433 ALA A CA 1
ATOM 3365 C C . ALA A 1 433 ? 3.469 -16.557 -12.050 1.00 96.69 433 ALA A C 1
ATOM 3367 O O . ALA A 1 433 ? 3.785 -17.115 -10.996 1.00 96.69 433 ALA A O 1
ATOM 3368 N N . GLN A 1 434 ? 4.379 -16.170 -12.948 1.00 96.19 434 GLN A N 1
ATOM 3369 C CA . GLN A 1 434 ? 5.826 -16.346 -12.783 1.00 96.19 434 GLN A CA 1
ATOM 3370 C C . GLN A 1 434 ? 6.379 -15.475 -11.649 1.00 96.19 434 GLN A C 1
ATOM 3372 O O . GLN A 1 434 ? 7.074 -15.986 -10.770 1.00 96.19 434 GLN A O 1
ATOM 3377 N N . LEU A 1 435 ? 6.015 -14.188 -11.613 1.00 96.62 435 LEU A N 1
ATOM 3378 C CA . LEU A 1 435 ? 6.402 -13.268 -10.539 1.00 96.62 435 LEU A CA 1
ATOM 3379 C C . LEU A 1 435 ? 5.897 -13.757 -9.183 1.00 96.62 435 LEU A C 1
ATOM 3381 O O . LEU A 1 435 ? 6.677 -13.822 -8.238 1.00 96.62 435 LEU A O 1
ATOM 3385 N N . ARG A 1 436 ? 4.630 -14.181 -9.101 1.00 96.38 436 ARG A N 1
ATOM 3386 C CA . ARG A 1 436 ? 4.043 -14.758 -7.884 1.00 96.38 436 ARG A CA 1
ATOM 3387 C C . ARG A 1 436 ? 4.853 -15.950 -7.381 1.00 96.38 436 ARG A C 1
ATOM 3389 O O . ARG A 1 436 ? 5.194 -15.998 -6.206 1.00 96.38 436 ARG A O 1
ATOM 3396 N N . ARG A 1 437 ? 5.189 -16.900 -8.263 1.00 94.25 437 ARG A N 1
ATOM 3397 C CA . ARG A 1 437 ? 5.989 -18.080 -7.891 1.00 94.25 437 ARG A CA 1
ATOM 3398 C C . ARG A 1 437 ? 7.404 -17.715 -7.461 1.00 94.25 437 ARG A C 1
ATOM 3400 O O . ARG A 1 437 ? 7.914 -18.308 -6.520 1.00 94.25 437 ARG A O 1
ATOM 3407 N N . LYS A 1 438 ? 8.037 -16.765 -8.150 1.00 94.62 438 LYS A N 1
ATOM 3408 C CA . LYS A 1 438 ? 9.427 -16.378 -7.895 1.00 94.62 438 LYS A CA 1
ATOM 3409 C C . LYS A 1 438 ? 9.586 -15.545 -6.624 1.00 94.62 438 LYS A C 1
ATOM 3411 O O . LYS A 1 438 ? 10.566 -15.725 -5.913 1.00 94.62 438 LYS A O 1
ATOM 3416 N N . LEU A 1 439 ? 8.642 -14.642 -6.363 1.00 94.69 439 LEU A N 1
ATOM 3417 C CA . LEU A 1 439 ? 8.657 -13.742 -5.209 1.00 94.69 439 LEU A CA 1
ATOM 3418 C C . LEU A 1 439 ? 7.999 -14.359 -3.969 1.00 94.69 439 LEU A C 1
ATOM 3420 O O . LEU A 1 439 ? 8.292 -13.936 -2.860 1.00 94.69 439 LEU A O 1
ATOM 3424 N N . GLY A 1 440 ? 7.079 -15.311 -4.146 1.00 94.88 440 GLY A N 1
ATOM 3425 C CA . GLY A 1 440 ? 6.227 -15.802 -3.060 1.00 94.88 440 GLY A CA 1
ATOM 3426 C C . GLY A 1 440 ? 5.171 -14.788 -2.602 1.00 94.88 440 GLY A C 1
ATOM 3427 O O . GLY A 1 440 ? 4.524 -15.017 -1.588 1.00 94.88 440 GLY A O 1
ATOM 3428 N N . LEU A 1 441 ? 4.984 -13.683 -3.335 1.00 96.44 441 LEU A N 1
ATOM 3429 C CA . LEU A 1 441 ? 4.034 -12.624 -2.993 1.00 96.44 441 LEU A CA 1
ATOM 3430 C C . LEU A 1 441 ? 2.634 -12.916 -3.531 1.00 96.44 441 LEU A C 1
ATOM 3432 O O . LEU A 1 441 ? 2.468 -13.276 -4.697 1.00 96.44 441 LEU A O 1
ATOM 3436 N N . ARG A 1 442 ? 1.614 -12.662 -2.718 1.00 96.06 442 ARG A N 1
ATOM 3437 C CA . ARG A 1 442 ? 0.197 -12.688 -3.088 1.00 96.06 442 ARG A CA 1
ATOM 3438 C C . ARG A 1 442 ? -0.374 -11.307 -3.353 1.00 96.06 442 ARG A C 1
ATOM 3440 O O . ARG A 1 442 ? -1.299 -11.197 -4.155 1.00 96.06 442 ARG A O 1
ATOM 3447 N N . LEU A 1 443 ? 0.148 -10.279 -2.689 1.00 97.44 443 LEU A N 1
ATOM 3448 C CA . LEU A 1 443 ? -0.300 -8.898 -2.835 1.00 97.44 443 LEU A CA 1
ATOM 3449 C C . LEU A 1 443 ? 0.777 -8.101 -3.557 1.00 97.44 443 LEU A C 1
ATOM 3451 O O . LEU A 1 443 ? 1.716 -7.600 -2.945 1.00 97.44 443 LEU A O 1
ATOM 3455 N N . PHE A 1 444 ? 0.664 -7.957 -4.872 1.00 98.06 444 PHE A N 1
ATOM 3456 C CA . PHE A 1 444 ? 1.622 -7.162 -5.637 1.00 98.06 444 PHE A CA 1
ATOM 3457 C C . PHE A 1 444 ? 0.996 -6.606 -6.912 1.00 98.06 444 PHE A C 1
ATOM 3459 O O . PHE A 1 444 ? -0.133 -6.912 -7.276 1.00 98.06 444 PHE A O 1
ATOM 3466 N N . GLY A 1 445 ? 1.727 -5.753 -7.607 1.00 97.31 445 GLY A N 1
ATOM 3467 C CA . GLY A 1 445 ? 1.391 -5.343 -8.960 1.00 97.31 445 GLY A CA 1
ATOM 3468 C C . GLY A 1 445 ? 2.647 -5.023 -9.742 1.00 97.31 445 GLY A C 1
ATOM 3469 O O . GLY A 1 445 ? 3.718 -4.875 -9.160 1.00 97.31 445 GLY A O 1
ATOM 3470 N N . PHE A 1 446 ? 2.529 -4.904 -11.053 1.00 97.50 446 PHE A N 1
ATOM 3471 C CA . PHE A 1 446 ? 3.641 -4.502 -11.903 1.00 97.50 446 PHE A CA 1
ATOM 3472 C C . PHE A 1 446 ? 3.157 -3.638 -13.060 1.00 97.50 446 PHE A C 1
ATOM 3474 O O . PHE A 1 446 ? 2.004 -3.728 -13.486 1.00 97.50 446 PHE A O 1
ATOM 3481 N N . ASP A 1 447 ? 4.053 -2.781 -13.531 1.00 95.06 447 ASP A N 1
ATOM 3482 C CA . ASP A 1 447 ? 3.810 -1.865 -14.636 1.00 95.06 447 ASP A CA 1
ATOM 3483 C C . ASP A 1 447 ? 4.582 -2.381 -15.858 1.00 95.06 447 ASP A C 1
ATOM 3485 O O . ASP A 1 447 ? 5.776 -2.689 -15.767 1.00 95.06 447 ASP A O 1
ATOM 3489 N N . ALA A 1 448 ? 3.895 -2.501 -16.994 1.00 95.94 448 ALA A N 1
ATOM 3490 C CA . ALA A 1 448 ? 4.469 -2.978 -18.245 1.00 95.94 448 ALA A CA 1
ATOM 3491 C C . ALA A 1 448 ? 4.206 -2.011 -19.407 1.00 95.94 448 ALA A C 1
ATOM 3493 O O . ALA A 1 448 ? 3.144 -1.395 -19.498 1.00 95.94 448 ALA A O 1
ATOM 3494 N N . LEU A 1 449 ? 5.165 -1.899 -20.323 1.00 94.38 449 LEU A N 1
ATOM 3495 C CA . LEU A 1 449 ? 5.067 -1.105 -21.548 1.00 94.38 449 LEU A CA 1
ATOM 3496 C C . LEU A 1 449 ? 5.068 -2.018 -22.771 1.00 94.38 449 LEU A C 1
ATOM 3498 O O . LEU A 1 449 ? 5.841 -2.974 -22.832 1.00 94.38 449 LEU A O 1
ATOM 3502 N N . LYS A 1 450 ? 4.249 -1.698 -23.777 1.00 93.44 450 LYS A N 1
ATOM 3503 C CA . LYS A 1 450 ? 4.332 -2.336 -25.097 1.00 93.44 450 LYS A CA 1
ATOM 3504 C C . LYS A 1 450 ? 5.442 -1.673 -25.900 1.00 93.44 450 LYS A C 1
ATOM 3506 O O . LYS A 1 450 ? 5.337 -0.493 -26.239 1.00 93.44 450 LYS A O 1
ATOM 3511 N N . VAL A 1 451 ? 6.511 -2.420 -26.167 1.00 93.50 451 VAL A N 1
ATOM 3512 C CA . VAL A 1 451 ? 7.699 -1.903 -26.853 1.00 93.50 451 VAL A CA 1
ATOM 3513 C C . VAL A 1 451 ? 7.389 -1.763 -28.339 1.00 93.50 451 VAL A C 1
ATOM 3515 O O . VAL A 1 451 ? 7.052 -2.742 -29.016 1.00 93.50 451 VAL A O 1
ATOM 3518 N N . LYS A 1 452 ? 7.512 -0.537 -28.847 1.00 91.56 452 LYS A N 1
ATOM 3519 C CA . LYS A 1 452 ? 7.045 -0.158 -30.181 1.00 91.56 452 LYS A CA 1
ATOM 3520 C C . LYS A 1 452 ? 7.727 -0.984 -31.273 1.00 91.56 452 LYS A C 1
ATOM 3522 O O . LYS A 1 452 ? 8.944 -1.141 -31.277 1.00 91.56 452 LYS A O 1
ATOM 3527 N N . GLY A 1 453 ? 6.933 -1.523 -32.199 1.00 89.19 453 GLY A N 1
ATOM 3528 C CA . GLY A 1 453 ? 7.428 -2.279 -33.357 1.00 89.19 453 GLY A CA 1
ATOM 3529 C C . GLY A 1 453 ? 8.026 -3.657 -33.042 1.00 89.19 453 GLY A C 1
ATOM 3530 O O . GLY A 1 453 ? 8.419 -4.359 -33.966 1.00 89.19 453 GLY A O 1
ATOM 3531 N N . SER A 1 454 ? 8.085 -4.069 -31.771 1.00 90.44 454 SER A N 1
ATOM 3532 C CA . SER A 1 454 ? 8.685 -5.354 -31.375 1.00 90.44 454 SER A CA 1
ATOM 3533 C C . SER A 1 454 ? 7.672 -6.488 -31.198 1.00 90.44 454 SER A C 1
ATOM 3535 O O . SER A 1 454 ? 8.052 -7.655 -31.168 1.00 90.44 454 SER A O 1
ATOM 3537 N N . GLY A 1 455 ? 6.394 -6.149 -30.986 1.00 89.38 455 GLY A N 1
ATOM 3538 C CA . GLY A 1 455 ? 5.370 -7.098 -30.542 1.00 89.38 455 GLY A CA 1
ATOM 3539 C C . GLY A 1 455 ? 5.526 -7.576 -29.087 1.00 89.38 455 GLY A C 1
ATOM 3540 O O . GLY A 1 455 ? 4.667 -8.308 -28.602 1.00 89.38 455 GLY A O 1
ATOM 3541 N N . LYS A 1 456 ? 6.562 -7.140 -28.359 1.00 94.50 456 LYS A N 1
ATOM 3542 C CA . LYS A 1 456 ? 6.917 -7.599 -27.008 1.00 94.50 456 LYS A CA 1
ATOM 3543 C C . LYS A 1 456 ? 6.568 -6.582 -25.917 1.00 94.50 456 LYS A C 1
ATOM 3545 O O . LYS A 1 456 ? 6.365 -5.395 -26.184 1.00 94.50 456 LYS A O 1
ATOM 3550 N N . LEU A 1 457 ? 6.509 -7.060 -24.677 1.00 95.94 457 LEU A N 1
ATOM 3551 C CA . LEU A 1 457 ? 6.231 -6.263 -23.482 1.00 95.94 457 LEU A CA 1
ATOM 3552 C C . LEU A 1 457 ? 7.499 -6.095 -22.640 1.00 95.94 457 LEU A C 1
ATOM 3554 O O . LEU A 1 457 ? 8.353 -6.979 -22.614 1.00 95.94 457 LEU A O 1
ATOM 3558 N N . ALA A 1 458 ? 7.604 -4.977 -21.926 1.00 96.06 458 ALA A N 1
ATOM 3559 C CA . ALA A 1 458 ? 8.673 -4.716 -20.974 1.00 96.06 458 ALA A CA 1
ATOM 3560 C C . ALA A 1 458 ? 8.115 -4.405 -19.591 1.00 96.06 458 ALA A C 1
ATOM 3562 O O . ALA A 1 458 ? 7.369 -3.441 -19.439 1.00 96.06 458 ALA A O 1
ATOM 3563 N N . ILE A 1 459 ? 8.492 -5.196 -18.584 1.00 96.44 459 ILE A N 1
ATOM 3564 C CA . ILE A 1 459 ? 8.171 -4.908 -17.180 1.00 96.44 459 ILE A CA 1
ATOM 3565 C C . ILE A 1 459 ? 9.154 -3.848 -16.678 1.00 96.44 459 ILE A C 1
ATOM 3567 O O . ILE A 1 459 ? 10.367 -4.052 -16.723 1.00 96.44 459 ILE A O 1
ATOM 3571 N N . ILE A 1 460 ? 8.625 -2.716 -16.210 1.00 93.62 460 ILE A N 1
ATOM 3572 C CA . ILE A 1 460 ? 9.418 -1.534 -15.837 1.00 93.62 460 ILE A CA 1
ATOM 3573 C C . ILE A 1 460 ? 9.448 -1.250 -14.332 1.00 93.62 460 ILE A C 1
ATOM 3575 O O . ILE A 1 460 ? 10.295 -0.469 -13.886 1.00 93.62 460 ILE A O 1
ATOM 3579 N N . ASP A 1 461 ? 8.522 -1.833 -13.567 1.00 94.50 461 ASP A N 1
ATOM 3580 C CA . ASP A 1 461 ? 8.412 -1.665 -12.115 1.00 94.50 461 ASP A CA 1
ATOM 3581 C C . ASP A 1 461 ? 7.536 -2.779 -11.512 1.00 94.50 461 ASP A C 1
ATOM 3583 O O . ASP A 1 461 ? 6.560 -3.207 -12.131 1.00 94.50 461 ASP A O 1
ATOM 3587 N N . VAL A 1 462 ? 7.853 -3.227 -10.295 1.00 96.62 462 VAL A N 1
ATOM 3588 C CA . VAL A 1 462 ? 7.069 -4.191 -9.503 1.00 96.62 462 VAL A CA 1
ATOM 3589 C C . VAL A 1 462 ? 6.861 -3.607 -8.108 1.00 96.62 462 VAL A C 1
ATOM 3591 O O . VAL A 1 462 ? 7.795 -3.129 -7.476 1.00 96.62 462 VAL A O 1
ATOM 3594 N N . ASN A 1 463 ? 5.631 -3.638 -7.611 1.00 94.50 463 ASN A N 1
ATOM 3595 C CA . ASN A 1 463 ? 5.225 -2.990 -6.373 1.00 94.50 463 ASN A CA 1
ATOM 3596 C C . ASN A 1 463 ? 4.569 -4.000 -5.430 1.00 94.50 463 ASN A C 1
ATOM 3598 O O . ASN A 1 463 ? 3.542 -4.582 -5.771 1.00 94.50 463 ASN A O 1
ATOM 3602 N N . TYR A 1 464 ? 5.109 -4.163 -4.220 1.00 96.31 464 TYR A N 1
ATOM 3603 C CA . TYR A 1 464 ? 4.431 -4.916 -3.159 1.00 96.31 464 TYR A CA 1
ATOM 3604 C C . TYR A 1 464 ? 3.186 -4.164 -2.689 1.00 96.31 464 TYR A C 1
ATOM 3606 O O . TYR A 1 464 ? 3.273 -2.954 -2.475 1.00 96.31 464 TYR A O 1
ATOM 3614 N N . PHE A 1 465 ? 2.068 -4.867 -2.506 1.00 96.06 465 PHE A N 1
ATOM 3615 C CA . PHE A 1 465 ? 0.789 -4.372 -1.996 1.00 96.06 465 PHE A CA 1
ATOM 3616 C C . PHE A 1 465 ? 0.495 -2.947 -2.505 1.00 96.06 465 PHE A C 1
ATOM 3618 O O . PHE A 1 465 ? 0.674 -1.976 -1.768 1.00 96.06 465 PHE A O 1
ATOM 3625 N N . PRO A 1 466 ? 0.145 -2.755 -3.788 1.00 93.62 466 PRO A N 1
ATOM 3626 C CA . PRO A 1 466 ? -0.243 -1.448 -4.314 1.00 93.62 466 PRO A CA 1
ATOM 3627 C C . PRO A 1 466 ? -1.611 -1.013 -3.754 1.00 93.62 466 PRO A C 1
ATOM 3629 O O . PRO A 1 466 ? -2.197 -1.684 -2.914 1.00 93.62 466 PRO A O 1
ATOM 3632 N N . SER A 1 467 ? -2.119 0.148 -4.172 1.00 89.56 467 SER A N 1
ATOM 3633 C CA . SER A 1 467 ? -3.374 0.688 -3.629 1.00 89.56 467 SER A CA 1
ATOM 3634 C C . SER A 1 467 ? -4.645 0.086 -4.236 1.00 89.56 467 SER A C 1
ATOM 3636 O O . SER A 1 467 ? -5.721 0.442 -3.784 1.00 89.56 467 SER A O 1
ATOM 3638 N N . TYR A 1 468 ? -4.523 -0.749 -5.277 1.00 92.06 468 TYR A N 1
ATOM 3639 C CA . TYR A 1 468 ? -5.632 -1.377 -6.017 1.00 92.06 468 TYR A CA 1
ATOM 3640 C C . TYR A 1 468 ? -6.722 -0.413 -6.524 1.00 92.06 468 TYR A C 1
ATOM 3642 O O . TYR A 1 468 ? -7.854 -0.812 -6.784 1.00 92.06 468 TYR A O 1
ATOM 3650 N N . ASN A 1 469 ? -6.367 0.861 -6.732 1.00 84.00 469 ASN A N 1
ATOM 3651 C CA . ASN A 1 469 ? -7.322 1.881 -7.163 1.00 84.00 469 ASN A CA 1
ATOM 3652 C C . ASN A 1 469 ? -8.007 1.485 -8.475 1.00 84.00 469 ASN A C 1
ATOM 3654 O O . ASN A 1 469 ? -7.329 1.261 -9.487 1.00 84.00 469 ASN A O 1
ATOM 3658 N N . GLY A 1 470 ? -9.339 1.534 -8.462 1.00 83.19 470 GLY A N 1
ATOM 3659 C CA . GLY A 1 470 ? -10.175 1.286 -9.633 1.00 83.19 470 GLY A CA 1
ATOM 3660 C C . GLY A 1 470 ? -10.472 -0.188 -9.898 1.00 83.19 470 GLY A C 1
ATOM 3661 O O . GLY A 1 470 ? -10.922 -0.484 -10.997 1.00 83.19 470 GLY A O 1
ATOM 3662 N N . ILE A 1 471 ? -10.224 -1.082 -8.932 1.00 90.81 471 ILE A N 1
ATOM 3663 C CA . ILE A 1 471 ? -10.572 -2.508 -9.008 1.00 90.81 471 ILE A CA 1
ATOM 3664 C C . ILE A 1 471 ? -11.780 -2.783 -8.094 1.00 90.81 471 ILE A C 1
ATOM 3666 O O . ILE A 1 471 ? -11.606 -2.877 -6.877 1.00 90.81 471 ILE A O 1
ATOM 3670 N N . PRO A 1 472 ? -13.010 -2.870 -8.634 1.00 90.38 472 PRO A N 1
ATOM 3671 C CA . PRO A 1 472 ? -14.218 -3.078 -7.833 1.00 90.38 472 PRO A CA 1
ATOM 3672 C C . PRO A 1 472 ? -14.232 -4.384 -7.027 1.00 90.38 472 PRO A C 1
ATOM 3674 O O . PRO A 1 472 ? -14.847 -4.432 -5.964 1.00 90.38 472 PRO A O 1
ATOM 3677 N N . GLU A 1 473 ? -13.568 -5.424 -7.527 1.00 94.88 473 GLU A N 1
ATOM 3678 C CA . GLU A 1 473 ? -13.512 -6.770 -6.950 1.00 94.88 473 GLU A CA 1
ATOM 3679 C C . GLU A 1 473 ? -12.422 -6.914 -5.876 1.00 94.88 473 GLU A C 1
ATOM 3681 O O . GLU A 1 473 ? -12.358 -7.936 -5.198 1.00 94.88 473 GLU A O 1
ATOM 3686 N N . ALA A 1 474 ? -11.585 -5.889 -5.664 1.00 94.94 474 ALA A N 1
ATOM 3687 C CA . ALA A 1 474 ? -10.396 -5.995 -4.817 1.00 94.94 474 ALA A CA 1
ATOM 3688 C C . ALA A 1 474 ? -10.693 -6.412 -3.370 1.00 94.94 474 ALA A C 1
ATOM 3690 O O . ALA A 1 474 ? -9.871 -7.093 -2.763 1.00 94.94 474 ALA A O 1
ATOM 3691 N N . ARG A 1 475 ? -11.854 -6.026 -2.821 1.00 94.88 475 ARG A N 1
ATOM 3692 C CA . ARG A 1 475 ? -12.294 -6.451 -1.482 1.00 94.88 475 ARG A CA 1
ATOM 3693 C C . ARG A 1 475 ? -12.528 -7.959 -1.434 1.00 94.88 475 ARG A C 1
ATOM 3695 O O . ARG A 1 475 ? -11.949 -8.637 -0.594 1.00 94.88 475 ARG A O 1
ATOM 3702 N N . GLU A 1 476 ? -13.331 -8.466 -2.367 1.00 95.31 476 GLU A N 1
ATOM 3703 C CA . GLU A 1 476 ? -13.652 -9.892 -2.456 1.00 95.31 476 GLU A CA 1
ATOM 3704 C C . GLU A 1 476 ? -12.379 -10.712 -2.681 1.00 95.31 476 GLU A C 1
ATOM 3706 O O . GLU A 1 476 ? -12.098 -11.648 -1.938 1.00 95.31 476 GLU A O 1
ATOM 3711 N N . ASP A 1 477 ? -11.541 -10.306 -3.635 1.00 96.44 477 ASP A N 1
ATOM 3712 C CA . ASP A 1 477 ? -10.293 -11.012 -3.920 1.00 96.44 477 ASP A CA 1
ATOM 3713 C C . ASP A 1 477 ? -9.327 -10.998 -2.732 1.00 96.44 477 ASP A C 1
ATOM 3715 O O . ASP A 1 477 ? -8.626 -11.986 -2.499 1.00 96.44 477 ASP A O 1
ATOM 3719 N N . LEU A 1 478 ? -9.281 -9.901 -1.966 1.00 96.56 478 LEU A N 1
ATOM 3720 C CA . LEU A 1 478 ? -8.459 -9.814 -0.762 1.00 96.56 478 LEU A CA 1
ATOM 3721 C C . LEU A 1 478 ? -8.969 -10.790 0.301 1.00 96.56 478 LEU A C 1
ATOM 3723 O O . LEU A 1 478 ? -8.166 -11.538 0.855 1.00 96.56 478 LEU A O 1
ATOM 3727 N N . HIS A 1 479 ? -10.282 -10.851 0.536 1.00 95.19 479 HIS A N 1
ATOM 3728 C CA . HIS A 1 479 ? -10.884 -11.809 1.471 1.00 95.19 479 HIS A CA 1
ATOM 3729 C C . HIS A 1 479 ? -10.581 -13.249 1.047 1.00 95.19 479 HIS A C 1
ATOM 3731 O O . HIS A 1 479 ? -10.102 -14.049 1.852 1.00 95.19 479 HIS A O 1
ATOM 3737 N N . GLN A 1 480 ? -10.753 -13.572 -0.237 1.00 93.88 480 GLN A N 1
ATOM 3738 C CA . GLN A 1 480 ? -10.424 -14.892 -0.774 1.00 93.88 480 GLN A CA 1
ATOM 3739 C C . GLN A 1 480 ? -8.929 -15.213 -0.643 1.00 93.88 480 GLN A C 1
ATOM 3741 O O . GLN A 1 480 ? -8.574 -16.352 -0.338 1.00 93.88 480 GLN A O 1
ATOM 3746 N N . ALA A 1 481 ? -8.040 -14.237 -0.854 1.00 93.81 481 ALA A N 1
ATOM 3747 C CA . ALA A 1 481 ? -6.596 -14.415 -0.698 1.00 93.81 481 ALA A CA 1
ATOM 3748 C C . ALA A 1 481 ? -6.185 -14.683 0.759 1.00 93.81 481 ALA A C 1
ATOM 3750 O O . ALA A 1 481 ? -5.216 -15.408 0.987 1.00 93.81 481 ALA A O 1
ATOM 3751 N N . LEU A 1 482 ? -6.916 -14.111 1.719 1.00 92.75 482 LEU A N 1
ATOM 3752 C CA . LEU A 1 482 ? -6.698 -14.274 3.155 1.00 92.75 482 LEU A CA 1
ATOM 3753 C C . LEU A 1 482 ? -7.228 -15.618 3.673 1.00 92.75 482 LEU A C 1
ATOM 3755 O O . LEU A 1 482 ? -6.519 -16.319 4.392 1.00 92.75 482 LEU A O 1
ATOM 3759 N N . VAL A 1 483 ? -8.454 -15.985 3.287 1.00 87.25 483 VAL A N 1
ATOM 3760 C CA . VAL A 1 483 ? -9.178 -17.143 3.838 1.00 87.25 483 VAL A CA 1
ATOM 3761 C C . VAL A 1 483 ? -8.805 -18.459 3.142 1.00 87.25 483 VAL A C 1
ATOM 3763 O O . VAL A 1 483 ? -8.741 -19.508 3.791 1.00 87.25 483 VAL A O 1
ATOM 3766 N N . ASN A 1 484 ? -8.529 -18.451 1.831 1.00 79.88 484 ASN A N 1
ATOM 3767 C CA . ASN A 1 484 ? -8.214 -19.684 1.105 1.00 79.88 484 ASN A CA 1
ATOM 3768 C C . ASN A 1 484 ? -6.767 -20.137 1.366 1.00 79.88 484 ASN A C 1
ATOM 3770 O O . ASN A 1 484 ? -5.822 -19.746 0.679 1.00 79.88 484 ASN A O 1
ATOM 3774 N N . ASN A 1 485 ? -6.642 -21.035 2.345 1.00 52.62 485 ASN A N 1
ATOM 3775 C CA . ASN A 1 485 ? -5.432 -21.653 2.904 1.00 52.62 485 ASN A CA 1
ATOM 3776 C C . ASN A 1 485 ? -4.577 -22.526 1.954 1.00 52.62 485 ASN A C 1
ATOM 3778 O O . ASN A 1 485 ? -3.950 -23.476 2.408 1.00 52.62 485 ASN A O 1
ATOM 3782 N N . ASN A 1 486 ? -4.426 -22.202 0.668 1.00 45.53 486 ASN A N 1
ATOM 3783 C CA . ASN A 1 486 ? -3.235 -22.690 -0.052 1.00 45.53 486 ASN A CA 1
ATOM 3784 C C . ASN A 1 486 ? -2.021 -21.811 0.329 1.00 45.53 486 ASN A C 1
ATOM 3786 O O . ASN A 1 486 ? -1.443 -21.133 -0.527 1.00 45.53 486 ASN A O 1
ATOM 3790 N N . MET A 1 487 ? -1.736 -21.720 1.637 1.00 44.47 487 MET A N 1
ATOM 3791 C CA . MET A 1 487 ? -0.508 -21.169 2.232 1.00 44.47 487 MET A CA 1
ATOM 3792 C C . MET A 1 487 ? 0.641 -22.135 2.015 1.00 44.47 487 MET A C 1
ATOM 3794 O O . MET A 1 487 ? 0.469 -23.323 2.361 1.00 44.47 487 MET A O 1
#

Organism: NCBI:txid1461544

Sequence (487 aa):
WDAMVTERASYPKGRRRQSLQSELPNAAFQLEGLEKLWKDGQQVRELASLLEGLGAYGVTASFFCYDRTDGDVQTARALISRAAASPKTREIPDLVVLTEPVVRADLTSLGSSSGRTLLFHDPEDEALVEVARGVDSLELVPCSSTGEIMTSTSIFQRIAASHLQLHSEQKETSRPVFVVGHIMKQSRSFALSRQGLLHLEVCDGVCFVPVDEAAPIRQQQERFKFDVLIHKASDWIVHSTGHPKASLALPPLFESLASSALRWLDSVDATMPVLSRTEMHKLLLELARPEGGLSHRLILPVTDSFTDRTNLEARTPFIIKSNAACGVSFSHNMIIVRSADKVALNTALEKCYGDYRDLVMQDLMDHEGYEAKVYCIGRAVHIAKRTLSSKARGDEHRPVYAFDSLRAKNRSPAQEDSTISGEDMDFLHECAAQLRRKLGLRLFGFDALKVKGSGKLAIIDVNYFPSYNGIPEAREDLHQALVNNNM

Foldseek 3Di:
DDDDDDDDDDDDPDDDPPDPPPVAAEEEEAVVLLVQLDDPPCSLVQLLLLLLQCLLQVHEYEYEHEPDDPVVLVVVVVSNVSSCPDPSNVVRPRHDYHSDHPYPPPPVVSADPNAAYEYEDAPVPVSCVVVQVVHPSYDYDHRDPPDPNDGSQVVLQVSLLRQQVVVVVVPPDPDAAAEEEEEEPSVLLSLLSNLVQAHSHGDPSYHYGYDDLSDAVVVVCVRRVHQEYEYDQLLQFDDDPPDQDTDRDGRPNVVNVVPDPHHYQPDPQLCVCQQFPVSVLVLVVCLCDPVNVLVVFEDEWDKDWDDPPDPLAVQPFKKKAARRCDNDPLRQKMKTAHHPDPVLVVVSCCVRPNSHRRMMITHQFQFPQWKWKWWFAQLDIDTAIWGFACVRNVVPPDRMDMDGNVVRTDPDGDPDDDDDDPVVVVSVSVVVVSSCVSSVHRGKMWMWGHGPPPNHIYTDHIGGRDSCPPPSCNNVSNVCNSPVPPD

InterPro domains:
  IPR008656 Inositol-tetrakisphosphate 1-kinase [PTHR14217] (175-481)
  IPR040464 Inositol 1,3,4-trisphosphate 5/6-kinase, ATP-grasp domain [PF05770] (313-481)

Radius of gyration: 25.85 Å; chains: 1; bounding box: 72×53×72 Å

Secondary structure (DSSP, 8-state):
-----------------------PPPEEEEHHHHHHHS-TTTHHHHHHHHHHHHHHHT--EEEE-BS--HHHHHHHHHHHHHHTTSHHHHT-TT---B-S-B-TT-GGGGSBTTBPEEEEE-TT-HHHHHHHHT-TTEEEEE--SSSS---HHHHHHHHHHHHHHHHHHHT--SS--EEEEEES-HHHHHHHHTTTSS-SS-BTTEEEEE--TTS-HHHHHHHH--SEEEE-GGGGEE--TT-SS-EE---HHHHHHHTS---BSS-HHHHGGGTBHHHHHHHHHHHTSGGGS-TTTB----EEEE-TT--HHHH-SEEEEESB-SSSTTTTEEEEE-S--HHHHHHHHHHHHTT---EEEEE---EEEEEEEEEEETTEEEEEEEEEPHHHHT---SSEEEEETTTSEEEEEPPTT-PPPHHHHHHHHHHHHHHHHHH--SEEEEEEEEETTTS-EEEEEEEES---TT-TTHHHHHHHHHHS---

pLDDT: mean 81.44, std 17.54, range [21.83, 98.12]